Protein AF-A0A8T5LIW8-F1 (afdb_monomer)

Mean predicted aligned error: 18.14 Å

pLDDT: mean 71.57, std 16.35, range [27.86, 93.69]

Foldseek 3Di:
DDDDDPPDPVNVVVVQVPDLPCLLVVVVVVVVPDDDDDPDLVVVLVVLVVVLSVCLVVVVLVVNVVSLVVCVVVVSDDPPVSVVSVVSSVSSNVSVVLVVVVVVLVVVLVVCVVVVPLVVSVVSLVVVVVVVSDDPVRSVVSVLVSQCSDLVNLVVVLVPDDLVVNLVSLVVSCVSCVPDPCVLVSLLSNLLSLLVLLLVCLVVVHDLVSNLVSLVSNVVSCVVPLPRPPCVVVQDPVVVLNVLSVVLSVVVVVPPQAADQFFKKFFAADPCVPDDVVVRVVCCVFHPGGQIWTWHDADPVQKTKTARPPTPDWDDDDDDDDAVPVVVCVVVVRTRIDIDHPVRIDGCTPSNVSSVVSSVVSVVVSVSSVPDD

Solvent-accessible surface area (backbone atoms only — not comparable to full-atom values): 21540 Å² total; per-residue (Å²): 134,88,82,85,78,82,76,54,71,66,58,56,56,60,63,56,70,79,46,96,80,38,79,71,51,53,62,59,57,62,61,74,75,76,78,88,86,68,90,66,72,48,54,62,43,48,53,56,49,49,52,38,50,50,25,47,73,69,68,35,55,66,59,25,52,50,53,53,51,57,35,55,78,65,66,64,59,57,93,68,54,60,62,54,50,54,51,49,51,51,50,48,53,52,49,51,53,48,52,54,51,49,53,52,52,52,49,52,34,51,57,29,51,76,69,67,35,61,69,61,27,52,50,48,50,51,52,47,60,74,68,62,80,63,53,74,68,56,50,48,54,52,49,52,56,55,40,48,70,34,76,66,33,42,50,56,50,32,78,72,42,58,78,73,61,21,38,57,46,28,51,56,44,42,72,76,32,66,84,39,98,57,35,67,58,32,55,49,51,41,50,49,50,42,54,51,50,36,49,47,41,58,70,72,67,52,55,71,69,56,46,50,51,36,52,49,50,45,49,51,53,49,58,67,48,39,78,41,95,52,74,64,55,77,74,55,72,54,68,61,50,52,52,52,52,51,52,49,47,58,59,60,71,64,69,69,88,57,65,36,71,67,30,57,31,23,36,62,54,83,66,69,93,80,46,58,68,70,59,50,56,52,42,58,76,40,55,50,71,64,45,61,27,31,26,71,42,68,50,95,90,52,37,32,32,32,33,30,87,80,48,90,57,87,86,88,85,72,82,91,83,84,57,81,63,55,48,60,43,45,76,70,70,50,68,58,57,47,80,39,53,60,87,28,47,48,54,68,46,37,67,58,59,50,50,53,49,51,48,51,49,53,48,51,53,48,50,51,58,68,69,60,126

Sequence (373 aa):
MSGLSVVNKQTILKRLSNHASIGIVCLTAYFVGDCVITQQKDAEYKEKMEVINQAVTKHDFEMAKKLLGEYKEKEVLKAGDESIFELAIKRGEENYNLEKKKKTNENKLITTLEKQEIDSARAVLRDIKNIGTHTTDEIKSLEDKIYAETEEGMFNKWISAVSEDQTEICEKYLEKYENGKYAQEAIKEILIYDFKKAMLDISENESHNIILNDARTINFHLQKYSNKKTKLGKILDIDSFIKKLDEYNDRAADSVIKPNIFGKVKFKRTLENYWDPEYVNQRKRTIPTGTEGRVILVYEDGNVIVQFPSTEHHSWQVDNKYWRVAKSYWSKGQINVAEFRMEELSGEQSIYIEKNRLKEEARNIMANFKAYR

Nearest PDB structures (foldseek):
  6wgt-assembly3_C  TM=3.950E-01  e=4.510E+00  Homo sapiens
  1zu2-assembly1_A  TM=2.471E-01  e=3.501E+00  Arabidopsis thaliana

Structure (mmCIF, N/CA/C/O backbone):
data_AF-A0A8T5LIW8-F1
#
_entry.id   AF-A0A8T5LIW8-F1
#
loop_
_atom_site.group_PDB
_atom_site.id
_atom_site.type_symbol
_atom_site.label_atom_id
_atom_site.label_alt_id
_atom_site.label_comp_id
_atom_site.label_asym_id
_atom_site.label_entity_id
_atom_site.label_seq_id
_atom_site.pdbx_PDB_ins_code
_atom_site.Cartn_x
_atom_site.Cartn_y
_atom_site.Cartn_z
_atom_site.occupancy
_atom_site.B_iso_or_equiv
_atom_site.auth_seq_id
_atom_site.auth_comp_id
_atom_site.auth_asym_id
_atom_site.auth_atom_id
_atom_site.pdbx_PDB_model_num
ATOM 1 N N . MET A 1 1 ? 2.967 10.486 75.275 1.00 30.00 1 MET A N 1
ATOM 2 C CA . MET A 1 1 ? 3.336 10.714 73.862 1.00 30.00 1 MET A CA 1
ATOM 3 C C . MET A 1 1 ? 2.832 9.503 73.093 1.00 30.00 1 MET A C 1
ATOM 5 O O . MET A 1 1 ? 3.299 8.410 73.361 1.00 30.00 1 MET A O 1
ATOM 9 N N . SER A 1 2 ? 1.611 9.599 72.553 1.00 27.86 2 SER A N 1
ATOM 10 C CA . SER A 1 2 ? 1.332 9.794 71.110 1.00 27.86 2 SER A CA 1
ATOM 11 C C . SER A 1 2 ? 1.746 8.560 70.301 1.00 27.86 2 SER A C 1
ATOM 13 O O . SER A 1 2 ? 2.922 8.245 70.245 1.00 27.86 2 SER A O 1
ATOM 15 N N . GLY A 1 3 ? 0.875 7.803 69.650 1.00 31.80 3 GLY A N 1
ATOM 16 C CA . GLY A 1 3 ? -0.466 8.083 69.159 1.00 31.80 3 GLY A CA 1
ATOM 17 C C . GLY A 1 3 ? -0.591 7.279 67.868 1.00 31.80 3 GLY A C 1
ATOM 18 O O . GLY A 1 3 ? -0.163 7.743 66.820 1.00 31.80 3 GLY A O 1
ATOM 19 N N . LEU A 1 4 ? -1.096 6.048 67.952 1.00 28.52 4 LEU A N 1
ATOM 20 C CA . LEU A 1 4 ? -1.446 5.258 66.773 1.00 28.52 4 LEU A CA 1
ATOM 21 C C . LEU A 1 4 ? -2.888 5.608 66.415 1.00 28.52 4 LEU A C 1
ATOM 23 O O . LEU A 1 4 ? -3.825 5.294 67.146 1.00 28.52 4 LEU A O 1
ATOM 27 N N . SER A 1 5 ? -3.032 6.370 65.332 1.00 34.06 5 SER A N 1
ATOM 28 C CA . SER A 1 5 ? -4.309 6.873 64.847 1.00 34.06 5 SER A CA 1
ATOM 29 C C . SER A 1 5 ? -5.234 5.716 64.487 1.00 34.06 5 SER A C 1
ATOM 31 O O . SER A 1 5 ? -4.923 4.921 63.600 1.00 34.06 5 SER A O 1
ATOM 33 N N . VAL A 1 6 ? -6.400 5.680 65.128 1.00 36.69 6 VAL A N 1
ATOM 34 C CA . VAL A 1 6 ? -7.566 4.925 64.670 1.00 36.69 6 VAL A CA 1
ATOM 35 C C . VAL A 1 6 ? -7.919 5.446 63.278 1.00 36.69 6 VAL A C 1
ATOM 37 O O . VAL A 1 6 ? -8.512 6.514 63.124 1.00 36.69 6 VAL A O 1
ATOM 40 N N . VAL A 1 7 ? -7.498 4.722 62.242 1.00 39.72 7 VAL A N 1
ATOM 41 C CA . VAL A 1 7 ? -7.926 5.003 60.874 1.00 39.72 7 VAL A CA 1
ATOM 42 C C . VAL A 1 7 ? -9.403 4.634 60.802 1.00 39.72 7 VAL A C 1
ATOM 44 O O . VAL A 1 7 ? -9.784 3.470 60.863 1.00 39.72 7 VAL A O 1
ATOM 47 N N . ASN A 1 8 ? -10.242 5.664 60.741 1.00 40.25 8 ASN A N 1
ATOM 48 C CA . ASN A 1 8 ? -11.693 5.554 60.703 1.00 40.25 8 ASN A CA 1
ATOM 49 C C . ASN A 1 8 ? -12.138 4.618 59.553 1.00 40.25 8 ASN A C 1
ATOM 51 O O . ASN A 1 8 ? -11.746 4.828 58.401 1.00 40.25 8 ASN A O 1
ATOM 55 N N . LYS A 1 9 ? -12.977 3.609 59.852 1.00 41.59 9 LYS A N 1
ATOM 56 C CA . LYS A 1 9 ? -13.570 2.655 58.884 1.00 41.59 9 LYS A CA 1
ATOM 57 C C . LYS A 1 9 ? -14.201 3.361 57.673 1.00 41.59 9 LYS A C 1
ATOM 59 O O . LYS A 1 9 ? -14.151 2.842 56.559 1.00 41.59 9 LYS A O 1
ATOM 64 N N . GLN A 1 10 ? -14.722 4.576 57.858 1.00 39.81 10 GLN A N 1
ATOM 65 C CA . GLN A 1 10 ? -15.259 5.394 56.766 1.00 39.81 10 GLN A CA 1
ATOM 66 C C . GLN A 1 10 ? -14.187 5.851 55.760 1.00 39.81 10 GLN A C 1
ATOM 68 O O . GLN A 1 10 ? -14.479 5.970 54.575 1.00 39.81 10 GLN A O 1
ATOM 73 N N . THR A 1 11 ? -12.939 6.058 56.184 1.00 38.84 11 THR A N 1
ATOM 74 C CA . THR A 1 11 ? -11.833 6.509 55.321 1.00 38.84 11 THR A CA 1
ATOM 75 C C . THR A 1 11 ? -11.335 5.397 54.396 1.00 38.84 11 THR A C 1
ATOM 77 O O . THR A 1 11 ? -10.996 5.665 53.243 1.00 38.84 11 THR A O 1
ATOM 80 N N . ILE A 1 12 ? -11.343 4.145 54.866 1.00 42.88 12 ILE A N 1
ATOM 81 C CA . ILE A 1 12 ? -10.994 2.963 54.060 1.00 42.88 12 ILE A CA 1
ATOM 82 C C . ILE A 1 12 ? -12.083 2.707 53.008 1.00 42.88 12 ILE A C 1
ATOM 84 O O . ILE A 1 12 ? -11.776 2.587 51.824 1.00 42.88 12 ILE A O 1
ATOM 88 N N . LEU A 1 13 ? -13.360 2.754 53.404 1.00 40.78 13 LEU A N 1
ATOM 89 C CA . LEU A 1 13 ? -14.495 2.632 52.478 1.00 40.78 13 LEU A CA 1
ATOM 90 C C . LEU A 1 13 ? -14.528 3.755 51.425 1.00 40.78 13 LEU A C 1
ATOM 92 O O . LEU A 1 13 ? -14.839 3.497 50.263 1.00 40.78 13 LEU A O 1
ATOM 96 N N . LYS A 1 14 ? -14.145 4.985 51.795 1.00 37.66 14 LYS A N 1
ATOM 97 C CA . LYS A 1 14 ? -14.082 6.128 50.870 1.00 37.66 14 LYS A CA 1
ATOM 98 C C . LYS A 1 14 ? -12.924 6.012 49.869 1.00 37.66 14 LYS A C 1
ATOM 100 O O . LYS A 1 14 ? -13.101 6.363 48.707 1.00 37.66 14 LYS A O 1
ATOM 105 N N . ARG A 1 15 ? -11.769 5.460 50.272 1.00 35.06 15 ARG A N 1
ATOM 106 C CA . ARG A 1 15 ? -10.633 5.194 49.362 1.00 35.06 15 ARG A CA 1
ATOM 107 C C . ARG A 1 15 ? -10.888 4.026 48.401 1.00 35.06 15 ARG A C 1
ATOM 109 O O . ARG A 1 15 ? -10.432 4.085 47.266 1.00 35.06 15 ARG A O 1
ATOM 116 N N . LEU A 1 16 ? -11.652 3.014 48.814 1.00 39.97 16 LEU A N 1
ATOM 117 C CA . LEU A 1 16 ? -12.002 1.858 47.974 1.00 39.97 16 LEU A CA 1
ATOM 118 C C . LEU A 1 16 ? -13.087 2.169 46.924 1.00 39.97 16 LEU A C 1
ATOM 120 O O . LEU A 1 16 ? -13.202 1.447 45.940 1.00 39.97 16 LEU A O 1
ATOM 124 N N . SER A 1 17 ? -13.853 3.254 47.092 1.00 37.94 17 SER A N 1
ATOM 125 C CA . SER A 1 17 ? -14.916 3.651 46.150 1.00 37.94 17 SER A CA 1
ATOM 126 C C . SER A 1 17 ? -14.427 4.257 44.823 1.00 37.94 17 SER A C 1
ATOM 128 O O . SER A 1 17 ? -15.215 4.375 43.892 1.00 37.94 17 SER A O 1
ATOM 130 N N . ASN A 1 18 ? -13.137 4.596 44.705 1.00 34.38 18 ASN A N 1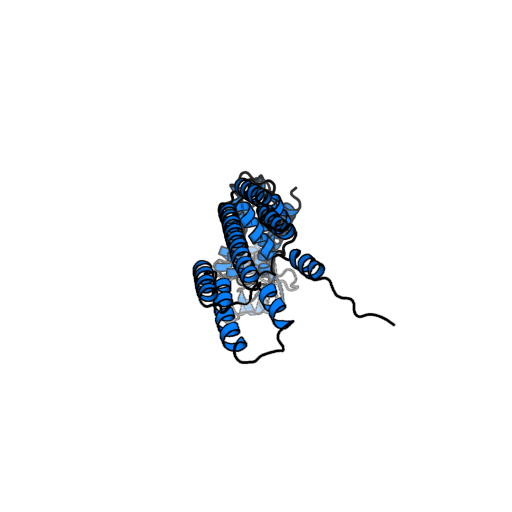
ATOM 131 C CA . ASN A 1 18 ? -12.585 5.309 43.542 1.00 34.38 18 ASN A CA 1
ATOM 132 C C . ASN A 1 18 ? -11.965 4.405 42.457 1.00 34.38 18 ASN A C 1
ATOM 134 O O . ASN A 1 18 ? -11.426 4.920 41.480 1.00 34.38 18 ASN A O 1
ATOM 138 N N . HIS A 1 19 ? -12.040 3.078 42.585 1.00 36.09 19 HIS A N 1
ATOM 139 C CA . HIS A 1 19 ? -11.477 2.148 41.601 1.00 36.09 19 HIS A CA 1
ATOM 140 C 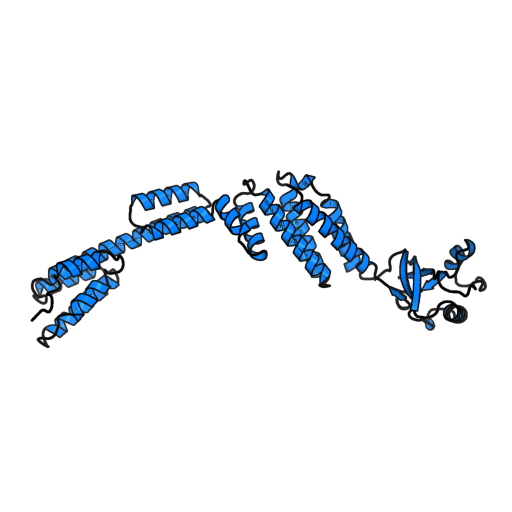C . HIS A 1 19 ? -12.496 1.067 41.221 1.00 36.09 19 HIS A C 1
ATOM 142 O O . HIS A 1 19 ? -12.859 0.214 42.031 1.00 36.09 19 HIS A O 1
ATOM 148 N N . ALA A 1 20 ? -12.938 1.099 39.961 1.00 37.44 20 ALA A N 1
ATOM 149 C CA . ALA A 1 20 ? -13.987 0.241 39.401 1.00 37.44 20 ALA A CA 1
ATOM 150 C C . ALA A 1 20 ? -13.651 -1.269 39.383 1.00 37.44 20 ALA A C 1
ATOM 152 O O . ALA A 1 20 ? -14.537 -2.089 39.179 1.00 37.44 20 ALA A O 1
ATOM 153 N N . SER A 1 21 ? -12.402 -1.656 39.651 1.00 35.34 21 SER A N 1
ATOM 154 C CA . SER A 1 21 ? -11.919 -3.046 39.637 1.00 35.34 21 SER A CA 1
ATOM 155 C C . SER A 1 21 ? -11.823 -3.712 41.024 1.00 35.34 21 SER A C 1
ATOM 157 O O . SER A 1 21 ? -11.357 -4.843 41.137 1.00 35.34 21 SER A O 1
ATOM 159 N N . ILE A 1 22 ? -12.269 -3.054 42.103 1.00 40.94 22 ILE A N 1
ATOM 160 C CA . ILE A 1 22 ? -11.988 -3.489 43.489 1.00 40.94 22 ILE A CA 1
ATOM 161 C C . ILE A 1 22 ? -13.077 -4.388 44.119 1.00 40.94 22 ILE A C 1
ATOM 163 O O . ILE A 1 22 ? -12.876 -4.927 45.206 1.00 40.94 22 ILE A O 1
ATOM 167 N N . GLY A 1 23 ? -14.199 -4.659 43.440 1.00 37.94 23 GLY A N 1
ATOM 168 C CA . GLY A 1 23 ? -15.279 -5.498 43.998 1.00 37.94 23 GLY A CA 1
ATOM 169 C C . GLY A 1 23 ? -14.823 -6.888 44.478 1.00 37.94 23 GLY A C 1
ATOM 170 O O . GLY A 1 23 ? -15.258 -7.345 45.532 1.00 37.94 23 GLY A O 1
ATOM 171 N N . ILE A 1 24 ? -13.879 -7.508 43.760 1.00 42.03 24 ILE A N 1
ATOM 172 C CA . ILE A 1 24 ? -13.311 -8.832 44.079 1.00 42.03 24 ILE A CA 1
ATOM 173 C C . ILE A 1 24 ? -12.203 -8.731 45.148 1.00 42.03 24 ILE A C 1
ATOM 175 O O . ILE A 1 24 ? -12.063 -9.608 46.001 1.00 42.03 24 ILE A O 1
ATOM 179 N N . VAL A 1 25 ? -11.452 -7.624 45.164 1.00 37.41 25 VAL A N 1
ATOM 180 C CA . VAL A 1 25 ? -10.341 -7.390 46.108 1.00 37.41 25 VAL A CA 1
ATOM 181 C C . VAL A 1 25 ? -10.850 -6.998 47.502 1.00 37.41 25 VAL A C 1
ATOM 183 O O . VAL A 1 25 ? -10.212 -7.303 48.507 1.00 37.41 25 VAL A O 1
ATOM 186 N N . CYS A 1 26 ? -12.029 -6.373 47.604 1.00 41.31 26 CYS A N 1
ATOM 187 C CA . CYS A 1 26 ? -12.629 -6.019 48.894 1.00 41.31 26 CYS A CA 1
ATOM 188 C C . CYS A 1 26 ? -12.950 -7.239 49.767 1.00 41.31 26 CYS A C 1
ATOM 190 O O . CYS A 1 26 ? -12.798 -7.154 50.984 1.00 41.31 26 CYS A O 1
ATOM 192 N N . LEU A 1 27 ? -13.351 -8.364 49.167 1.00 41.59 27 LEU A N 1
ATOM 193 C CA . LEU A 1 27 ? -13.628 -9.599 49.904 1.00 41.59 27 LEU A CA 1
ATOM 194 C C . LEU A 1 27 ? -12.340 -10.238 50.430 1.00 41.59 27 LEU A C 1
ATOM 196 O O . LEU A 1 27 ? -12.290 -10.670 51.571 1.00 41.59 27 LEU A O 1
ATOM 200 N N . THR A 1 28 ? -11.253 -10.215 49.665 1.00 40.34 28 THR A N 1
ATOM 201 C CA . THR A 1 28 ? -9.958 -10.729 50.138 1.00 40.34 28 THR A CA 1
ATOM 202 C C . THR A 1 28 ? -9.316 -9.808 51.183 1.00 40.34 28 THR A C 1
ATOM 204 O O . THR A 1 28 ? -8.788 -10.292 52.180 1.00 40.34 28 THR A O 1
ATOM 207 N N . ALA A 1 29 ? -9.409 -8.484 51.029 1.00 37.19 29 ALA A N 1
ATOM 208 C CA . ALA A 1 29 ? -8.800 -7.527 51.958 1.00 37.19 29 ALA A CA 1
ATOM 209 C C . ALA A 1 29 ? -9.524 -7.413 53.315 1.00 37.19 29 ALA A C 1
ATOM 211 O O . ALA A 1 29 ? -8.864 -7.186 54.328 1.00 37.19 29 ALA A O 1
ATOM 212 N N . TYR A 1 30 ? -10.853 -7.586 53.367 1.00 41.53 30 TYR A N 1
ATOM 213 C CA . TYR A 1 30 ? -11.597 -7.530 54.636 1.00 41.53 30 TYR A CA 1
ATOM 214 C C . TYR A 1 30 ? -11.312 -8.750 55.531 1.00 41.53 30 TYR A C 1
ATOM 216 O O . TYR A 1 30 ? -11.290 -8.622 56.751 1.00 41.53 30 TYR A O 1
ATOM 224 N N . PHE A 1 31 ? -11.021 -9.915 54.940 1.00 43.34 31 PHE A N 1
ATOM 225 C CA . PHE A 1 31 ? -10.796 -11.162 55.683 1.00 43.34 31 PHE A CA 1
ATOM 226 C C . PHE A 1 31 ? -9.348 -11.389 56.140 1.00 43.34 31 PHE A C 1
ATOM 228 O O . PHE A 1 31 ? -9.123 -12.155 57.075 1.00 43.34 31 PHE A O 1
ATOM 235 N N . VAL A 1 32 ? -8.360 -10.714 55.542 1.00 41.31 32 VAL A N 1
ATOM 236 C CA . VAL A 1 32 ? -6.950 -10.829 55.971 1.00 41.31 32 VAL A CA 1
ATOM 237 C C . VAL A 1 32 ? -6.656 -9.986 57.228 1.00 41.31 32 VAL A C 1
ATOM 239 O O . VAL A 1 32 ? -5.671 -10.241 57.914 1.00 41.31 32 VAL A O 1
ATOM 242 N N . GLY A 1 33 ? -7.511 -9.013 57.568 1.00 32.03 33 GLY A N 1
ATOM 243 C CA . GLY A 1 33 ? -7.248 -8.047 58.642 1.00 32.03 33 GLY A CA 1
ATOM 244 C C . GLY A 1 33 ? -7.642 -8.450 60.070 1.00 32.03 33 GLY A C 1
ATOM 245 O O . GLY A 1 33 ? -7.023 -7.938 60.993 1.00 32.03 33 GLY A O 1
ATOM 246 N N . ASP A 1 34 ? -8.623 -9.341 60.276 1.00 35.94 34 ASP A N 1
ATOM 247 C CA . ASP A 1 34 ? -9.308 -9.461 61.586 1.00 35.94 34 ASP A CA 1
ATOM 248 C C . ASP A 1 34 ? -9.650 -10.907 62.032 1.00 35.94 34 ASP A C 1
ATOM 250 O O . ASP A 1 34 ? -10.663 -11.141 62.688 1.00 35.94 34 ASP A O 1
ATOM 254 N N . CYS A 1 35 ? -8.828 -11.919 61.730 1.00 34.50 35 CYS A N 1
ATOM 255 C CA . CYS A 1 35 ? -9.082 -13.291 62.215 1.00 34.50 35 CYS A CA 1
ATOM 256 C C . CYS A 1 35 ? -7.858 -13.952 62.859 1.00 34.50 35 CYS A C 1
ATOM 258 O O . CYS A 1 35 ? -7.246 -14.872 62.321 1.00 34.50 35 CYS A O 1
ATOM 260 N N . VAL A 1 36 ? -7.553 -13.511 64.080 1.00 35.78 36 VAL A N 1
ATOM 261 C CA . VAL A 1 36 ? -6.964 -14.363 65.118 1.00 35.78 36 VAL A CA 1
ATOM 262 C C . VAL A 1 36 ? -7.986 -14.391 66.253 1.00 35.78 36 VAL A C 1
ATOM 264 O O . VAL A 1 36 ? -8.091 -13.386 66.941 1.00 35.78 36 VAL A O 1
ATOM 267 N N . ILE A 1 37 ? -8.779 -15.472 66.384 1.00 34.19 37 ILE A N 1
ATOM 268 C CA . ILE A 1 37 ? -9.375 -16.054 67.618 1.00 34.19 37 ILE A CA 1
ATOM 269 C C . ILE A 1 37 ? -10.504 -17.067 67.244 1.00 34.19 37 ILE A C 1
ATOM 271 O O . ILE A 1 37 ? -11.511 -16.682 66.664 1.00 34.19 37 ILE A O 1
ATOM 275 N N . THR A 1 38 ? -10.346 -18.330 67.700 1.00 35.22 38 THR A N 1
ATOM 276 C CA . THR A 1 38 ? -11.276 -19.507 67.799 1.00 35.22 38 THR A CA 1
ATOM 277 C C . THR A 1 38 ? -11.420 -20.543 66.645 1.00 35.22 38 THR A C 1
ATOM 279 O O . THR A 1 38 ? -12.300 -20.497 65.800 1.00 35.22 38 THR A O 1
ATOM 282 N N . GLN A 1 39 ? -10.637 -21.632 66.731 1.00 42.81 39 GLN A N 1
ATOM 283 C CA . GLN A 1 39 ? -10.253 -22.565 65.647 1.00 42.81 39 GLN A CA 1
ATOM 284 C C . GLN A 1 39 ? -11.200 -23.728 65.226 1.00 42.81 39 GLN A C 1
ATOM 286 O O . GLN A 1 39 ? -10.744 -24.602 64.496 1.00 42.81 39 GLN A O 1
ATOM 291 N N . GLN A 1 40 ? -12.488 -23.794 65.596 1.00 41.16 40 GLN A N 1
ATOM 292 C CA . GLN A 1 40 ? -13.364 -24.902 65.116 1.00 41.16 40 GLN A CA 1
ATOM 293 C C . GLN A 1 40 ? -14.659 -24.458 64.425 1.00 41.16 40 GLN A C 1
ATOM 295 O O . GLN A 1 40 ? -14.988 -25.004 63.376 1.00 41.16 40 GLN A O 1
ATOM 300 N N . LYS A 1 41 ? -15.343 -23.417 64.920 1.00 49.97 41 LYS A N 1
ATOM 301 C CA . LYS A 1 41 ? -16.442 -22.775 64.171 1.00 49.97 41 LYS A CA 1
ATOM 302 C C . LYS A 1 41 ? -15.939 -21.954 62.975 1.00 49.97 41 LYS A C 1
ATOM 304 O O . LYS A 1 41 ? -16.678 -21.774 62.016 1.00 49.97 41 LYS A O 1
ATOM 309 N N . ASP A 1 42 ? -14.674 -21.532 62.995 1.00 60.00 42 ASP A N 1
ATOM 310 C CA . ASP A 1 42 ? -14.063 -20.749 61.916 1.00 60.00 42 ASP A CA 1
ATOM 311 C C . ASP A 1 42 ? -13.772 -21.567 60.649 1.00 60.00 42 ASP A C 1
ATOM 313 O O . ASP A 1 42 ? -13.771 -20.995 59.565 1.00 60.00 42 ASP A O 1
ATOM 317 N N . ALA A 1 43 ? -13.544 -22.884 60.738 1.00 65.88 43 ALA A N 1
ATOM 318 C CA . ALA A 1 43 ? -13.215 -23.701 59.563 1.00 65.88 43 ALA A CA 1
ATOM 319 C C . ALA A 1 43 ? -14.443 -23.959 58.675 1.00 65.88 43 ALA A C 1
ATOM 321 O O . ALA A 1 43 ? -14.396 -23.698 57.476 1.00 65.88 43 ALA A O 1
ATOM 322 N N . GLU A 1 44 ? -15.556 -24.392 59.277 1.00 67.94 44 GLU A N 1
ATOM 323 C CA . GLU A 1 44 ? -16.831 -24.607 58.577 1.00 67.94 44 GLU A CA 1
ATOM 324 C C . GLU A 1 44 ? -17.408 -23.285 58.051 1.00 67.94 44 GLU A C 1
ATOM 326 O O . GLU A 1 44 ? -17.918 -23.220 56.932 1.00 67.94 44 GLU A O 1
ATOM 331 N N . TYR A 1 45 ? -17.283 -22.210 58.835 1.00 69.50 45 TYR A N 1
ATOM 332 C CA . TYR A 1 45 ? -17.630 -20.864 58.397 1.00 69.50 45 TYR A CA 1
ATOM 333 C C . TYR A 1 45 ? -16.777 -20.448 57.191 1.00 69.50 45 TYR A C 1
ATOM 335 O O . TYR A 1 45 ? -17.323 -20.086 56.154 1.00 69.50 45 TYR A O 1
ATOM 343 N N . LYS A 1 46 ? -15.447 -20.579 57.261 1.00 73.00 46 LYS A N 1
ATOM 344 C CA . LYS A 1 46 ? -14.536 -20.218 56.165 1.00 73.00 46 LYS A CA 1
ATOM 345 C C . LYS A 1 46 ? -14.793 -21.024 54.890 1.00 73.00 46 LYS A C 1
ATOM 347 O O . LYS A 1 46 ? -14.815 -20.438 53.815 1.00 73.00 46 LYS A O 1
ATOM 352 N N . GLU A 1 47 ? -15.033 -22.328 55.000 1.00 78.88 47 GLU A N 1
ATOM 353 C CA . GLU A 1 47 ? -15.355 -23.188 53.855 1.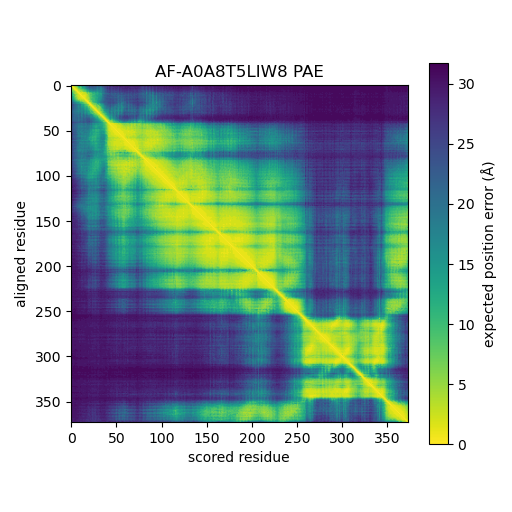00 78.88 47 GLU A CA 1
ATOM 354 C C . GLU A 1 47 ? -16.648 -22.740 53.164 1.00 78.88 47 GLU A C 1
ATOM 356 O O . GLU A 1 47 ? -16.669 -22.502 51.959 1.00 78.88 47 GLU A O 1
ATOM 361 N N . LYS A 1 48 ? -17.721 -22.528 53.928 1.00 76.75 48 LYS A N 1
ATOM 362 C CA . LYS A 1 48 ? -19.010 -22.065 53.394 1.00 76.75 48 LYS A CA 1
ATOM 363 C C . LYS A 1 48 ? -18.907 -20.696 52.716 1.00 76.75 48 LYS A C 1
ATOM 365 O O . LYS A 1 48 ? -19.555 -20.448 51.697 1.00 76.75 48 LYS A O 1
ATOM 370 N N . MET A 1 49 ? -18.050 -19.835 53.246 1.00 71.31 49 MET A N 1
ATOM 371 C CA . MET A 1 49 ? -17.788 -18.492 52.729 1.00 71.31 49 MET A CA 1
ATOM 372 C C . MET A 1 49 ? -16.968 -18.525 51.440 1.00 71.31 49 MET A C 1
ATOM 374 O O . MET A 1 49 ? -17.253 -17.777 50.503 1.00 71.31 49 MET A O 1
ATOM 378 N N . GLU A 1 50 ? -16.008 -19.444 51.350 1.00 79.81 50 GLU A N 1
ATOM 379 C CA . GLU A 1 50 ? -15.280 -19.750 50.119 1.00 79.81 50 GLU A CA 1
ATOM 380 C C . GLU A 1 50 ? -16.256 -20.154 49.001 1.00 79.81 50 GLU A C 1
ATOM 382 O O . GLU A 1 50 ? -16.139 -19.668 47.879 1.00 79.81 50 GLU A O 1
ATOM 387 N N . VAL A 1 51 ? -17.274 -20.969 49.306 1.00 82.12 51 VAL A N 1
ATOM 388 C CA . VAL A 1 51 ? -18.266 -21.425 48.315 1.00 82.12 51 VAL A CA 1
ATOM 389 C C . VAL A 1 51 ? -19.133 -20.271 47.792 1.00 82.12 51 VAL A C 1
ATOM 391 O O . VAL A 1 51 ? -19.342 -20.175 46.581 1.00 82.12 51 VAL A O 1
ATOM 394 N N . ILE A 1 52 ? -19.596 -19.355 48.654 1.00 75.75 52 ILE A N 1
ATOM 395 C CA . ILE A 1 52 ? -20.333 -18.155 48.205 1.00 75.75 52 ILE A CA 1
ATOM 396 C C . ILE A 1 52 ? -19.434 -17.268 47.337 1.00 75.75 52 ILE A C 1
ATOM 398 O O . ILE A 1 52 ? -19.852 -16.822 46.268 1.00 75.75 52 ILE A O 1
ATOM 402 N N . ASN A 1 53 ? -18.180 -17.060 47.742 1.00 73.88 53 ASN A N 1
ATOM 403 C CA . ASN A 1 53 ? -17.221 -16.272 46.966 1.00 73.88 53 ASN A CA 1
ATOM 404 C C . ASN A 1 53 ? -16.922 -16.903 45.604 1.00 73.88 53 ASN A C 1
ATOM 406 O O . ASN A 1 53 ? -16.844 -16.193 44.602 1.00 73.88 53 ASN A O 1
ATOM 410 N N . GLN A 1 54 ? -16.801 -18.228 45.536 1.00 80.19 54 GLN A N 1
ATOM 411 C CA . GLN A 1 54 ? -16.643 -18.948 44.276 1.00 80.19 54 GLN A CA 1
ATOM 412 C C . GLN A 1 54 ? -17.876 -18.802 43.380 1.00 80.19 54 GLN A C 1
ATOM 414 O O . GLN A 1 54 ? -17.712 -18.600 42.178 1.00 80.19 54 GLN A O 1
ATOM 419 N N . ALA A 1 55 ? -19.091 -18.858 43.936 1.00 78.19 55 ALA A N 1
ATOM 420 C CA . ALA A 1 55 ? -20.323 -18.639 43.177 1.00 78.19 55 ALA A CA 1
ATOM 421 C C . ALA A 1 55 ? -20.387 -17.212 42.601 1.00 78.19 55 ALA A C 1
ATOM 423 O O . ALA A 1 55 ? -20.599 -17.044 41.401 1.00 78.19 55 ALA A O 1
ATOM 424 N N . VAL A 1 56 ? -20.082 -16.188 43.408 1.00 74.69 56 VAL A N 1
ATOM 425 C CA . VAL A 1 56 ? -20.010 -14.781 42.963 1.00 74.69 56 VAL A CA 1
ATOM 426 C C . VAL A 1 56 ? -18.929 -14.580 41.896 1.00 74.69 56 VAL A C 1
ATOM 428 O O . VAL A 1 56 ? -19.170 -13.914 40.891 1.00 74.69 56 VAL A O 1
ATOM 431 N N . THR A 1 57 ? -17.756 -15.196 42.070 1.00 74.69 57 THR A N 1
ATOM 432 C CA . THR A 1 57 ? -16.635 -15.104 41.115 1.00 74.69 57 THR A CA 1
ATOM 433 C C . THR A 1 57 ? -16.961 -15.787 39.784 1.00 74.69 57 THR A C 1
ATOM 435 O O . THR A 1 57 ? -16.503 -15.347 38.736 1.00 74.69 57 THR A O 1
ATOM 438 N N . LYS A 1 58 ? -17.788 -16.838 39.806 1.00 83.56 58 LYS A N 1
ATOM 439 C CA . LYS A 1 58 ? -18.304 -17.523 38.609 1.00 83.56 58 LYS A CA 1
ATOM 440 C C . LYS A 1 58 ? -19.554 -16.857 38.020 1.00 83.56 58 LYS A C 1
ATOM 442 O O . LYS A 1 58 ? -20.109 -17.384 37.060 1.00 83.56 58 LYS A O 1
ATOM 447 N N . HIS A 1 59 ? -19.983 -15.718 38.570 1.00 84.38 59 HIS A N 1
ATOM 448 C CA . HIS A 1 59 ? -21.201 -14.996 38.188 1.00 84.38 59 HIS A CA 1
ATOM 449 C C . HIS A 1 59 ? -22.504 -15.798 38.379 1.00 84.38 59 HIS A C 1
ATOM 451 O O . HIS A 1 59 ? -23.515 -15.505 37.743 1.00 84.38 59 HIS A O 1
ATOM 457 N N . ASP A 1 60 ? -22.503 -16.790 39.273 1.00 87.88 60 ASP A N 1
ATOM 458 C CA . ASP A 1 60 ? -23.689 -17.560 39.658 1.00 87.88 60 ASP A CA 1
ATOM 459 C C . ASP A 1 60 ? -24.357 -16.915 40.884 1.00 87.88 60 ASP A C 1
ATOM 461 O O . ASP A 1 60 ? -24.281 -17.393 42.022 1.00 87.88 60 ASP A O 1
ATOM 465 N N . PHE A 1 61 ? -24.957 -15.743 40.656 1.00 87.31 61 PHE A N 1
ATOM 466 C CA . PHE A 1 61 ? -25.535 -14.922 41.723 1.00 87.31 61 PHE A CA 1
ATOM 467 C C . PHE A 1 61 ? -26.769 -15.563 42.366 1.00 87.31 61 PHE A C 1
ATOM 469 O O . PHE A 1 61 ? -27.011 -15.346 43.550 1.00 87.31 61 PHE A O 1
ATOM 476 N N . GLU A 1 62 ? -27.523 -16.380 41.626 1.00 88.12 62 GLU A N 1
ATOM 477 C CA . GLU A 1 62 ? -28.676 -17.110 42.165 1.00 88.12 62 GLU A CA 1
ATOM 478 C C . GLU A 1 62 ? -28.230 -18.220 43.121 1.00 88.12 62 GLU A C 1
ATOM 480 O O . GLU A 1 62 ? -28.774 -18.340 44.222 1.00 88.12 62 GLU A O 1
ATOM 485 N N . MET A 1 63 ? -27.173 -18.964 42.774 1.00 88.38 63 MET A N 1
ATOM 486 C CA . MET A 1 63 ? -26.563 -19.919 43.699 1.00 88.38 63 MET A CA 1
ATOM 487 C C . MET A 1 63 ? -25.980 -19.216 44.930 1.00 88.38 63 MET A C 1
ATOM 489 O O . MET A 1 63 ? -26.178 -19.682 46.050 1.00 88.38 63 MET A O 1
ATOM 493 N N . ALA A 1 64 ? -25.321 -18.065 44.758 1.00 82.75 64 ALA A N 1
ATOM 494 C CA . ALA A 1 64 ? -24.797 -17.282 45.877 1.00 82.75 64 ALA A CA 1
ATOM 495 C C . ALA A 1 64 ? -25.909 -16.799 46.832 1.00 82.75 64 ALA A C 1
ATOM 497 O O . ALA A 1 64 ? -25.762 -16.923 48.048 1.00 82.75 64 ALA A O 1
ATOM 498 N N . LYS A 1 65 ? -27.038 -16.302 46.300 1.00 88.88 65 LYS A N 1
ATOM 499 C CA . LYS A 1 65 ? -28.221 -15.896 47.087 1.00 88.88 65 LYS A CA 1
ATOM 500 C C . LYS A 1 65 ? -28.837 -17.084 47.826 1.00 88.88 65 LYS A C 1
ATOM 502 O O . LYS A 1 65 ? -29.161 -16.963 49.007 1.00 88.88 65 LYS A O 1
ATOM 507 N N . LYS A 1 66 ? -28.960 -18.235 47.155 1.00 89.50 66 LYS A N 1
ATOM 508 C CA . LYS A 1 66 ? -29.493 -19.471 47.743 1.00 89.50 66 LYS A CA 1
ATOM 509 C C . LYS A 1 66 ? -28.625 -19.965 48.901 1.00 89.50 66 LYS A C 1
ATOM 511 O O . LYS A 1 66 ? -29.141 -20.190 49.991 1.00 89.50 66 LYS A O 1
ATOM 516 N N . LEU A 1 67 ? -27.312 -20.070 48.688 1.00 86.00 67 LEU A N 1
ATOM 517 C CA . LEU A 1 67 ? -26.352 -20.473 49.719 1.00 86.00 67 LEU A CA 1
ATOM 518 C C . LEU A 1 67 ? -26.359 -19.512 50.910 1.00 86.00 67 LEU A C 1
ATOM 520 O O . LEU A 1 67 ? -26.331 -19.952 52.056 1.00 86.00 67 LEU A O 1
ATOM 524 N N . LEU A 1 68 ? -26.448 -18.203 50.652 1.00 84.19 68 LEU A N 1
ATOM 525 C CA . LEU A 1 68 ? -26.558 -17.206 51.712 1.00 84.19 68 LEU A CA 1
ATOM 526 C C . LEU A 1 68 ? -27.837 -17.407 52.542 1.00 84.19 68 LEU A C 1
ATOM 528 O O . LEU A 1 68 ? -27.764 -17.377 53.767 1.00 84.19 68 LEU A O 1
ATOM 532 N N . GLY A 1 69 ? -28.982 -17.664 51.901 1.00 84.31 69 GLY A N 1
ATOM 533 C CA . GLY A 1 69 ? -30.238 -17.996 52.585 1.00 84.31 69 GLY A CA 1
ATOM 534 C C . GLY A 1 69 ? -30.131 -19.256 53.450 1.00 84.31 69 GLY A C 1
ATOM 535 O O . GLY A 1 69 ? -30.485 -19.229 54.626 1.00 84.31 69 GLY A O 1
ATOM 536 N N . GLU A 1 70 ? -29.545 -20.328 52.912 1.00 85.44 70 GLU A N 1
ATOM 537 C CA . GLU A 1 70 ? -29.332 -21.583 53.648 1.00 85.44 70 GLU A CA 1
ATOM 538 C C . GLU A 1 70 ? -28.398 -21.415 54.861 1.00 85.44 70 GLU A C 1
ATOM 540 O O . GLU A 1 70 ? -28.562 -22.091 55.879 1.00 85.44 70 GLU A O 1
ATOM 545 N N . TYR A 1 71 ? -27.398 -20.532 54.779 1.00 83.25 71 TYR A N 1
ATOM 546 C CA . TYR A 1 71 ? -26.472 -20.275 55.889 1.00 83.25 71 TYR A CA 1
ATOM 547 C C . TYR A 1 71 ? -27.050 -19.348 56.957 1.00 83.25 71 TYR A C 1
ATOM 549 O O . TYR A 1 71 ? -26.671 -19.479 58.124 1.00 83.25 71 TYR A O 1
ATOM 557 N N . LYS A 1 72 ? -27.992 -18.475 56.583 1.00 79.94 72 LYS A N 1
ATOM 558 C CA . LYS A 1 72 ? -28.798 -17.697 57.530 1.00 79.94 72 LYS A CA 1
ATOM 559 C C . LYS A 1 72 ? -29.710 -18.594 58.358 1.00 79.94 72 LYS A C 1
ATOM 561 O O . LYS A 1 72 ? -29.692 -18.518 59.579 1.00 79.94 72 LYS A O 1
ATOM 566 N N . GLU A 1 73 ? -30.450 -19.494 57.707 1.00 80.31 73 GLU A N 1
ATOM 567 C CA . GLU A 1 73 ? -31.376 -20.414 58.389 1.00 80.31 73 GLU A CA 1
ATOM 568 C C . GLU A 1 73 ? -30.671 -21.359 59.372 1.00 80.31 73 GLU A C 1
ATOM 570 O O . GLU A 1 73 ? -31.253 -21.765 60.374 1.00 80.31 73 GLU A O 1
ATOM 575 N N . LYS A 1 74 ? -29.406 -21.698 59.103 1.00 81.19 74 LYS A N 1
ATOM 576 C CA . LYS A 1 74 ? -28.594 -22.586 59.947 1.00 81.19 74 LYS A CA 1
ATOM 577 C C . LYS A 1 74 ? -27.809 -21.855 61.050 1.00 81.19 74 LYS A C 1
ATOM 579 O O . LYS A 1 74 ? -26.972 -22.493 61.683 1.00 81.19 74 LYS A O 1
ATOM 584 N N . GLU A 1 75 ? -28.022 -20.547 61.244 1.00 74.25 75 GLU A N 1
ATOM 585 C CA . GLU A 1 75 ? -27.278 -19.690 62.195 1.00 74.25 75 GLU A CA 1
ATOM 586 C C . GLU A 1 75 ? -25.745 -19.802 62.057 1.00 74.25 75 GLU A C 1
ATOM 588 O O . GLU A 1 75 ? -24.983 -19.687 63.019 1.00 74.25 75 GLU A O 1
ATOM 593 N N . VAL A 1 76 ? -25.269 -20.060 60.836 1.00 69.56 76 VAL A N 1
ATOM 594 C CA . VAL A 1 76 ? -23.837 -20.238 60.561 1.00 69.56 76 VAL A CA 1
ATOM 595 C C . VAL A 1 76 ? -23.132 -18.883 60.510 1.00 69.56 76 VAL A C 1
ATOM 597 O O . VAL A 1 76 ? -21.949 -18.791 60.834 1.00 69.56 76 VAL A O 1
ATOM 600 N N . LEU A 1 77 ? -23.845 -17.830 60.102 1.00 65.94 77 LEU A N 1
ATOM 601 C CA . LEU A 1 77 ? -23.305 -16.483 59.934 1.00 65.94 77 LEU A CA 1
ATOM 602 C C . LEU A 1 77 ? -23.402 -15.678 61.232 1.00 65.94 77 LEU A C 1
ATOM 604 O O . LEU A 1 77 ? -24.396 -15.744 61.953 1.00 65.94 77 LEU A O 1
ATOM 608 N N . LYS A 1 78 ? -22.370 -14.881 61.530 1.00 71.56 78 LYS A N 1
ATOM 609 C CA . LYS A 1 78 ? -22.432 -13.926 62.641 1.00 71.56 78 LYS A CA 1
ATOM 610 C C . LYS A 1 78 ? -23.294 -12.731 62.227 1.00 71.56 78 LYS A C 1
ATOM 612 O O . LYS A 1 78 ? -23.240 -12.269 61.084 1.00 71.56 78 LYS A O 1
ATOM 617 N N . ALA A 1 79 ? -24.050 -12.191 63.181 1.00 62.94 79 ALA A N 1
ATOM 618 C CA . ALA A 1 79 ? -24.833 -10.978 62.978 1.00 62.94 79 ALA A CA 1
ATOM 619 C C . ALA A 1 79 ? -23.931 -9.832 62.476 1.00 62.94 79 ALA A C 1
ATOM 621 O O . ALA A 1 79 ? -22.952 -9.472 63.129 1.00 62.94 79 ALA A O 1
ATOM 622 N N . GLY A 1 80 ? -24.261 -9.272 61.310 1.00 64.00 80 GLY A N 1
ATOM 623 C CA . GLY A 1 80 ? -23.481 -8.229 60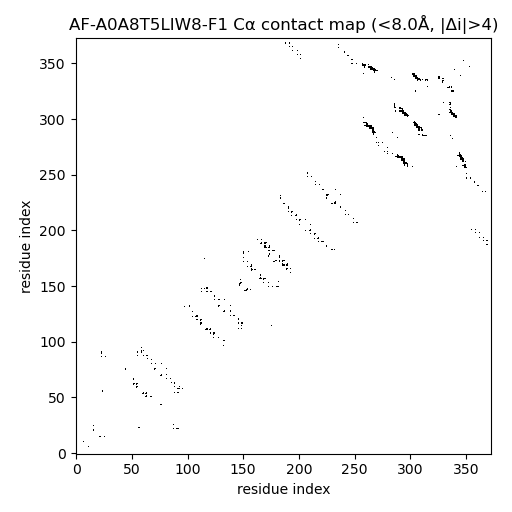.632 1.00 64.00 80 GLY A CA 1
ATOM 624 C C . GLY A 1 80 ? -22.774 -8.705 59.360 1.00 64.00 80 GLY A C 1
ATOM 625 O O . GLY A 1 80 ? -22.754 -7.957 58.380 1.00 64.00 80 GLY A O 1
ATOM 626 N N . ASP A 1 81 ? -22.303 -9.954 59.314 1.00 68.25 81 ASP A N 1
ATOM 627 C CA . ASP A 1 81 ? -21.628 -10.510 58.131 1.00 68.25 81 ASP A CA 1
ATOM 628 C C . ASP A 1 81 ? -22.610 -10.712 56.976 1.00 68.25 81 ASP A C 1
ATOM 630 O O . ASP A 1 81 ? -22.289 -10.429 55.825 1.00 68.25 81 ASP A O 1
ATOM 634 N N . GLU A 1 82 ? -23.850 -11.097 57.286 1.00 69.88 82 GLU A N 1
ATOM 635 C CA . GLU A 1 82 ? -24.940 -11.229 56.314 1.00 69.88 82 GLU A CA 1
ATOM 636 C C . GLU A 1 82 ? -25.091 -9.988 55.428 1.00 69.88 82 GLU A C 1
ATOM 638 O O . GLU A 1 82 ? -25.169 -10.097 54.205 1.00 69.88 82 GLU A O 1
ATOM 643 N N . SER A 1 83 ? -25.056 -8.802 56.041 1.00 72.25 83 SER A N 1
ATOM 644 C CA . SER A 1 83 ? -25.190 -7.531 55.325 1.00 72.25 83 SER A CA 1
ATOM 645 C C . SER A 1 83 ? -24.024 -7.273 54.363 1.00 72.25 83 SER A C 1
ATOM 647 O O . SER A 1 83 ? -24.205 -6.673 53.302 1.00 72.25 83 SER A O 1
ATOM 649 N N . ILE A 1 84 ? -22.827 -7.765 54.698 1.00 72.81 84 ILE A N 1
ATOM 650 C CA . ILE A 1 84 ? -21.623 -7.640 53.873 1.00 72.81 84 ILE A CA 1
ATOM 651 C C . ILE A 1 84 ? -21.733 -8.556 52.647 1.00 72.81 84 ILE A C 1
ATOM 653 O O . ILE A 1 84 ? -21.422 -8.113 51.540 1.00 72.81 84 ILE A O 1
ATOM 657 N N . PHE A 1 85 ? -22.230 -9.788 52.810 1.00 72.69 85 PHE A N 1
ATOM 658 C CA . PHE A 1 85 ? -22.440 -10.721 51.693 1.00 72.69 85 PHE A CA 1
ATOM 659 C C . PHE A 1 85 ? -23.560 -10.288 50.762 1.00 72.69 85 PHE A C 1
ATOM 661 O O . PHE A 1 85 ? -23.379 -10.331 49.548 1.00 72.69 85 PHE A O 1
ATOM 668 N N . GLU A 1 86 ? -24.679 -9.804 51.296 1.00 79.06 86 GLU A N 1
ATOM 669 C CA . GLU A 1 86 ? -25.746 -9.230 50.470 1.00 79.06 86 GLU A CA 1
ATOM 670 C C . GLU A 1 86 ? -25.232 -8.059 49.630 1.00 79.06 86 GLU A C 1
ATOM 672 O O . GLU A 1 86 ? -25.490 -7.990 48.426 1.00 79.06 86 GLU A O 1
ATOM 677 N N . LEU A 1 87 ? -24.448 -7.163 50.239 1.00 75.50 87 LEU A N 1
ATOM 678 C CA . LEU A 1 87 ? -23.833 -6.042 49.536 1.00 75.50 87 LEU A CA 1
ATOM 679 C C . LEU A 1 87 ? -22.830 -6.517 48.472 1.00 75.50 87 LEU A C 1
ATOM 681 O O . LEU A 1 87 ? -22.772 -5.936 47.389 1.00 75.50 87 LEU A O 1
ATOM 685 N N . ALA A 1 88 ? -22.042 -7.554 48.764 1.00 73.50 88 ALA A N 1
ATOM 686 C CA . ALA A 1 88 ? -21.055 -8.106 47.841 1.00 73.50 88 ALA A CA 1
ATOM 687 C C . ALA A 1 88 ? -21.708 -8.798 46.637 1.00 73.50 88 ALA A C 1
ATOM 689 O O . ALA A 1 88 ? -21.310 -8.531 45.504 1.00 73.50 88 ALA A O 1
ATOM 690 N N . ILE A 1 89 ? -22.741 -9.618 46.862 1.00 78.12 89 ILE A N 1
ATOM 691 C CA . ILE A 1 89 ? -23.530 -10.252 45.798 1.00 78.12 89 ILE A CA 1
ATOM 692 C C . ILE A 1 89 ? -24.178 -9.174 44.929 1.00 78.12 89 ILE A C 1
ATOM 694 O O . ILE A 1 89 ? -24.022 -9.202 43.711 1.00 78.12 89 ILE A O 1
ATOM 698 N N . LYS A 1 90 ? -24.834 -8.182 45.547 1.00 80.69 90 LYS A N 1
ATOM 699 C CA . LYS A 1 90 ? -25.489 -7.085 44.826 1.00 80.69 90 LYS A CA 1
ATOM 700 C C . LYS A 1 90 ? -24.501 -6.283 43.976 1.00 80.69 90 LYS A C 1
ATOM 702 O O . LYS A 1 90 ? -24.760 -6.048 42.802 1.00 80.69 90 LYS A O 1
ATOM 707 N N . ARG A 1 91 ? -23.346 -5.902 44.534 1.00 75.75 91 ARG A N 1
ATOM 708 C CA . ARG A 1 91 ? -22.291 -5.196 43.784 1.00 75.75 91 ARG A CA 1
ATOM 709 C C . ARG A 1 91 ? -21.686 -6.058 42.681 1.00 75.75 91 ARG A C 1
ATOM 711 O O . ARG A 1 91 ? -21.374 -5.538 41.616 1.00 75.75 91 ARG A O 1
ATOM 718 N N . GLY A 1 92 ? -21.505 -7.355 42.926 1.00 74.25 92 GLY A N 1
ATOM 719 C CA . GLY A 1 92 ? -21.038 -8.305 41.919 1.00 74.25 92 GLY A CA 1
ATOM 720 C C . GLY A 1 92 ? -22.003 -8.396 40.738 1.00 74.25 92 GLY A C 1
ATOM 721 O O . GLY A 1 92 ? -21.571 -8.317 39.591 1.00 74.25 92 GLY A O 1
ATOM 722 N N . GLU A 1 93 ? -23.304 -8.482 41.017 1.00 82.00 93 GLU A N 1
ATOM 723 C CA . GLU A 1 93 ? -24.371 -8.511 40.014 1.00 82.00 93 GLU A CA 1
ATOM 724 C C . GLU A 1 93 ? -24.451 -7.187 39.231 1.00 82.00 93 GLU A C 1
ATOM 726 O O . GLU A 1 93 ? -24.503 -7.195 38.000 1.00 82.00 93 GLU A O 1
ATOM 731 N N . GLU A 1 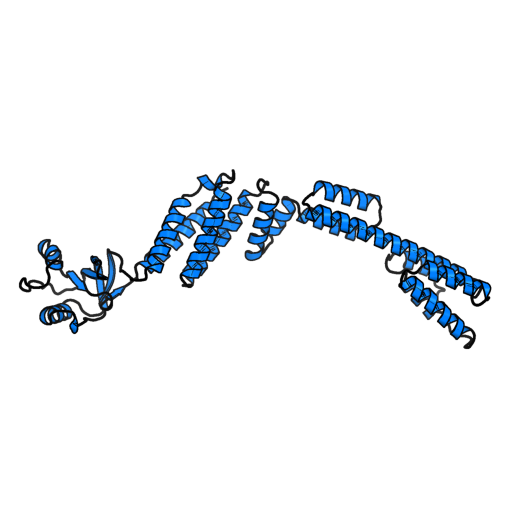94 ? -24.385 -6.040 39.915 1.00 80.81 94 GLU A N 1
ATOM 732 C CA . GLU A 1 94 ? -24.334 -4.708 39.293 1.00 80.81 94 GLU A CA 1
ATOM 733 C C . GLU A 1 94 ? -23.108 -4.547 38.376 1.00 80.81 94 GLU A C 1
ATOM 735 O O . GLU A 1 94 ? -23.252 -4.116 37.229 1.00 80.81 94 GLU A O 1
ATOM 740 N N . ASN A 1 95 ? -21.920 -4.954 38.836 1.00 80.12 95 ASN A N 1
ATOM 741 C CA . ASN A 1 95 ? -20.684 -4.892 38.053 1.00 80.12 95 ASN A CA 1
ATOM 742 C C . ASN A 1 95 ? -20.720 -5.832 36.843 1.00 80.12 95 ASN A C 1
ATOM 744 O O . ASN A 1 95 ? -20.378 -5.412 35.740 1.00 80.12 95 ASN A O 1
ATOM 748 N N . TYR A 1 96 ? -21.180 -7.075 37.017 1.00 81.06 96 TYR A N 1
ATOM 749 C CA . TYR A 1 96 ? -21.315 -8.033 35.917 1.00 81.06 96 TYR A CA 1
ATOM 750 C C . TYR A 1 96 ? -22.281 -7.525 34.840 1.00 81.06 96 TYR A C 1
ATOM 752 O O . TYR A 1 96 ? -21.987 -7.574 33.644 1.00 81.06 96 TYR A O 1
ATOM 760 N N . ASN A 1 97 ? -23.423 -6.972 35.255 1.00 84.25 97 ASN A N 1
ATOM 761 C CA . ASN A 1 97 ? -24.384 -6.374 34.333 1.00 84.25 97 ASN A CA 1
ATOM 762 C C . ASN A 1 97 ? -23.797 -5.153 33.606 1.00 84.25 97 ASN A C 1
ATOM 764 O O . ASN A 1 97 ? -24.042 -4.974 32.409 1.00 84.25 97 ASN A O 1
ATOM 768 N N . LEU A 1 98 ? -22.995 -4.338 34.297 1.00 82.19 98 LEU A N 1
ATOM 769 C CA . LEU A 1 98 ? -22.297 -3.198 33.706 1.00 82.19 98 LEU A CA 1
ATOM 770 C C . LEU A 1 98 ? -21.247 -3.640 32.676 1.00 82.19 98 LEU A C 1
ATOM 772 O O . LEU A 1 98 ? -21.251 -3.117 31.563 1.00 82.19 98 LEU A O 1
ATOM 776 N N . GLU A 1 99 ? -20.412 -4.634 32.984 1.00 83.00 99 GLU A N 1
ATOM 777 C CA . GLU A 1 99 ? -19.435 -5.203 32.044 1.00 83.00 99 GLU A CA 1
ATOM 778 C C . GLU A 1 99 ? -20.107 -5.830 30.819 1.00 83.00 99 GLU A C 1
ATOM 780 O O . GLU A 1 99 ? -19.711 -5.571 29.680 1.00 83.00 99 GLU A O 1
ATOM 785 N N . LYS A 1 100 ? -21.184 -6.597 31.023 1.00 86.12 100 LYS A N 1
ATOM 786 C CA . LYS A 1 100 ? -21.975 -7.165 29.923 1.00 86.12 100 LYS A CA 1
ATOM 787 C C . LYS A 1 100 ? -22.533 -6.069 29.015 1.00 86.12 100 LYS A C 1
ATOM 789 O O . LYS A 1 100 ? -22.505 -6.204 27.788 1.00 86.12 100 LYS A O 1
ATOM 794 N N . LYS A 1 101 ? -23.014 -4.966 29.599 1.00 84.94 101 LYS A N 1
ATOM 795 C CA . LYS A 1 101 ? -23.526 -3.808 28.855 1.00 84.94 101 LYS A CA 1
ATOM 796 C C . LYS A 1 101 ? -22.413 -3.073 28.103 1.00 84.94 101 LYS A C 1
ATOM 798 O O . LYS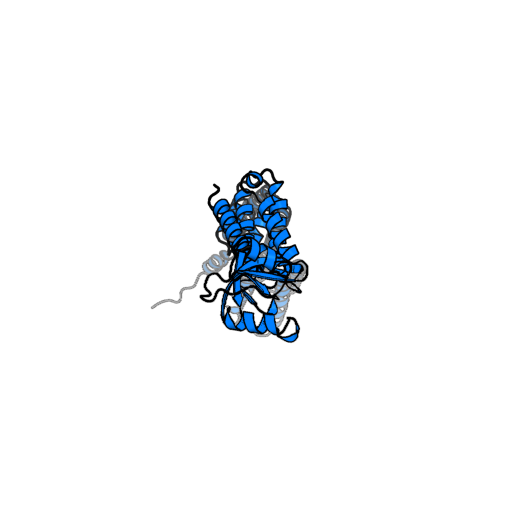 A 1 101 ? -22.619 -2.751 26.934 1.00 84.94 101 LYS A O 1
ATOM 803 N N . LYS A 1 102 ? -21.241 -2.869 28.721 1.00 86.00 102 LYS A N 1
ATOM 804 C CA . LYS A 1 102 ? -20.045 -2.323 28.052 1.00 86.00 102 LYS A CA 1
ATOM 805 C C . LYS A 1 102 ? -19.694 -3.145 26.818 1.00 86.00 102 LYS A C 1
ATOM 807 O O . LYS A 1 102 ? -19.749 -2.629 25.708 1.00 86.00 102 LYS A O 1
ATOM 812 N N . LYS A 1 103 ? -19.485 -4.452 27.000 1.00 86.94 103 LYS A N 1
ATOM 813 C CA . LYS A 1 103 ? -19.113 -5.376 25.923 1.00 86.94 103 LYS A CA 1
ATOM 814 C C . LYS A 1 103 ? -20.139 -5.401 24.789 1.00 86.94 103 LYS A C 1
ATOM 816 O O . LYS A 1 103 ? -19.777 -5.435 23.619 1.00 86.94 103 LYS A O 1
ATOM 821 N N . THR A 1 104 ? -21.430 -5.351 25.120 1.00 87.94 104 THR A N 1
ATOM 822 C CA . THR A 1 104 ? -22.504 -5.289 24.114 1.00 87.94 104 THR A CA 1
ATOM 823 C C . THR A 1 104 ? -22.416 -4.012 23.274 1.00 87.94 104 THR A C 1
ATOM 825 O O . THR A 1 104 ? -22.533 -4.068 22.050 1.00 87.94 104 THR A O 1
ATOM 828 N N . ASN A 1 105 ? -22.184 -2.865 23.914 1.00 85.12 105 ASN A N 1
ATOM 829 C CA . ASN A 1 105 ? -22.071 -1.581 23.226 1.00 85.12 105 ASN A CA 1
ATOM 830 C C . ASN A 1 105 ? -20.792 -1.478 22.385 1.00 85.12 105 ASN A C 1
ATOM 832 O O . ASN A 1 105 ? -20.849 -1.007 21.251 1.00 85.12 105 ASN A O 1
ATOM 836 N N . GLU A 1 106 ? -19.661 -1.950 22.908 1.00 85.56 106 GLU A N 1
ATOM 837 C CA . GLU A 1 106 ? -18.395 -2.008 22.174 1.00 85.56 106 GLU A CA 1
ATOM 838 C C . GLU A 1 106 ? -18.506 -2.909 20.943 1.00 85.56 106 GLU A C 1
ATOM 840 O O . GLU A 1 106 ? -18.118 -2.498 19.853 1.00 85.56 106 GLU A O 1
ATOM 845 N N . ASN A 1 107 ? -19.119 -4.089 21.076 1.00 87.75 107 ASN A N 1
ATOM 846 C CA . ASN A 1 107 ? -19.369 -4.974 19.938 1.00 87.75 107 ASN A CA 1
ATOM 847 C C . ASN A 1 107 ? -20.252 -4.298 18.885 1.00 87.75 107 ASN A C 1
ATOM 849 O O . ASN A 1 107 ? -19.950 -4.368 17.698 1.00 87.75 107 ASN A O 1
ATOM 853 N N . LYS A 1 108 ? -21.314 -3.594 19.304 1.00 86.88 108 LYS A N 1
ATOM 854 C CA . LYS A 1 108 ? -22.166 -2.832 18.380 1.00 86.88 108 LYS A CA 1
ATOM 855 C C . LYS A 1 108 ? -21.357 -1.774 17.629 1.00 86.88 108 LYS A C 1
ATOM 857 O O . LYS A 1 108 ? -21.536 -1.627 16.422 1.00 86.88 108 LYS A O 1
ATOM 862 N N . LEU A 1 109 ? -20.465 -1.061 18.318 1.00 87.25 109 LEU A N 1
ATOM 863 C CA . LEU A 1 109 ? -19.583 -0.076 17.697 1.00 87.25 109 LEU A CA 1
ATOM 864 C C . LEU A 1 109 ? -18.631 -0.732 16.686 1.00 87.25 109 LEU A C 1
ATOM 866 O O . LEU A 1 109 ? -18.547 -0.256 15.558 1.00 87.25 109 LEU A O 1
ATOM 870 N N . ILE A 1 110 ? -17.974 -1.834 17.061 1.00 85.00 110 ILE A N 1
ATOM 871 C CA . ILE A 1 110 ? -17.055 -2.583 16.190 1.00 85.00 110 ILE A CA 1
ATOM 872 C C . ILE A 1 110 ? -17.779 -3.045 14.926 1.00 85.00 110 ILE A C 1
ATOM 874 O O . ILE A 1 110 ? -17.348 -2.709 13.831 1.00 85.00 110 ILE A O 1
ATOM 878 N N . THR A 1 111 ? -18.934 -3.702 15.059 1.00 86.44 111 THR A N 1
ATOM 879 C CA . THR A 1 111 ? -19.731 -4.150 13.905 1.00 86.44 111 THR A CA 1
ATOM 880 C C . THR A 1 111 ? -20.166 -2.988 13.010 1.00 86.44 111 THR A C 1
ATOM 882 O O . THR A 1 111 ? -20.293 -3.143 11.799 1.00 86.44 111 THR A O 1
ATOM 885 N N . THR A 1 112 ? -20.409 -1.808 13.583 1.00 85.50 112 THR A N 1
ATOM 886 C CA . THR A 1 112 ? -20.778 -0.615 12.809 1.00 85.50 112 THR A CA 1
ATOM 887 C C . THR A 1 112 ? -19.577 -0.048 12.042 1.00 85.50 112 THR A C 1
ATOM 889 O O . THR A 1 112 ? -19.716 0.353 10.887 1.00 85.50 112 THR A O 1
ATOM 892 N N . LEU A 1 113 ? -18.385 -0.068 12.649 1.00 84.38 113 LEU A N 1
ATOM 893 C CA . LEU A 1 113 ? -17.133 0.318 11.992 1.00 84.38 113 LEU A CA 1
ATOM 894 C C . LEU A 1 113 ? -16.722 -0.675 10.896 1.00 84.38 113 LEU A C 1
ATOM 896 O O . LEU A 1 113 ? -16.307 -0.238 9.827 1.00 84.38 113 LEU A O 1
ATOM 900 N N . GLU A 1 114 ? -16.907 -1.981 11.110 1.00 83.31 114 GLU A N 1
ATOM 901 C CA . GLU A 1 114 ? -16.687 -3.029 10.096 1.00 83.31 114 GLU A CA 1
ATOM 902 C C . GLU A 1 114 ? -17.594 -2.843 8.872 1.00 83.31 114 GLU A C 1
ATOM 904 O O . GLU A 1 114 ? -17.173 -3.069 7.741 1.00 83.31 114 GLU A O 1
ATOM 909 N N . LYS A 1 115 ? -18.827 -2.366 9.087 1.00 84.12 115 LYS A N 1
ATOM 910 C CA . LYS A 1 115 ? -19.760 -1.973 8.017 1.00 84.12 115 LYS A CA 1
ATOM 911 C C . LYS A 1 115 ? -19.447 -0.613 7.391 1.00 84.12 115 LYS A C 1
ATOM 913 O O . LYS A 1 115 ? -20.186 -0.168 6.522 1.00 84.12 115 LYS A O 1
ATOM 918 N N . GLN A 1 116 ? -18.371 0.043 7.823 1.00 77.06 116 GLN A N 1
ATOM 919 C CA . GLN A 1 116 ? -17.915 1.342 7.327 1.00 77.06 116 GLN A CA 1
ATOM 920 C C . GLN A 1 116 ? -18.912 2.498 7.558 1.00 77.06 116 GLN A C 1
ATOM 922 O O . GLN A 1 116 ? -18.812 3.548 6.927 1.00 77.06 116 GLN A O 1
ATOM 927 N N . GLU A 1 117 ? -19.838 2.365 8.512 1.00 86.75 117 GLU A N 1
ATOM 928 C CA . GLU A 1 117 ? -20.861 3.376 8.798 1.00 86.75 117 GLU A CA 1
ATOM 929 C C . GLU A 1 117 ? -20.410 4.345 9.906 1.00 86.75 117 GLU A C 1
ATOM 931 O O . GLU A 1 117 ? -20.786 4.224 11.074 1.00 86.75 117 GLU A O 1
ATOM 936 N N . ILE A 1 118 ? -19.591 5.339 9.565 1.00 87.75 118 ILE A N 1
ATOM 937 C CA . ILE A 1 118 ? -18.978 6.236 10.567 1.00 87.75 118 ILE A CA 1
ATOM 938 C C . ILE A 1 118 ? -20.003 7.071 11.331 1.00 87.75 118 ILE A C 1
ATOM 940 O O . ILE A 1 118 ? -19.865 7.253 12.542 1.00 87.75 118 ILE A O 1
ATOM 944 N N . ASP A 1 119 ? -21.045 7.562 10.663 1.00 87.00 119 ASP A N 1
ATOM 945 C CA . ASP A 1 119 ? -22.075 8.361 11.332 1.00 87.00 119 ASP A CA 1
ATOM 946 C C . ASP A 1 119 ? -22.918 7.509 12.288 1.00 87.00 119 ASP A C 1
ATOM 948 O O . ASP A 1 119 ? -23.203 7.937 13.411 1.00 87.00 119 ASP A O 1
ATOM 952 N N . SER A 1 120 ? -23.213 6.261 11.910 1.00 87.12 120 SER A N 1
ATOM 953 C CA . SER A 1 120 ? -23.819 5.271 12.802 1.00 87.12 120 SER A CA 1
ATOM 954 C C . SER A 1 120 ? -22.900 4.974 13.995 1.00 87.12 120 SER A C 1
ATOM 956 O O . SER A 1 120 ? -23.359 4.943 15.137 1.00 87.12 120 SER A O 1
ATOM 958 N N . ALA A 1 121 ? -21.588 4.827 13.777 1.00 88.88 121 ALA A N 1
ATOM 959 C CA . ALA A 1 121 ? -20.619 4.587 14.847 1.00 88.88 121 ALA A CA 1
ATOM 960 C C . ALA A 1 121 ? -20.537 5.777 15.824 1.00 88.88 121 ALA A C 1
ATOM 962 O O . ALA A 1 121 ? -20.509 5.593 17.043 1.00 88.88 121 ALA A O 1
ATOM 963 N N . ARG A 1 122 ? -20.591 7.015 15.313 1.00 89.50 122 ARG A N 1
ATOM 964 C CA . ARG A 1 122 ? -20.679 8.236 16.133 1.00 89.50 122 ARG A CA 1
ATOM 965 C C . ARG A 1 122 ? -21.971 8.294 16.948 1.00 89.50 122 ARG A C 1
ATOM 967 O O . ARG A 1 122 ? -21.935 8.736 18.097 1.00 89.50 122 ARG A O 1
ATOM 974 N N . ALA A 1 123 ? -23.094 7.843 16.387 1.00 88.56 123 ALA A N 1
ATOM 975 C CA . ALA A 1 123 ? -24.356 7.739 17.118 1.00 88.56 123 ALA A CA 1
ATOM 976 C C . ALA A 1 123 ? -24.254 6.722 18.268 1.00 88.56 123 ALA A C 1
ATOM 978 O O . ALA A 1 123 ? -24.591 7.051 19.403 1.00 88.56 123 ALA A O 1
ATOM 979 N N . VAL A 1 124 ? -23.679 5.541 18.011 1.00 88.12 124 VAL A N 1
ATOM 980 C CA . VAL A 1 124 ? -23.416 4.522 19.045 1.00 88.12 124 VAL A CA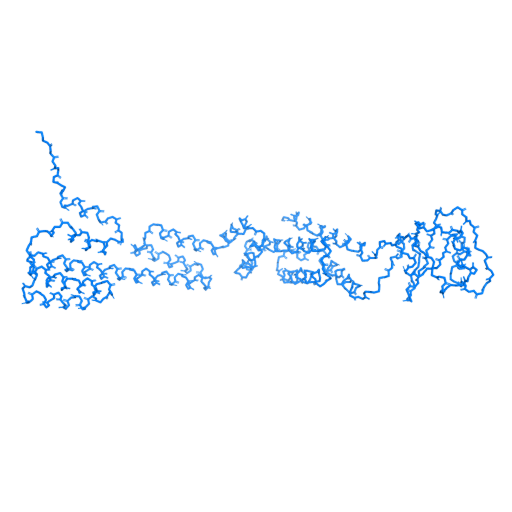 1
ATOM 981 C C . VAL A 1 124 ? -22.510 5.071 20.152 1.00 88.12 124 VAL A C 1
ATOM 983 O O . VAL A 1 124 ? -22.788 4.868 21.333 1.00 88.12 124 VAL A O 1
ATOM 986 N N . LEU A 1 125 ? -21.460 5.822 19.807 1.00 90.94 125 LEU A N 1
ATOM 987 C CA . LEU A 1 125 ? -20.597 6.458 20.804 1.00 90.94 125 LEU A CA 1
ATOM 988 C C . LEU A 1 125 ? -21.344 7.507 21.641 1.00 90.94 125 LEU A C 1
ATOM 990 O O . LEU A 1 125 ? -21.112 7.615 22.846 1.00 90.94 125 LEU A O 1
ATOM 994 N N . ARG A 1 126 ? -22.254 8.278 21.036 1.00 88.50 126 ARG A N 1
ATOM 995 C CA . ARG A 1 126 ? -23.102 9.224 21.776 1.00 88.50 126 ARG A CA 1
ATOM 996 C C . ARG A 1 126 ? -23.982 8.492 22.791 1.00 88.50 126 ARG A C 1
ATOM 998 O O . ARG A 1 126 ? -24.070 8.939 23.933 1.00 88.50 126 ARG A O 1
ATOM 1005 N N . ASP A 1 127 ? -24.560 7.355 22.413 1.00 86.75 127 ASP A N 1
ATOM 1006 C CA . ASP A 1 127 ? -25.334 6.513 23.331 1.00 86.75 127 ASP A CA 1
ATOM 1007 C C . ASP A 1 127 ? -24.459 5.988 24.478 1.00 86.75 127 ASP A C 1
ATOM 1009 O O . ASP A 1 127 ? -24.852 6.063 25.642 1.00 86.75 127 ASP A O 1
ATOM 1013 N N . ILE A 1 128 ? -23.238 5.529 24.177 1.00 87.25 128 ILE A N 1
ATOM 1014 C CA . ILE A 1 128 ? -22.257 5.085 25.180 1.00 87.25 128 ILE A CA 1
ATOM 1015 C C . ILE A 1 128 ? -21.956 6.194 26.198 1.00 87.25 128 ILE A C 1
ATOM 1017 O O . ILE A 1 128 ? -21.991 5.939 27.407 1.00 87.25 128 ILE A O 1
ATOM 1021 N N . LYS A 1 129 ? -21.716 7.423 25.722 1.00 87.31 129 LYS A N 1
ATOM 1022 C CA . LYS A 1 129 ? -21.471 8.600 26.570 1.00 87.31 129 LYS A CA 1
ATOM 1023 C C . LYS A 1 129 ? -22.673 8.925 27.455 1.00 87.31 129 LYS A C 1
ATOM 1025 O O . LYS A 1 129 ? -22.502 9.131 28.652 1.00 87.31 129 LYS A O 1
ATOM 1030 N N . ASN A 1 130 ? -23.880 8.917 26.891 1.00 84.56 130 ASN A N 1
ATOM 1031 C CA . ASN A 1 130 ? -25.115 9.226 27.619 1.00 84.56 130 ASN A CA 1
ATOM 1032 C C . ASN A 1 130 ? -25.437 8.191 28.703 1.00 84.56 130 ASN A C 1
ATOM 1034 O O . ASN A 1 130 ? -25.970 8.533 29.754 1.00 84.56 130 ASN A O 1
ATOM 1038 N N . ILE A 1 131 ? -25.111 6.922 28.453 1.00 80.38 131 ILE A N 1
ATOM 1039 C CA . ILE A 1 131 ? -25.321 5.836 29.412 1.00 80.38 131 ILE A CA 1
ATOM 1040 C C . ILE A 1 131 ? -24.341 5.938 30.599 1.00 80.38 131 ILE A C 1
ATOM 1042 O O . ILE A 1 131 ? -24.626 5.381 31.658 1.00 80.38 131 ILE A O 1
ATOM 1046 N N . GLY A 1 132 ? -23.197 6.616 30.443 1.00 77.50 132 GLY A N 1
ATOM 1047 C CA . GLY A 1 132 ? -22.241 6.857 31.532 1.00 77.50 132 GLY A CA 1
ATOM 1048 C C . GLY A 1 132 ? -21.576 5.590 32.081 1.00 77.50 132 GLY A C 1
ATOM 1049 O O . GLY A 1 132 ? -21.158 5.558 33.232 1.00 77.50 132 GLY A O 1
ATOM 1050 N N . THR A 1 133 ? -21.511 4.522 31.280 1.00 77.81 133 THR A N 1
ATOM 1051 C CA . THR A 1 133 ? -20.939 3.231 31.711 1.00 77.81 133 THR A CA 1
ATOM 1052 C C . THR A 1 133 ? -19.427 3.158 31.564 1.00 77.81 133 THR A C 1
ATOM 1054 O O . THR A 1 133 ? -18.817 2.333 32.233 1.00 77.81 133 THR A O 1
ATOM 1057 N N . HIS A 1 134 ? -18.831 3.980 30.699 1.00 84.12 134 HIS A N 1
ATOM 1058 C CA . HIS A 1 134 ? -17.408 3.938 30.365 1.00 84.12 134 HIS A CA 1
ATOM 1059 C C . HIS A 1 134 ? -16.643 5.075 31.050 1.00 84.12 134 HIS A C 1
ATOM 1061 O O . HIS A 1 134 ? -17.203 6.145 31.297 1.00 84.12 134 HIS A O 1
ATOM 1067 N N . THR A 1 135 ? -15.367 4.850 31.353 1.00 85.94 135 THR A N 1
ATOM 1068 C CA . THR A 1 135 ? -14.464 5.890 31.860 1.00 85.94 135 THR A CA 1
ATOM 1069 C C . THR A 1 135 ? -14.121 6.893 30.758 1.00 85.94 135 THR A C 1
ATOM 1071 O O . THR A 1 135 ? -14.303 6.628 29.569 1.00 85.94 135 THR A O 1
ATOM 1074 N N . THR A 1 136 ? -13.585 8.054 31.139 1.00 86.94 136 THR A N 1
ATOM 1075 C CA . THR A 1 136 ? -13.114 9.061 30.176 1.00 86.94 136 THR A CA 1
ATOM 1076 C C . THR A 1 136 ? -12.070 8.489 29.212 1.00 86.94 136 THR A C 1
ATOM 1078 O O . THR A 1 136 ? -12.138 8.760 28.016 1.00 86.94 136 THR A O 1
ATOM 1081 N N . ASP A 1 137 ? -11.147 7.661 29.708 1.00 87.06 137 ASP A N 1
ATOM 1082 C CA . ASP A 1 137 ? -10.091 7.052 28.890 1.00 87.06 137 ASP A CA 1
ATOM 1083 C C . ASP A 1 137 ? -10.647 5.988 27.932 1.00 87.06 137 ASP A C 1
ATOM 1085 O O . ASP A 1 137 ? -10.239 5.924 26.773 1.00 87.06 137 ASP A O 1
ATOM 1089 N N . GLU A 1 138 ? -11.622 5.191 28.383 1.00 86.69 138 GLU A N 1
ATOM 1090 C CA . GLU A 1 138 ? -12.330 4.230 27.528 1.00 86.69 138 GLU A CA 1
ATOM 1091 C C . GLU A 1 138 ? -13.078 4.958 26.402 1.00 86.69 138 GLU A C 1
ATOM 1093 O O . GLU A 1 138 ? -12.937 4.600 25.235 1.00 86.69 138 GLU A O 1
ATOM 1098 N N . ILE A 1 139 ? -13.816 6.026 26.728 1.00 89.94 139 ILE A N 1
ATOM 1099 C CA . ILE A 1 139 ? -14.526 6.849 25.738 1.00 89.94 139 ILE A CA 1
ATOM 1100 C C . ILE A 1 139 ? -13.547 7.428 24.716 1.00 89.94 139 ILE A C 1
ATOM 1102 O O . ILE A 1 139 ? -13.811 7.347 23.517 1.00 89.94 139 ILE A O 1
ATOM 1106 N N . LYS A 1 140 ? -12.412 7.963 25.176 1.00 90.50 140 LYS A N 1
ATOM 1107 C CA . LYS A 1 140 ? -11.374 8.509 24.299 1.00 90.50 140 LYS A CA 1
ATOM 1108 C C . LYS A 1 140 ? -10.791 7.441 23.372 1.00 90.50 140 LYS A C 1
ATOM 1110 O O . LYS A 1 140 ? -10.657 7.676 22.179 1.00 90.50 140 LYS A O 1
ATOM 1115 N N . SER A 1 141 ? -10.529 6.235 23.879 1.00 89.50 141 SER A N 1
ATOM 1116 C CA . SER A 1 141 ? -10.066 5.122 23.040 1.00 89.50 141 SER A CA 1
ATOM 1117 C C . SER A 1 141 ? -11.072 4.763 21.938 1.00 89.50 141 SER A C 1
ATOM 1119 O O . SER A 1 141 ? -10.678 4.457 20.812 1.00 89.50 141 SER A O 1
ATOM 1121 N N . LEU A 1 142 ? -12.376 4.820 22.229 1.00 90.44 142 LEU A N 1
ATOM 1122 C CA . LEU A 1 142 ? -13.414 4.609 21.218 1.00 90.44 142 LEU A CA 1
ATOM 1123 C C . LEU A 1 142 ? -13.485 5.765 20.208 1.00 90.44 142 LEU A C 1
ATOM 1125 O O . LEU A 1 142 ? -13.686 5.513 19.022 1.00 90.44 142 LEU A O 1
ATOM 1129 N N . GLU A 1 143 ? -13.292 7.011 20.647 1.00 92.12 143 GLU A N 1
ATOM 1130 C CA . GLU A 1 143 ? -13.175 8.174 19.756 1.00 92.12 143 GLU A CA 1
ATOM 1131 C C . GLU A 1 143 ? -12.006 8.027 18.787 1.00 92.12 143 GLU A C 1
ATOM 1133 O O . GLU A 1 143 ? -12.199 8.202 17.585 1.00 92.12 143 GLU A O 1
ATOM 1138 N N . ASP A 1 144 ? -10.835 7.640 19.291 1.00 91.62 144 ASP A N 1
ATOM 1139 C CA . ASP A 1 144 ? -9.631 7.436 18.486 1.00 91.62 144 ASP A CA 1
ATOM 1140 C C . ASP A 1 144 ? -9.842 6.324 17.444 1.00 91.62 144 ASP A C 1
ATOM 1142 O O . ASP A 1 144 ? -9.434 6.471 16.292 1.00 91.62 144 ASP A O 1
ATOM 1146 N N . LYS A 1 145 ? -10.553 5.241 17.802 1.00 90.62 145 LYS A N 1
ATOM 1147 C CA . LYS A 1 145 ? -10.934 4.173 16.858 1.00 90.62 145 LYS A CA 1
ATOM 1148 C C . LYS A 1 145 ? -11.850 4.678 15.745 1.00 90.62 145 LYS A C 1
ATOM 1150 O O . LYS A 1 145 ? -11.623 4.357 14.585 1.00 90.62 145 LYS A O 1
ATOM 1155 N N . ILE A 1 146 ? -12.873 5.471 16.075 1.00 91.69 146 ILE A N 1
ATOM 1156 C CA . ILE A 1 146 ? -13.757 6.063 15.057 1.00 91.69 146 ILE A CA 1
ATOM 1157 C C . ILE A 1 146 ? -12.968 7.038 14.184 1.00 91.69 146 ILE A C 1
ATOM 1159 O O . ILE A 1 146 ? -13.126 7.041 12.966 1.00 91.69 146 ILE A O 1
ATOM 1163 N N . TYR A 1 147 ? -12.120 7.865 14.795 1.00 92.25 147 TYR A N 1
ATOM 1164 C CA . TYR A 1 147 ? -11.309 8.839 14.083 1.00 92.25 147 TYR A CA 1
ATOM 1165 C C . TYR A 1 147 ? -10.364 8.166 13.089 1.00 92.25 147 TYR A C 1
ATOM 1167 O O . TYR A 1 147 ? -10.346 8.571 11.930 1.00 92.25 147 TYR A O 1
ATOM 1175 N N . ALA A 1 148 ? -9.658 7.107 13.496 1.00 90.06 148 ALA A N 1
ATOM 1176 C CA . ALA A 1 148 ? -8.743 6.346 12.642 1.00 90.06 148 ALA A CA 1
ATOM 1177 C C . ALA A 1 148 ? -9.405 5.807 11.362 1.00 90.06 148 ALA A C 1
ATOM 1179 O O . ALA A 1 148 ? -8.728 5.609 10.357 1.00 90.06 148 ALA A O 1
ATOM 1180 N N . GLU A 1 149 ? -10.723 5.614 11.392 1.00 90.25 149 GLU A N 1
ATOM 1181 C CA . GLU A 1 149 ? -11.524 5.125 10.274 1.00 90.25 149 GLU A CA 1
ATOM 1182 C C . GLU A 1 149 ? -12.069 6.241 9.362 1.00 90.25 149 GLU A C 1
ATOM 1184 O O . GLU A 1 149 ? -12.575 5.946 8.276 1.00 90.25 149 GLU A O 1
ATOM 1189 N N . THR A 1 150 ? -11.988 7.511 9.771 1.00 91.44 150 THR A N 1
ATOM 1190 C CA . THR A 1 150 ? -12.413 8.678 8.970 1.00 91.44 150 THR A CA 1
ATOM 1191 C C . THR A 1 150 ? -11.422 9.005 7.855 1.00 91.44 150 THR A C 1
ATOM 1193 O O . THR A 1 150 ? -10.259 8.613 7.928 1.00 91.44 150 THR A O 1
ATOM 1196 N N . GLU A 1 151 ? -11.852 9.779 6.848 1.00 92.62 151 GLU A N 1
ATOM 1197 C CA . GLU A 1 151 ? -10.951 10.238 5.779 1.00 92.62 151 GLU A CA 1
ATOM 1198 C C . GLU A 1 151 ? -9.686 10.919 6.326 1.00 92.62 151 GLU A C 1
ATOM 1200 O O . GLU A 1 151 ? -8.579 10.626 5.882 1.00 92.62 151 GLU A O 1
ATOM 1205 N N . GLU A 1 152 ? -9.844 11.811 7.307 1.00 93.69 152 GLU A N 1
ATOM 1206 C CA . GLU A 1 152 ? -8.737 12.560 7.906 1.00 93.69 152 GLU A CA 1
ATOM 1207 C C . GLU A 1 152 ? -7.849 11.682 8.796 1.00 93.69 152 GLU A C 1
ATOM 1209 O O . GLU A 1 152 ? -6.627 11.815 8.771 1.00 93.69 152 GLU A O 1
ATOM 1214 N N . GLY A 1 153 ? -8.435 10.753 9.556 1.00 92.81 153 GLY A N 1
ATOM 1215 C CA . GLY A 1 153 ? -7.659 9.838 10.391 1.00 92.81 153 GLY A CA 1
ATOM 1216 C C . GLY A 1 153 ? -6.825 8.854 9.573 1.00 92.81 153 GLY A C 1
ATOM 1217 O O . GLY A 1 153 ? -5.654 8.650 9.889 1.00 92.81 153 GLY A O 1
ATOM 1218 N N . MET A 1 154 ? -7.379 8.303 8.487 1.00 93.69 154 MET A N 1
ATOM 1219 C CA . MET A 1 154 ? -6.627 7.445 7.565 1.00 93.69 154 MET A CA 1
ATOM 1220 C C . MET A 1 154 ? -5.506 8.216 6.860 1.00 93.69 154 MET A C 1
ATOM 1222 O O . MET A 1 154 ? -4.392 7.703 6.764 1.00 93.69 154 MET A O 1
ATOM 1226 N N . PHE A 1 155 ? -5.767 9.463 6.447 1.00 93.44 155 PHE A N 1
ATOM 1227 C CA . PHE A 1 155 ? -4.743 10.362 5.911 1.00 93.44 155 PHE A CA 1
ATOM 1228 C C . PHE A 1 155 ? -3.597 10.573 6.913 1.00 93.44 155 PHE A C 1
ATOM 1230 O O . PHE A 1 155 ? -2.433 10.333 6.601 1.00 93.44 155 PHE A O 1
ATOM 1237 N N . ASN A 1 156 ? -3.923 10.948 8.154 1.00 92.62 156 ASN A N 1
ATOM 1238 C CA . ASN A 1 156 ? -2.929 11.185 9.203 1.00 92.62 156 ASN A CA 1
ATOM 1239 C C . ASN A 1 156 ? -2.135 9.922 9.570 1.00 92.62 156 ASN A C 1
ATOM 1241 O O . ASN A 1 156 ? -0.947 9.996 9.904 1.00 92.62 156 ASN A O 1
ATOM 1245 N N . LYS A 1 157 ? -2.775 8.754 9.471 1.00 91.31 157 LYS A N 1
ATOM 1246 C CA . LYS A 1 157 ? -2.121 7.465 9.666 1.00 91.31 157 LYS A CA 1
ATOM 1247 C C . LYS A 1 157 ? -1.126 7.169 8.546 1.00 91.31 157 LYS A C 1
ATOM 1249 O O . LYS A 1 157 ? -0.004 6.784 8.859 1.00 91.31 157 LYS A O 1
ATOM 1254 N N . TRP A 1 158 ? -1.485 7.382 7.276 1.00 92.31 158 TRP A N 1
ATOM 1255 C CA . TRP A 1 158 ? -0.556 7.100 6.177 1.00 92.31 158 TRP A CA 1
ATOM 1256 C C . TRP A 1 158 ? 0.639 8.053 6.170 1.00 92.31 158 TRP A C 1
ATOM 1258 O O . TRP A 1 158 ? 1.745 7.614 5.889 1.00 92.31 158 TRP A O 1
ATOM 1268 N N . ILE A 1 159 ? 0.467 9.341 6.513 1.00 90.38 159 ILE A N 1
ATOM 1269 C CA . ILE A 1 159 ? 1.587 10.308 6.440 1.00 90.38 159 ILE A CA 1
ATOM 1270 C C . ILE A 1 159 ? 2.638 10.035 7.517 1.00 90.38 159 ILE A C 1
ATOM 1272 O O . ILE A 1 159 ? 3.770 10.500 7.413 1.00 90.38 159 ILE A O 1
ATOM 1276 N N . SER A 1 160 ? 2.240 9.304 8.558 1.00 88.25 160 SER A N 1
ATOM 1277 C CA . SER A 1 160 ? 3.082 8.923 9.688 1.00 88.25 160 SER A CA 1
ATOM 1278 C C . SER A 1 160 ? 3.613 7.490 9.564 1.00 88.25 160 SER A C 1
ATOM 1280 O O . SER A 1 160 ? 4.382 7.057 10.421 1.00 88.25 160 SER A O 1
ATOM 1282 N N . ALA A 1 161 ? 3.180 6.739 8.547 1.00 88.12 161 ALA A N 1
ATOM 1283 C CA . ALA A 1 161 ? 3.555 5.347 8.342 1.00 88.12 161 ALA A CA 1
ATOM 1284 C C . ALA A 1 161 ? 4.920 5.218 7.650 1.00 88.12 161 ALA A C 1
ATOM 1286 O O . ALA A 1 161 ? 5.385 6.122 6.954 1.00 88.12 161 ALA A O 1
ATOM 1287 N N . VAL A 1 162 ? 5.562 4.064 7.832 1.00 82.06 162 VAL A N 1
ATOM 1288 C CA . VAL A 1 162 ? 6.733 3.667 7.038 1.00 82.06 162 VAL A CA 1
ATOM 1289 C C . VAL A 1 162 ? 6.278 3.288 5.624 1.00 82.06 162 VAL A C 1
ATOM 1291 O O . VAL A 1 162 ? 5.127 2.913 5.425 1.00 82.06 162 VAL A O 1
ATOM 1294 N N . SER A 1 163 ? 7.167 3.371 4.631 1.00 72.56 163 SER A N 1
ATOM 1295 C CA . SER A 1 163 ? 6.782 3.317 3.210 1.00 72.56 163 SER A CA 1
ATOM 1296 C C . SER A 1 163 ? 6.046 2.051 2.761 1.00 72.56 163 SER A C 1
ATOM 1298 O O . SER A 1 163 ? 5.255 2.137 1.831 1.00 72.56 163 SER A O 1
ATOM 1300 N N . GLU A 1 164 ? 6.301 0.893 3.375 1.00 72.44 164 GLU A N 1
ATOM 1301 C CA . GLU A 1 164 ? 5.588 -0.353 3.038 1.00 72.44 164 GLU A CA 1
ATOM 1302 C C . GLU A 1 164 ? 4.148 -0.332 3.571 1.00 72.44 164 GLU A C 1
ATOM 1304 O O . GLU A 1 164 ? 3.204 -0.536 2.810 1.00 72.44 164 GLU A O 1
ATOM 1309 N N . ASP A 1 165 ? 3.970 0.032 4.844 1.00 85.06 165 ASP A N 1
ATOM 1310 C CA . ASP A 1 165 ? 2.652 0.171 5.479 1.00 85.06 165 ASP A CA 1
ATOM 1311 C C . ASP A 1 165 ? 1.822 1.297 4.841 1.00 85.06 165 ASP A C 1
ATOM 1313 O O . ASP A 1 165 ? 0.592 1.242 4.792 1.00 85.06 165 ASP A O 1
ATOM 1317 N N . GLN A 1 166 ? 2.493 2.343 4.352 1.00 88.00 166 GLN A N 1
ATOM 1318 C CA . GLN A 1 166 ? 1.860 3.500 3.730 1.00 88.00 166 GLN A CA 1
ATOM 1319 C C . GLN A 1 166 ? 1.025 3.096 2.506 1.00 88.00 166 GLN A C 1
ATOM 1321 O O . GLN A 1 166 ? -0.117 3.543 2.382 1.00 88.00 166 GLN A O 1
ATOM 1326 N N . THR A 1 167 ? 1.555 2.222 1.644 1.00 88.81 167 THR A N 1
ATOM 1327 C CA . THR A 1 167 ? 0.857 1.737 0.442 1.00 88.81 167 THR A CA 1
ATOM 1328 C C . THR A 1 167 ? -0.416 0.977 0.814 1.00 88.81 167 THR A C 1
ATOM 1330 O O . THR A 1 167 ? -1.485 1.296 0.293 1.00 88.81 167 THR A O 1
ATOM 1333 N N . GLU A 1 168 ? -0.343 0.058 1.785 1.00 90.94 168 GLU A N 1
ATOM 1334 C CA . GLU A 1 168 ? -1.507 -0.711 2.257 1.00 90.94 168 GLU A CA 1
ATOM 1335 C C . GLU A 1 168 ? -2.598 0.207 2.842 1.00 90.94 168 GLU A C 1
ATOM 1337 O O . GLU A 1 168 ? -3.795 0.025 2.597 1.00 90.94 168 GLU A O 1
ATOM 1342 N N . ILE A 1 169 ? -2.204 1.236 3.602 1.00 91.88 169 ILE A N 1
ATOM 1343 C CA . ILE A 1 169 ? -3.152 2.209 4.163 1.00 91.88 169 ILE A CA 1
ATOM 1344 C C . ILE A 1 169 ? -3.807 3.038 3.048 1.00 91.88 169 ILE A C 1
ATOM 1346 O O . ILE A 1 169 ? -5.016 3.282 3.104 1.00 91.88 169 ILE A O 1
ATOM 1350 N N . CYS A 1 170 ? -3.047 3.460 2.032 1.00 92.56 170 CYS A N 1
ATOM 1351 C CA . CYS A 1 170 ? -3.579 4.186 0.877 1.00 92.56 170 CYS A CA 1
ATOM 1352 C C . CYS A 1 170 ? -4.557 3.331 0.056 1.00 92.56 170 CYS A C 1
ATOM 1354 O O . CYS A 1 170 ? -5.596 3.840 -0.368 1.00 92.56 170 CYS A O 1
ATOM 1356 N N . GLU A 1 171 ? -4.281 2.040 -0.136 1.00 91.25 171 GLU A N 1
ATOM 1357 C CA . GLU A 1 171 ? -5.199 1.115 -0.812 1.00 91.25 171 GLU A CA 1
ATOM 1358 C C . GLU A 1 171 ? -6.515 0.970 -0.045 1.00 91.25 171 GLU A C 1
ATOM 1360 O O . GLU A 1 171 ? -7.583 1.197 -0.618 1.00 91.25 171 GLU A O 1
ATOM 1365 N N . LYS A 1 172 ? -6.443 0.719 1.269 1.00 91.50 172 LYS A N 1
ATOM 1366 C CA . LYS A 1 172 ? -7.623 0.672 2.150 1.00 91.50 172 LYS A CA 1
ATOM 1367 C C . LYS A 1 172 ? -8.414 1.978 2.125 1.00 91.50 172 LYS A C 1
ATOM 1369 O O . LYS A 1 172 ? -9.645 1.960 2.133 1.00 91.50 172 LYS A O 1
ATOM 1374 N N . TYR A 1 173 ? -7.729 3.122 2.080 1.00 92.81 173 TYR A N 1
ATOM 1375 C CA . TYR A 1 173 ? -8.392 4.416 1.935 1.00 92.81 173 TYR A CA 1
ATOM 1376 C C . TYR A 1 173 ? -9.165 4.497 0.618 1.00 92.81 173 TYR A C 1
ATOM 1378 O O . TYR A 1 173 ? -10.313 4.922 0.627 1.00 92.81 173 TYR A O 1
ATOM 1386 N N . LEU A 1 174 ? -8.576 4.079 -0.505 1.00 90.31 174 LEU A N 1
ATOM 1387 C CA . LEU A 1 174 ? -9.219 4.147 -1.823 1.00 90.31 174 LEU A CA 1
ATOM 1388 C C . LEU A 1 174 ? -10.363 3.144 -2.000 1.00 90.31 174 LEU A C 1
ATOM 1390 O O . LEU A 1 174 ? -11.255 3.391 -2.811 1.00 90.31 174 LEU A O 1
ATOM 1394 N N . GLU A 1 175 ? -10.350 2.034 -1.265 1.00 89.88 175 GLU A N 1
ATOM 1395 C CA . GLU A 1 175 ? -11.485 1.109 -1.183 1.00 89.88 175 GLU A CA 1
ATOM 1396 C C . GLU A 1 175 ? -12.672 1.738 -0.450 1.00 89.88 175 GLU A C 1
ATOM 1398 O O . GLU A 1 175 ? -13.815 1.586 -0.877 1.00 89.88 175 GLU A O 1
ATOM 1403 N N . LYS A 1 176 ? -12.398 2.477 0.630 1.00 88.06 176 LYS A N 1
ATOM 1404 C CA . LYS A 1 176 ? -13.424 3.080 1.488 1.00 88.06 176 LYS A CA 1
ATOM 1405 C C . LYS A 1 176 ? -13.923 4.436 0.983 1.00 88.06 176 LYS A C 1
ATOM 1407 O O . LYS A 1 176 ? -15.106 4.750 1.073 1.00 88.06 176 LYS A O 1
ATOM 1412 N N . TYR A 1 177 ? -13.018 5.239 0.439 1.00 87.94 177 TYR A N 1
ATOM 1413 C CA . TYR A 1 177 ? -13.225 6.621 0.016 1.00 87.94 177 TYR A CA 1
ATOM 1414 C C . TYR A 1 177 ? -12.707 6.822 -1.402 1.00 87.94 177 TYR A C 1
ATOM 1416 O O . TYR A 1 177 ? -11.830 7.645 -1.664 1.00 87.94 177 TYR A O 1
ATOM 1424 N N . GLU A 1 178 ? -13.276 6.077 -2.346 1.00 83.50 178 GLU A N 1
ATOM 1425 C CA . GLU A 1 178 ? -12.855 6.098 -3.750 1.00 83.50 178 GLU A CA 1
ATOM 1426 C C . GLU A 1 178 ? -12.786 7.516 -4.351 1.00 83.50 178 GLU A C 1
ATOM 1428 O O . GLU A 1 178 ? -11.910 7.806 -5.165 1.00 83.50 178 GLU A O 1
ATOM 1433 N N . ASN A 1 179 ? -13.693 8.403 -3.931 1.00 83.81 179 ASN A N 1
ATOM 1434 C CA . ASN A 1 179 ? -13.747 9.808 -4.346 1.00 83.81 179 ASN A CA 1
ATOM 1435 C C . ASN A 1 179 ? -13.505 10.773 -3.171 1.00 83.81 179 ASN A C 1
ATOM 1437 O O . ASN A 1 179 ? -13.979 11.909 -3.200 1.00 83.81 179 ASN A O 1
ATOM 1441 N N . GLY A 1 180 ? -12.820 10.302 -2.127 1.00 85.38 180 GLY A N 1
ATOM 1442 C CA . GLY A 1 180 ? -12.510 11.082 -0.936 1.00 85.38 180 GLY A CA 1
ATOM 1443 C C . GLY A 1 180 ? -11.574 12.252 -1.225 1.00 85.38 180 GLY A C 1
ATOM 1444 O O . GLY A 1 180 ? -10.920 12.325 -2.272 1.00 85.38 180 GLY A O 1
ATOM 1445 N N . LYS A 1 181 ? -11.484 13.171 -0.263 1.00 89.56 181 LYS A N 1
ATOM 1446 C CA . LYS A 1 181 ? -10.696 14.406 -0.372 1.00 89.56 181 LYS A CA 1
ATOM 1447 C C . LYS A 1 181 ? -9.228 14.156 -0.729 1.00 89.56 181 LYS A C 1
ATOM 1449 O O . LYS A 1 181 ? -8.643 14.974 -1.429 1.00 89.56 181 LYS A O 1
ATOM 1454 N N . TYR A 1 182 ? -8.662 13.048 -0.255 1.00 90.25 182 TYR A N 1
ATOM 1455 C CA . TYR A 1 182 ? -7.246 12.699 -0.386 1.00 90.25 182 TYR A CA 1
ATOM 1456 C C . TYR A 1 182 ? -6.991 11.581 -1.409 1.00 90.25 182 TYR A C 1
ATOM 1458 O O . TYR A 1 182 ? -5.909 10.998 -1.448 1.00 90.25 182 TYR A O 1
ATOM 1466 N N . ALA A 1 183 ? -7.984 11.228 -2.234 1.00 86.38 183 ALA A N 1
ATOM 1467 C CA . ALA A 1 183 ? -7.863 10.108 -3.168 1.00 86.38 183 ALA A CA 1
ATOM 1468 C C . ALA A 1 183 ? -6.722 10.299 -4.182 1.00 86.38 183 ALA A C 1
ATOM 1470 O O . ALA A 1 183 ? -6.062 9.334 -4.562 1.00 86.38 183 ALA A O 1
ATOM 1471 N N . GLN A 1 184 ? -6.449 11.536 -4.608 1.00 82.31 184 GLN A N 1
ATOM 1472 C CA . GLN A 1 184 ? -5.356 11.815 -5.546 1.00 82.31 184 GLN A CA 1
ATOM 1473 C C . GLN A 1 184 ? -3.986 11.603 -4.897 1.00 82.31 184 GLN A C 1
ATOM 1475 O O . GLN A 1 184 ? -3.105 11.003 -5.511 1.00 82.31 184 GLN A O 1
ATOM 1480 N N . GLU A 1 185 ? -3.823 12.046 -3.654 1.00 86.38 185 GLU A N 1
ATOM 1481 C CA . GLU A 1 185 ? -2.625 11.846 -2.850 1.00 86.38 185 GLU A CA 1
ATOM 1482 C C . GLU A 1 185 ? -2.389 10.360 -2.570 1.00 86.38 185 GLU A C 1
ATOM 1484 O O . GLU A 1 185 ? -1.277 9.887 -2.777 1.00 86.38 185 GLU A O 1
ATOM 1489 N N . ALA A 1 186 ? -3.430 9.601 -2.209 1.00 89.12 186 ALA A N 1
ATOM 1490 C CA . ALA A 1 186 ? -3.326 8.153 -2.008 1.00 89.12 186 ALA A CA 1
ATOM 1491 C C . ALA A 1 186 ? -2.813 7.432 -3.265 1.00 89.12 186 ALA A C 1
ATOM 1493 O O . ALA A 1 186 ? -1.872 6.645 -3.198 1.00 89.12 186 ALA A O 1
ATOM 1494 N N . ILE A 1 187 ? -3.402 7.734 -4.430 1.00 84.62 187 ILE A N 1
ATOM 1495 C CA . ILE A 1 187 ? -2.981 7.153 -5.716 1.00 84.62 187 ILE A CA 1
ATOM 1496 C C . ILE A 1 187 ? -1.527 7.523 -6.023 1.00 84.62 187 ILE A C 1
ATOM 1498 O O . ILE A 1 187 ? -0.752 6.681 -6.475 1.00 84.62 187 ILE A O 1
ATOM 1502 N N . LYS A 1 188 ? -1.151 8.782 -5.780 1.00 81.88 188 LYS A N 1
ATOM 1503 C CA . LYS A 1 188 ? 0.211 9.271 -6.004 1.00 81.88 188 LYS A CA 1
ATOM 1504 C C . LYS A 1 188 ? 1.225 8.523 -5.138 1.00 81.88 188 LYS A C 1
ATOM 1506 O O . LYS A 1 188 ? 2.270 8.148 -5.660 1.00 81.88 188 LYS A O 1
ATOM 1511 N N . GLU A 1 189 ? 0.929 8.289 -3.863 1.00 87.12 189 GLU A N 1
ATOM 1512 C CA . GLU A 1 189 ? 1.826 7.558 -2.961 1.00 87.12 189 GLU A CA 1
ATOM 1513 C C . GLU A 1 189 ? 2.000 6.092 -3.381 1.00 87.12 189 GLU A C 1
ATOM 1515 O O . GLU A 1 189 ? 3.141 5.641 -3.484 1.00 87.12 189 GLU A O 1
ATOM 1520 N N . ILE A 1 190 ? 0.910 5.396 -3.736 1.00 87.62 190 ILE A N 1
ATOM 1521 C CA . ILE A 1 190 ? 0.962 4.013 -4.253 1.00 87.62 190 ILE A CA 1
ATOM 1522 C C . ILE A 1 190 ? 1.874 3.938 -5.484 1.00 87.62 190 ILE A C 1
ATOM 1524 O O . ILE A 1 190 ? 2.827 3.163 -5.520 1.00 87.62 190 ILE A O 1
ATOM 1528 N N . LEU A 1 191 ? 1.645 4.809 -6.473 1.00 82.25 191 LEU A N 1
ATOM 1529 C CA . LEU A 1 191 ? 2.446 4.811 -7.696 1.00 82.25 191 LEU A CA 1
ATOM 1530 C C . LEU A 1 191 ? 3.913 5.155 -7.413 1.00 82.25 191 LEU A C 1
ATOM 1532 O O . LEU A 1 191 ? 4.809 4.503 -7.941 1.00 82.25 191 LEU A O 1
ATOM 1536 N N . ILE A 1 192 ? 4.191 6.162 -6.577 1.00 82.62 192 ILE A N 1
ATOM 1537 C CA . ILE A 1 192 ? 5.569 6.522 -6.209 1.00 82.62 192 ILE A CA 1
ATOM 1538 C C . ILE A 1 192 ? 6.285 5.340 -5.549 1.00 82.62 192 ILE A C 1
ATOM 1540 O O . ILE A 1 192 ? 7.471 5.139 -5.823 1.00 82.62 192 ILE A O 1
ATOM 1544 N N . TYR A 1 193 ? 5.606 4.592 -4.679 1.00 87.25 193 TYR A N 1
ATOM 1545 C CA . TYR A 1 193 ? 6.162 3.396 -4.058 1.00 87.25 193 TYR A CA 1
ATOM 1546 C C . TYR A 1 193 ? 6.502 2.333 -5.109 1.00 87.25 193 TYR A C 1
ATOM 1548 O O . TYR A 1 193 ? 7.662 1.922 -5.187 1.00 87.25 193 TYR A O 1
ATOM 1556 N N . ASP A 1 194 ? 5.556 1.980 -5.982 1.00 84.06 194 ASP A N 1
ATOM 1557 C CA . ASP A 1 194 ? 5.771 0.964 -7.019 1.00 84.06 194 ASP A CA 1
ATOM 1558 C C . ASP A 1 194 ? 6.920 1.343 -7.964 1.00 84.06 194 ASP A C 1
ATOM 1560 O O . ASP A 1 194 ? 7.794 0.529 -8.263 1.00 84.06 194 ASP A O 1
ATOM 1564 N N . PHE A 1 195 ? 6.986 2.613 -8.384 1.00 79.62 195 PHE A N 1
ATOM 1565 C CA . PHE A 1 195 ? 8.085 3.119 -9.209 1.00 79.62 195 PHE A CA 1
ATOM 1566 C C . PHE A 1 195 ? 9.436 3.044 -8.490 1.00 79.62 195 PHE A C 1
ATOM 1568 O O . PHE A 1 195 ? 10.444 2.708 -9.115 1.00 79.62 195 PHE A O 1
ATOM 1575 N N . LYS A 1 196 ? 9.496 3.371 -7.191 1.00 83.25 196 LYS A N 1
ATOM 1576 C CA . LYS A 1 196 ? 10.736 3.258 -6.406 1.00 83.25 196 LYS A CA 1
ATOM 1577 C C . LYS A 1 196 ? 11.199 1.812 -6.307 1.00 83.25 196 LYS A C 1
ATOM 1579 O O . LYS A 1 196 ? 12.391 1.577 -6.493 1.00 83.25 196 LYS A O 1
ATOM 1584 N N . LYS A 1 197 ? 10.274 0.889 -6.043 1.00 84.38 197 LYS A N 1
ATOM 1585 C CA . LYS A 1 197 ? 10.555 -0.542 -5.949 1.00 84.38 197 LYS A CA 1
ATOM 1586 C C . LYS A 1 197 ? 11.091 -1.082 -7.276 1.00 84.38 197 LYS A C 1
ATOM 1588 O O . LYS A 1 197 ? 12.231 -1.526 -7.323 1.00 84.38 197 LYS A O 1
ATOM 1593 N N . ALA A 1 198 ? 10.381 -0.836 -8.378 1.00 76.56 198 ALA A N 1
ATOM 1594 C CA . ALA A 1 198 ? 10.833 -1.238 -9.709 1.00 76.56 198 ALA A CA 1
ATOM 1595 C C . ALA A 1 198 ? 12.221 -0.672 -10.055 1.00 76.56 198 ALA A C 1
ATOM 1597 O O . ALA A 1 198 ? 13.063 -1.357 -10.630 1.00 76.56 198 ALA A O 1
ATOM 1598 N N . MET A 1 199 ? 12.501 0.590 -9.705 1.00 74.75 199 MET A N 1
ATOM 1599 C CA . MET A 1 199 ? 13.821 1.187 -9.930 1.00 74.75 199 MET A CA 1
ATOM 1600 C C . MET A 1 199 ? 14.930 0.558 -9.082 1.00 74.75 199 MET A C 1
ATOM 1602 O O . MET A 1 199 ? 16.076 0.530 -9.546 1.00 74.75 199 MET A O 1
ATOM 1606 N N . LEU A 1 200 ? 14.618 0.123 -7.859 1.00 79.44 200 LEU A N 1
ATOM 1607 C CA . LEU A 1 200 ? 15.553 -0.568 -6.978 1.00 79.44 200 LEU A CA 1
ATOM 1608 C C . LEU A 1 200 ? 15.907 -1.932 -7.572 1.00 79.44 200 LEU A C 1
ATOM 1610 O O . LEU A 1 200 ? 17.083 -2.167 -7.845 1.00 79.44 200 LEU A O 1
ATOM 1614 N N . ASP A 1 201 ? 14.902 -2.728 -7.926 1.00 75.00 201 ASP A N 1
ATOM 1615 C CA . ASP A 1 201 ? 15.057 -4.070 -8.498 1.00 75.00 201 ASP A CA 1
ATOM 1616 C C . ASP A 1 201 ? 15.798 -4.011 -9.845 1.00 75.00 201 ASP A C 1
ATOM 1618 O O . ASP A 1 201 ? 16.747 -4.758 -10.113 1.00 75.00 201 ASP A O 1
ATOM 1622 N N . ILE A 1 202 ? 15.468 -3.011 -10.674 1.00 65.56 202 ILE A N 1
ATOM 1623 C CA . ILE A 1 202 ? 16.251 -2.683 -11.867 1.00 65.56 202 ILE A CA 1
ATOM 1624 C C . ILE A 1 202 ? 17.701 -2.376 -11.469 1.00 65.56 202 ILE A C 1
ATOM 1626 O O . ILE A 1 202 ? 18.626 -2.885 -12.096 1.00 65.56 202 ILE A O 1
ATOM 1630 N N . SER A 1 203 ? 17.959 -1.547 -10.460 1.00 65.19 203 SER A N 1
ATOM 1631 C CA . SER A 1 203 ? 19.328 -1.161 -10.097 1.00 65.19 203 SER A CA 1
ATOM 1632 C C . SER A 1 203 ? 20.184 -2.295 -9.529 1.00 65.19 203 SER A C 1
ATOM 1634 O O . SER A 1 203 ? 21.384 -2.314 -9.801 1.00 65.19 203 SER A O 1
ATOM 1636 N N . GLU A 1 204 ? 19.576 -3.250 -8.829 1.00 73.19 204 GLU A N 1
ATOM 1637 C CA . GLU A 1 204 ? 20.264 -4.360 -8.159 1.00 73.19 204 GLU A CA 1
ATOM 1638 C C . GLU A 1 204 ? 20.554 -5.548 -9.095 1.00 73.19 204 GLU A C 1
ATOM 1640 O O . GLU A 1 204 ? 21.228 -6.497 -8.710 1.00 73.19 204 GLU A O 1
ATOM 1645 N N . ASN A 1 205 ? 20.166 -5.444 -10.375 1.00 62.69 205 ASN A N 1
ATOM 1646 C CA . ASN A 1 205 ? 20.239 -6.536 -11.356 1.00 62.69 205 ASN A CA 1
ATOM 1647 C C . ASN A 1 205 ? 19.403 -7.754 -10.941 1.00 62.69 205 ASN A C 1
ATOM 1649 O O . ASN A 1 205 ? 19.805 -8.889 -11.206 1.00 62.69 205 ASN A O 1
ATOM 1653 N N . GLU A 1 206 ? 18.237 -7.508 -10.345 1.00 67.12 206 GLU A N 1
ATOM 1654 C CA . GLU A 1 206 ? 17.285 -8.566 -10.036 1.00 67.12 206 GLU A CA 1
ATOM 1655 C C . GLU A 1 206 ? 16.862 -9.341 -11.288 1.00 67.12 206 GLU A C 1
ATOM 1657 O O . GLU A 1 206 ? 17.000 -8.885 -12.433 1.00 67.12 206 GLU A O 1
ATOM 1662 N N . SER A 1 207 ? 16.362 -10.557 -11.066 1.00 63.06 207 SER A N 1
ATOM 1663 C CA . SER A 1 207 ? 15.952 -11.432 -12.164 1.00 63.06 207 SER A CA 1
ATOM 1664 C C . SER A 1 207 ? 14.894 -10.765 -13.054 1.00 63.06 207 SER A C 1
ATOM 1666 O O . SER A 1 207 ? 14.044 -10.006 -12.587 1.00 63.06 207 SER A O 1
ATOM 1668 N N . HIS A 1 208 ? 14.902 -11.100 -14.346 1.00 62.34 208 HIS A N 1
ATOM 1669 C CA . HIS A 1 208 ? 13.935 -10.579 -15.317 1.00 62.34 208 HIS A CA 1
ATOM 1670 C C . HIS A 1 208 ? 12.473 -10.717 -14.844 1.00 62.34 208 HIS A C 1
ATOM 1672 O O . HIS A 1 208 ? 11.685 -9.787 -14.994 1.00 62.34 208 HIS A O 1
ATOM 1678 N N . ASN A 1 209 ? 12.132 -11.838 -14.202 1.00 64.31 209 ASN A N 1
ATOM 1679 C CA . ASN A 1 209 ? 10.783 -12.099 -13.695 1.00 64.31 209 ASN A CA 1
ATOM 1680 C C . ASN A 1 209 ? 10.350 -11.124 -12.589 1.00 64.31 209 ASN A C 1
ATOM 1682 O O . ASN A 1 209 ? 9.168 -10.798 -12.506 1.00 64.31 209 ASN A O 1
ATOM 1686 N N . ILE A 1 210 ? 11.287 -10.660 -11.757 1.00 70.38 210 ILE A N 1
ATOM 1687 C CA . ILE A 1 210 ? 11.012 -9.700 -10.678 1.00 70.38 210 ILE A CA 1
ATOM 1688 C C . ILE A 1 210 ? 10.699 -8.330 -11.284 1.00 70.38 210 ILE A C 1
ATOM 1690 O O . ILE A 1 210 ? 9.631 -7.775 -11.034 1.00 70.38 210 ILE A O 1
ATOM 1694 N N . ILE A 1 211 ? 11.556 -7.859 -12.195 1.00 66.88 211 ILE A N 1
ATOM 1695 C CA . ILE A 1 211 ? 11.364 -6.589 -12.913 1.00 66.88 211 ILE A CA 1
ATOM 1696 C C . ILE A 1 211 ? 10.040 -6.594 -13.699 1.00 66.88 211 ILE A C 1
ATOM 1698 O O . ILE A 1 211 ? 9.310 -5.601 -13.706 1.00 66.88 211 ILE A O 1
ATOM 1702 N N . LEU A 1 212 ? 9.696 -7.720 -14.332 1.00 66.06 212 LEU A N 1
ATOM 1703 C CA . LEU A 1 212 ? 8.429 -7.899 -15.043 1.00 66.06 212 LEU A CA 1
ATOM 1704 C C . LEU A 1 212 ? 7.217 -7.832 -14.101 1.00 66.06 212 LEU A C 1
ATOM 1706 O O . LEU A 1 212 ? 6.194 -7.244 -14.454 1.00 66.06 212 LEU A O 1
ATOM 1710 N N . ASN A 1 213 ? 7.303 -8.433 -12.914 1.00 77.00 213 ASN A N 1
ATOM 1711 C CA . ASN A 1 213 ? 6.214 -8.404 -11.941 1.00 77.00 213 ASN A CA 1
ATOM 1712 C C . ASN A 1 213 ? 5.975 -6.990 -11.391 1.00 77.00 213 ASN A C 1
ATOM 1714 O O . ASN A 1 213 ? 4.830 -6.550 -11.272 1.00 77.00 213 ASN A O 1
ATOM 1718 N N . ASP A 1 214 ? 7.047 -6.251 -11.132 1.00 78.00 214 ASP A N 1
ATOM 1719 C CA . ASP A 1 214 ? 6.974 -4.853 -10.716 1.00 78.00 214 ASP A CA 1
ATOM 1720 C C . ASP A 1 214 ? 6.385 -3.958 -11.815 1.00 78.00 214 ASP A C 1
ATOM 1722 O O . ASP A 1 214 ? 5.470 -3.173 -11.559 1.00 78.00 214 ASP A O 1
ATOM 1726 N N . ALA A 1 215 ? 6.814 -4.138 -13.069 1.00 70.88 215 ALA A N 1
ATOM 1727 C CA . ALA A 1 215 ? 6.234 -3.448 -14.222 1.00 70.88 215 ALA A CA 1
ATOM 1728 C C . ALA A 1 215 ? 4.725 -3.722 -14.368 1.00 70.88 215 ALA A C 1
ATOM 1730 O O . ALA A 1 215 ? 3.939 -2.802 -14.608 1.00 70.88 215 ALA A O 1
ATOM 1731 N N . ARG A 1 216 ? 4.300 -4.978 -14.177 1.00 75.38 216 ARG A N 1
ATOM 1732 C CA . ARG A 1 216 ? 2.880 -5.368 -14.190 1.00 75.38 216 ARG A CA 1
ATOM 1733 C C . ARG A 1 216 ? 2.092 -4.735 -13.051 1.00 75.38 216 ARG A C 1
ATOM 1735 O O . ARG A 1 216 ? 0.954 -4.336 -13.274 1.00 75.38 216 ARG A O 1
ATOM 1742 N N . THR A 1 217 ? 2.689 -4.619 -11.868 1.00 83.12 217 THR A N 1
ATOM 1743 C CA . THR A 1 217 ? 2.063 -3.989 -10.696 1.00 83.12 217 THR A CA 1
ATOM 1744 C C . THR A 1 217 ? 1.826 -2.501 -10.953 1.00 83.12 217 THR A C 1
ATOM 1746 O O . THR A 1 217 ? 0.700 -2.023 -10.812 1.00 83.12 217 THR A O 1
ATOM 1749 N N . ILE A 1 218 ? 2.844 -1.800 -11.470 1.00 77.56 218 ILE A N 1
ATOM 1750 C CA . ILE A 1 218 ? 2.730 -0.405 -11.915 1.00 77.56 218 ILE A CA 1
ATOM 1751 C C . ILE A 1 218 ? 1.612 -0.265 -12.957 1.00 77.56 218 ILE A C 1
ATOM 1753 O O . ILE A 1 218 ? 0.733 0.582 -12.808 1.00 77.56 218 ILE A O 1
ATOM 1757 N N . ASN A 1 219 ? 1.605 -1.105 -13.999 1.00 73.38 219 ASN A N 1
ATOM 1758 C CA . ASN A 1 219 ? 0.586 -1.055 -15.051 1.00 73.38 219 ASN A CA 1
ATOM 1759 C C . ASN A 1 219 ? -0.828 -1.299 -14.495 1.00 73.38 219 ASN A C 1
ATOM 1761 O O . ASN A 1 219 ? -1.755 -0.551 -14.799 1.00 73.38 219 ASN A O 1
ATOM 1765 N N . PHE A 1 220 ? -0.992 -2.296 -13.623 1.00 82.31 220 PHE A N 1
ATOM 1766 C CA . PHE A 1 220 ? -2.265 -2.593 -12.970 1.00 82.31 220 PHE A CA 1
ATOM 1767 C C . PHE A 1 220 ? -2.800 -1.385 -12.192 1.00 82.31 220 PHE A C 1
ATOM 1769 O O . PHE A 1 220 ? -3.952 -0.993 -12.388 1.00 82.31 220 PHE A O 1
ATOM 1776 N N . HIS A 1 221 ? -1.974 -0.744 -11.360 1.00 79.88 221 HIS A N 1
ATOM 1777 C CA . HIS A 1 221 ? -2.384 0.448 -10.615 1.00 79.88 221 HIS A CA 1
ATOM 1778 C C . HIS A 1 221 ? -2.671 1.639 -11.529 1.00 79.88 221 HIS A C 1
ATOM 1780 O O . HIS A 1 221 ? -3.676 2.329 -11.345 1.00 79.88 221 HIS A O 1
ATOM 1786 N N . LEU A 1 222 ? -1.870 1.843 -12.573 1.00 73.88 222 LEU A N 1
ATOM 1787 C CA . LEU A 1 222 ? -2.120 2.887 -13.562 1.00 73.88 222 LEU A CA 1
ATOM 1788 C C . LEU A 1 222 ? -3.450 2.677 -14.301 1.00 73.88 222 LEU A C 1
ATOM 1790 O O . LEU A 1 222 ? -4.220 3.625 -14.439 1.00 73.88 222 LEU A O 1
ATOM 1794 N N . GLN A 1 223 ? -3.796 1.453 -14.703 1.00 73.69 223 GLN A N 1
ATOM 1795 C CA . GLN A 1 223 ? -5.094 1.145 -15.321 1.00 73.69 223 GLN A CA 1
ATOM 1796 C C . GLN A 1 223 ? -6.263 1.279 -14.336 1.00 73.69 223 GLN A C 1
ATOM 1798 O O . GLN A 1 223 ? -7.297 1.870 -14.660 1.00 73.69 223 GLN A O 1
ATOM 1803 N N . LYS A 1 224 ? -6.093 0.777 -13.107 1.00 79.88 224 LYS A N 1
ATOM 1804 C CA . LYS A 1 224 ? -7.095 0.857 -12.033 1.00 79.88 224 LYS A CA 1
ATOM 1805 C C . LYS A 1 224 ? -7.451 2.306 -11.699 1.00 79.88 224 LYS A C 1
ATOM 1807 O O . LYS A 1 224 ? -8.615 2.599 -11.422 1.00 79.88 224 LYS A O 1
ATOM 1812 N N . TYR A 1 225 ? -6.469 3.208 -11.725 1.00 74.75 225 TYR A N 1
ATOM 1813 C CA . TYR A 1 225 ? -6.642 4.598 -11.302 1.00 74.75 225 TYR A CA 1
ATOM 1814 C C . TYR A 1 225 ? -6.781 5.608 -12.451 1.00 74.75 225 TYR A C 1
ATOM 1816 O O . TYR A 1 225 ? -7.310 6.690 -12.213 1.00 74.75 225 TYR A O 1
ATOM 1824 N N . SER A 1 226 ? -6.399 5.274 -13.690 1.00 66.56 226 SER A N 1
ATOM 1825 C CA . SER A 1 226 ? -6.592 6.135 -14.878 1.00 66.56 226 SER A CA 1
ATOM 1826 C C . SER A 1 226 ? -8.057 6.290 -15.288 1.00 66.56 226 SER A C 1
ATOM 1828 O O . SER A 1 226 ? -8.456 7.354 -15.758 1.00 66.56 226 SER A O 1
ATOM 1830 N N . ASN A 1 227 ? -8.869 5.252 -15.075 1.00 59.88 227 ASN A N 1
ATOM 1831 C CA . ASN A 1 227 ? -10.300 5.262 -15.384 1.00 59.88 227 ASN A CA 1
ATOM 1832 C C . ASN A 1 227 ? -11.148 5.983 -14.325 1.00 59.88 227 ASN A C 1
ATOM 1834 O O . ASN A 1 227 ? -12.325 6.275 -14.558 1.00 59.88 227 ASN A O 1
ATOM 1838 N N . LYS A 1 228 ? -10.575 6.280 -13.154 1.00 60.22 228 LYS A N 1
ATOM 1839 C CA . LYS A 1 228 ? -11.260 7.061 -12.122 1.00 60.22 228 LYS A CA 1
ATOM 1840 C C . LYS A 1 228 ? -11.184 8.538 -12.509 1.00 60.22 228 LYS A C 1
ATOM 1842 O O . LYS A 1 228 ? -10.205 8.984 -13.090 1.00 60.22 228 LYS A O 1
ATOM 1847 N N . LYS A 1 229 ? -12.214 9.333 -12.189 1.00 53.03 229 LYS A N 1
ATOM 1848 C CA . LYS A 1 229 ? -12.329 10.782 -12.506 1.00 53.03 229 LYS A CA 1
ATOM 1849 C C . LYS A 1 229 ? -11.213 11.671 -11.915 1.00 53.03 229 LYS A C 1
ATOM 1851 O O . LYS A 1 229 ? -11.322 12.899 -11.925 1.00 53.03 229 LYS A O 1
ATOM 1856 N N . THR A 1 230 ? -10.151 11.090 -11.378 1.00 55.31 230 THR A N 1
ATOM 1857 C CA . THR A 1 230 ? -8.948 11.794 -10.972 1.00 55.31 230 THR A CA 1
ATOM 1858 C C . THR A 1 230 ? -8.247 12.316 -12.225 1.00 55.31 230 THR A C 1
ATOM 1860 O O . THR A 1 230 ? -8.045 11.614 -13.211 1.00 55.31 230 THR A O 1
ATOM 1863 N N . LYS A 1 231 ? -7.862 13.596 -12.223 1.00 55.56 231 LYS A N 1
ATOM 1864 C CA . LYS A 1 231 ? -7.209 14.253 -13.373 1.00 55.56 231 LYS A CA 1
ATOM 1865 C C . LYS A 1 231 ? -5.841 13.643 -13.736 1.00 55.56 231 LYS A C 1
ATOM 1867 O O . LYS A 1 231 ? -5.212 14.122 -14.672 1.00 55.56 231 LYS A O 1
ATOM 1872 N N . LEU A 1 232 ? -5.419 12.585 -13.036 1.00 53.81 232 LEU A N 1
ATOM 1873 C CA . LEU A 1 232 ? -4.157 11.865 -13.164 1.00 53.81 232 LEU A CA 1
ATOM 1874 C C . LEU A 1 232 ? -3.938 11.235 -14.542 1.00 53.81 232 LEU A C 1
ATOM 1876 O O . LEU A 1 232 ? -2.845 11.371 -15.087 1.00 53.81 232 LEU A O 1
ATOM 1880 N N . GLY A 1 233 ? -4.984 10.679 -15.164 1.00 49.25 233 GLY A N 1
ATOM 1881 C CA . GLY A 1 233 ? -4.898 10.090 -16.510 1.00 49.25 233 GLY A CA 1
ATOM 1882 C C . GLY A 1 233 ? -4.533 11.076 -17.632 1.00 49.25 233 GLY A C 1
ATOM 1883 O O . GLY A 1 233 ? -4.227 10.651 -18.737 1.00 49.25 233 GLY A O 1
ATOM 1884 N N . LYS A 1 234 ? -4.543 12.395 -17.371 1.00 52.53 234 LYS A N 1
ATOM 1885 C CA . LYS A 1 234 ? -4.138 13.432 -18.342 1.00 52.53 234 LYS A CA 1
ATOM 1886 C C . LYS A 1 234 ? -2.709 13.949 -18.155 1.00 52.53 234 LYS A C 1
ATOM 1888 O O . LYS A 1 234 ? -2.263 14.759 -18.962 1.00 52.53 234 LYS A O 1
ATOM 1893 N N . ILE A 1 235 ? -2.027 13.574 -17.074 1.00 50.69 235 ILE A N 1
ATOM 1894 C CA . ILE A 1 235 ? -0.795 14.256 -16.638 1.00 50.69 235 ILE A CA 1
ATOM 1895 C C . ILE A 1 235 ? 0.446 13.627 -17.266 1.00 50.69 235 ILE A C 1
ATOM 1897 O O . ILE A 1 235 ? 1.460 14.302 -17.424 1.00 50.69 235 ILE A O 1
ATOM 1901 N N . LEU A 1 236 ? 0.387 12.347 -17.628 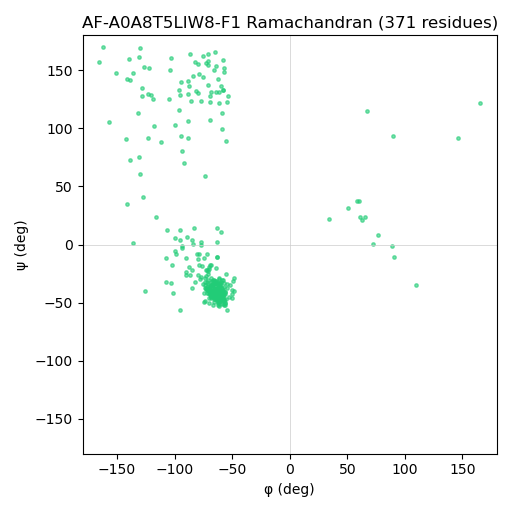1.00 55.41 236 LEU A N 1
ATOM 1902 C CA . LEU A 1 236 ? 1.563 11.586 -18.020 1.00 55.41 236 LEU A CA 1
ATOM 1903 C C . LEU A 1 236 ? 1.253 10.654 -19.181 1.00 55.41 236 LEU A C 1
ATOM 1905 O O . LEU A 1 236 ? 0.194 10.035 -19.223 1.00 55.41 236 LEU A O 1
ATOM 1909 N N . ASP A 1 237 ? 2.224 10.535 -20.085 1.00 62.19 237 ASP A N 1
ATOM 1910 C CA . ASP A 1 237 ? 2.251 9.563 -21.179 1.00 62.19 237 ASP A CA 1
ATOM 1911 C C . ASP A 1 237 ? 2.550 8.154 -20.626 1.00 62.19 237 ASP A C 1
ATOM 1913 O O . ASP A 1 237 ? 3.570 7.523 -20.906 1.00 62.19 237 ASP A O 1
ATOM 1917 N N . ILE A 1 238 ? 1.671 7.718 -19.722 1.00 59.88 238 ILE A N 1
ATOM 1918 C CA . ILE A 1 238 ? 1.700 6.432 -19.028 1.00 59.88 238 ILE A CA 1
ATOM 1919 C C . ILE A 1 238 ? 1.655 5.293 -20.047 1.00 59.88 238 ILE A C 1
ATOM 1921 O O . ILE A 1 238 ? 2.424 4.344 -19.928 1.00 59.88 238 ILE A O 1
ATOM 1925 N N . ASP A 1 239 ? 0.832 5.430 -21.086 1.00 62.34 239 ASP A N 1
ATOM 1926 C CA . ASP A 1 239 ? 0.677 4.430 -22.144 1.00 62.34 239 ASP A CA 1
ATOM 1927 C C . ASP A 1 239 ? 1.982 4.210 -22.926 1.00 62.34 239 ASP A C 1
ATOM 1929 O O . ASP A 1 239 ? 2.346 3.075 -23.234 1.00 62.34 239 ASP A O 1
ATOM 1933 N N . SER A 1 240 ? 2.743 5.275 -23.200 1.00 67.56 240 SER A N 1
ATOM 1934 C CA . SER A 1 240 ? 4.068 5.180 -23.828 1.00 67.56 240 SER A CA 1
ATOM 1935 C C . SER A 1 240 ? 5.098 4.508 -22.928 1.00 67.56 240 SER A C 1
ATOM 1937 O O . SER A 1 240 ? 5.923 3.731 -23.411 1.00 67.56 240 SER A O 1
ATOM 1939 N N . PHE A 1 241 ? 5.047 4.756 -21.617 1.00 66.75 241 PHE A N 1
ATOM 1940 C CA . PHE A 1 241 ? 5.917 4.067 -20.667 1.00 66.75 241 PHE A CA 1
ATOM 1941 C C . PHE A 1 241 ? 5.576 2.577 -20.549 1.00 66.75 241 PHE A C 1
ATOM 1943 O O . PHE A 1 241 ? 6.484 1.748 -20.604 1.00 66.75 241 PHE A O 1
ATOM 1950 N N . ILE A 1 242 ? 4.284 2.234 -20.473 1.00 62.00 242 ILE A N 1
ATOM 1951 C CA . ILE A 1 242 ? 3.795 0.846 -20.484 1.00 62.00 242 ILE A CA 1
ATOM 1952 C C . ILE A 1 242 ? 4.291 0.133 -21.741 1.00 62.00 242 ILE A C 1
ATOM 1954 O O . ILE A 1 242 ? 4.934 -0.908 -21.643 1.00 62.00 242 ILE A O 1
ATOM 1958 N N . LYS A 1 243 ? 4.095 0.744 -22.915 1.00 70.50 243 LYS A N 1
ATOM 1959 C CA . LYS A 1 243 ? 4.548 0.181 -24.189 1.00 70.50 243 LYS A CA 1
ATOM 1960 C C . LYS A 1 243 ? 6.051 -0.116 -24.191 1.00 70.50 243 LYS A C 1
ATOM 1962 O O . LYS A 1 243 ? 6.464 -1.169 -24.660 1.00 70.50 243 LYS A O 1
ATOM 1967 N N . LYS A 1 244 ? 6.883 0.782 -23.659 1.00 70.00 244 LYS A N 1
ATOM 1968 C CA . LYS A 1 244 ? 8.341 0.577 -23.601 1.00 70.00 244 LYS A CA 1
ATOM 1969 C C . LYS A 1 244 ? 8.759 -0.499 -22.601 1.00 70.00 244 LYS A C 1
ATOM 1971 O O . LYS A 1 244 ? 9.745 -1.185 -22.852 1.00 70.00 244 LYS A O 1
ATOM 1976 N N . LEU A 1 245 ? 8.044 -0.639 -21.483 1.00 65.31 245 LEU A N 1
ATOM 1977 C CA . LEU A 1 245 ? 8.269 -1.729 -20.534 1.00 65.31 245 LEU A CA 1
ATOM 1978 C C . LEU A 1 245 ? 7.910 -3.083 -21.149 1.00 65.31 245 LEU A C 1
ATOM 1980 O O . LEU A 1 245 ? 8.703 -4.014 -21.035 1.00 65.31 245 LEU A O 1
ATOM 1984 N N . ASP A 1 246 ? 6.768 -3.179 -21.830 1.00 66.69 246 ASP A N 1
ATOM 1985 C CA . ASP A 1 246 ? 6.357 -4.396 -22.537 1.00 66.69 246 ASP A CA 1
ATOM 1986 C C . ASP A 1 246 ? 7.375 -4.765 -23.624 1.00 66.69 246 ASP A C 1
ATOM 1988 O O . ASP A 1 246 ? 7.867 -5.890 -23.652 1.00 66.69 246 ASP A O 1
ATOM 1992 N N . GLU A 1 247 ? 7.809 -3.793 -24.431 1.00 68.62 247 GLU A N 1
ATOM 1993 C CA . GLU A 1 247 ? 8.841 -4.019 -25.445 1.00 68.62 247 GLU A CA 1
ATOM 1994 C C . GLU A 1 247 ? 10.191 -4.472 -24.852 1.00 68.62 247 GLU A C 1
ATOM 1996 O O . GLU A 1 247 ? 10.856 -5.331 -25.431 1.00 68.62 247 GLU A O 1
ATOM 2001 N N . TYR A 1 248 ? 10.625 -3.907 -23.717 1.00 65.75 248 TYR A N 1
ATOM 2002 C CA . TYR A 1 248 ? 11.829 -4.373 -23.020 1.00 65.75 248 TYR A CA 1
ATOM 2003 C C . TYR A 1 248 ? 11.663 -5.808 -22.528 1.00 65.75 248 TYR A C 1
ATOM 2005 O O . TYR A 1 248 ? 12.602 -6.599 -22.617 1.00 65.75 248 TYR A O 1
ATOM 2013 N N . ASN A 1 249 ? 10.479 -6.151 -22.020 1.00 61.34 249 ASN A N 1
ATOM 2014 C CA . ASN A 1 249 ? 10.216 -7.477 -21.492 1.00 61.34 249 ASN A CA 1
ATOM 2015 C C . ASN A 1 249 ? 10.209 -8.541 -22.590 1.00 61.34 249 ASN A C 1
ATOM 2017 O O . ASN A 1 249 ? 10.876 -9.562 -22.429 1.00 61.34 249 ASN A O 1
ATOM 2021 N N . ASP A 1 250 ? 9.557 -8.266 -23.720 1.00 63.84 250 ASP A N 1
ATOM 2022 C CA . ASP A 1 250 ? 9.579 -9.140 -24.896 1.00 63.84 250 ASP A CA 1
ATOM 2023 C C . ASP A 1 250 ? 11.024 -9.359 -25.384 1.00 63.84 250 ASP A C 1
ATOM 2025 O O . ASP A 1 250 ? 11.462 -10.490 -25.599 1.00 63.84 250 ASP A O 1
ATOM 2029 N N . ARG A 1 251 ? 11.825 -8.284 -25.455 1.00 60.47 251 ARG A N 1
ATOM 2030 C CA . ARG A 1 251 ? 13.241 -8.349 -25.864 1.00 60.47 251 ARG A CA 1
ATOM 2031 C C . ARG A 1 251 ? 14.143 -9.073 -24.858 1.00 60.47 251 ARG A C 1
ATOM 2033 O O . ARG A 1 251 ? 15.107 -9.724 -25.261 1.00 60.47 251 ARG A O 1
ATOM 2040 N N . ALA A 1 252 ? 13.875 -8.942 -23.560 1.00 58.12 252 ALA A N 1
ATOM 2041 C CA . ALA A 1 252 ? 14.641 -9.598 -22.503 1.00 58.12 252 ALA A CA 1
ATOM 2042 C C . ALA A 1 252 ? 14.321 -11.101 -22.401 1.00 58.12 252 ALA A C 1
ATOM 2044 O O . ALA A 1 252 ? 15.230 -11.892 -22.137 1.00 58.12 252 ALA A O 1
ATOM 2045 N N . ALA A 1 253 ? 13.070 -11.499 -22.662 1.00 54.66 253 ALA A N 1
ATOM 2046 C CA . ALA A 1 253 ? 12.652 -12.899 -22.733 1.00 54.66 253 ALA A CA 1
ATOM 2047 C C . ALA A 1 253 ? 13.276 -13.635 -23.935 1.00 54.66 253 ALA A C 1
ATOM 2049 O O . ALA A 1 253 ? 13.675 -14.795 -23.815 1.00 54.66 253 ALA A O 1
ATOM 2050 N N . ASP A 1 254 ? 13.452 -12.939 -25.062 1.00 54.25 254 ASP A N 1
ATOM 2051 C CA . ASP A 1 254 ? 13.979 -13.520 -26.301 1.00 54.25 254 ASP A CA 1
ATOM 2052 C C . ASP A 1 254 ? 15.479 -13.852 -26.283 1.00 54.25 254 ASP A C 1
ATOM 2054 O O . ASP A 1 254 ? 15.947 -14.500 -27.213 1.00 54.25 254 ASP A O 1
ATOM 2058 N N . SER A 1 255 ? 16.230 -13.450 -25.247 1.00 45.62 255 SER A N 1
ATOM 2059 C CA . SER A 1 255 ? 17.594 -13.885 -24.860 1.00 45.62 255 SER A CA 1
ATOM 2060 C C . SER A 1 255 ? 18.628 -14.265 -25.948 1.00 45.62 255 SER A C 1
ATOM 2062 O O . SER A 1 255 ? 19.656 -14.869 -25.643 1.00 45.62 255 SER A O 1
ATOM 2064 N N . VAL A 1 256 ? 18.481 -13.809 -27.192 1.00 46.81 256 VAL A N 1
ATOM 2065 C CA . VAL A 1 256 ? 19.577 -13.670 -28.149 1.00 46.81 256 VAL A CA 1
ATOM 2066 C C . VAL A 1 256 ? 20.048 -12.232 -28.038 1.00 46.81 256 VAL A C 1
ATOM 2068 O O . VAL A 1 256 ? 19.510 -11.313 -28.651 1.00 46.81 256 VAL A O 1
ATOM 2071 N N . ILE A 1 257 ? 21.052 -12.050 -27.187 1.00 53.56 257 ILE A N 1
ATOM 2072 C CA . ILE A 1 257 ? 21.765 -10.801 -26.922 1.00 53.56 257 ILE A CA 1
ATOM 2073 C C . ILE A 1 257 ? 22.313 -10.252 -28.251 1.00 53.56 257 ILE A C 1
ATOM 2075 O O . ILE A 1 257 ? 23.431 -10.564 -28.656 1.00 53.56 257 ILE A O 1
ATOM 2079 N N . LYS A 1 258 ? 21.523 -9.438 -28.956 1.00 55.16 258 LYS A N 1
ATOM 2080 C CA . LYS A 1 258 ? 21.959 -8.700 -30.146 1.00 55.16 258 LYS A CA 1
ATOM 2081 C C . LYS A 1 258 ? 22.543 -7.362 -29.691 1.00 55.16 258 LYS A C 1
ATOM 2083 O O . LYS A 1 258 ? 21.910 -6.668 -28.892 1.00 55.16 258 LYS A O 1
ATOM 2088 N N . PRO A 1 259 ? 23.747 -6.969 -30.129 1.00 55.34 259 PRO A N 1
ATOM 2089 C CA . PRO A 1 259 ? 24.309 -5.685 -29.753 1.00 55.34 259 PRO A CA 1
ATOM 2090 C C . PRO A 1 259 ? 23.532 -4.583 -30.470 1.00 55.34 259 PRO A C 1
ATOM 2092 O O . PRO A 1 259 ? 22.935 -4.801 -31.519 1.00 55.34 259 PRO A O 1
ATOM 2095 N N . ASN A 1 260 ? 23.514 -3.388 -29.897 1.00 62.56 260 ASN A N 1
ATOM 2096 C CA . ASN A 1 260 ? 22.804 -2.278 -30.515 1.00 62.56 260 ASN A CA 1
ATOM 2097 C C . ASN A 1 260 ? 23.549 -1.806 -31.773 1.00 62.56 260 ASN A C 1
ATOM 2099 O O . ASN A 1 260 ? 24.773 -1.647 -31.731 1.00 62.56 260 ASN A O 1
ATOM 2103 N N . ILE A 1 261 ? 22.830 -1.517 -32.861 1.00 64.62 261 ILE A N 1
ATOM 2104 C CA . ILE A 1 261 ? 23.401 -0.753 -33.975 1.00 64.62 261 ILE A CA 1
ATOM 2105 C C . ILE A 1 261 ? 23.881 0.586 -33.395 1.00 64.62 261 ILE A C 1
ATOM 2107 O O . ILE A 1 261 ? 23.193 1.227 -32.607 1.00 64.62 261 ILE A O 1
ATOM 2111 N N . PHE A 1 262 ? 25.101 0.986 -33.735 1.00 71.75 262 PHE A N 1
ATOM 2112 C CA . PHE A 1 262 ? 25.848 2.114 -33.170 1.00 71.75 262 PHE A CA 1
ATOM 2113 C C . PHE A 1 262 ? 26.391 1.949 -31.746 1.00 71.75 262 PHE A C 1
ATOM 2115 O O . PHE A 1 262 ? 27.056 2.876 -31.268 1.00 71.75 262 PHE A O 1
ATOM 2122 N N . GLY A 1 263 ? 26.169 0.803 -31.096 1.00 73.38 263 GLY A N 1
ATOM 2123 C CA . GLY A 1 263 ? 26.727 0.475 -29.785 1.00 73.38 263 GLY A CA 1
ATOM 2124 C C . GLY A 1 263 ? 28.251 0.343 -29.812 1.00 73.38 263 GLY A C 1
ATOM 2125 O O . GLY A 1 263 ? 28.839 -0.030 -30.833 1.00 73.38 263 GLY A O 1
ATOM 2126 N N . LYS A 1 264 ? 28.898 0.663 -28.685 1.00 80.62 264 LYS A N 1
ATOM 2127 C CA . LYS A 1 264 ? 30.343 0.477 -28.510 1.00 80.62 264 LYS A CA 1
ATOM 2128 C C . LYS A 1 264 ? 30.646 -0.968 -28.136 1.00 80.62 264 LYS A C 1
ATOM 2130 O O . LYS A 1 264 ? 30.056 -1.525 -27.211 1.00 80.62 264 LYS A O 1
ATOM 2135 N N . VAL A 1 265 ? 31.613 -1.546 -28.830 1.00 84.25 265 VAL A N 1
ATOM 2136 C CA . VAL A 1 265 ? 32.133 -2.889 -28.581 1.00 84.25 265 VAL A CA 1
ATOM 2137 C C . VAL A 1 265 ? 33.658 -2.846 -28.533 1.00 84.25 265 VAL A C 1
ATOM 2139 O O . VAL A 1 265 ? 34.285 -1.914 -29.014 1.00 84.25 265 VAL A O 1
ATOM 2142 N N . LYS A 1 266 ? 34.263 -3.866 -27.948 1.00 86.75 266 LYS A N 1
ATOM 2143 C CA . LYS A 1 266 ? 35.689 -4.136 -27.829 1.00 86.75 266 LYS A CA 1
ATOM 2144 C C . LYS A 1 266 ? 35.947 -5.494 -28.430 1.00 86.75 266 LYS A C 1
ATOM 2146 O O . LYS A 1 266 ? 35.280 -6.463 -28.062 1.00 86.75 266 LYS A O 1
ATOM 2151 N N . PHE A 1 267 ? 36.919 -5.576 -29.318 1.00 85.25 267 PHE A N 1
ATOM 2152 C CA . PHE A 1 267 ? 37.316 -6.848 -29.895 1.00 85.25 267 PHE A CA 1
ATOM 2153 C C . PHE A 1 267 ? 38.008 -7.739 -28.849 1.00 85.25 267 PHE A C 1
ATOM 2155 O O . PHE A 1 267 ? 38.937 -7.289 -28.186 1.00 85.25 267 PHE A O 1
ATOM 2162 N N . LYS A 1 268 ? 37.562 -8.991 -28.676 1.00 84.81 268 LYS A N 1
ATOM 2163 C CA . LYS A 1 268 ? 38.133 -9.954 -27.712 1.00 84.81 268 LYS A CA 1
ATOM 2164 C C . LYS A 1 268 ? 39.156 -10.885 -28.342 1.00 84.81 268 LYS A C 1
ATOM 2166 O O . LYS A 1 268 ? 40.245 -11.055 -27.816 1.00 84.81 268 LYS A O 1
ATOM 2171 N N . ARG A 1 269 ? 38.747 -11.595 -29.392 1.00 84.00 269 ARG A N 1
ATOM 2172 C CA . ARG A 1 269 ? 39.538 -12.645 -30.044 1.00 84.00 269 ARG A CA 1
ATOM 2173 C C . ARG A 1 269 ? 38.928 -12.999 -31.388 1.00 84.00 269 ARG A C 1
ATOM 2175 O O . ARG A 1 269 ? 37.730 -12.816 -31.570 1.00 84.00 269 ARG A O 1
ATOM 2182 N N . THR A 1 270 ? 39.737 -13.557 -32.287 1.00 81.69 270 THR A N 1
ATOM 2183 C CA . THR A 1 270 ? 39.225 -14.125 -33.543 1.00 81.69 270 THR A CA 1
ATOM 2184 C C . THR A 1 270 ? 38.823 -15.582 -33.349 1.00 81.69 270 THR A C 1
ATOM 2186 O O . THR A 1 270 ? 39.570 -16.343 -32.733 1.00 81.69 270 THR A O 1
ATOM 2189 N N . LEU A 1 271 ? 37.681 -15.988 -33.895 1.00 81.38 271 LEU A N 1
ATOM 2190 C CA . LEU A 1 271 ? 37.282 -17.390 -33.987 1.00 81.38 271 LEU A CA 1
ATOM 2191 C C . LEU A 1 271 ? 37.821 -18.006 -35.285 1.00 81.38 271 LEU A C 1
ATOM 2193 O O . LEU A 1 271 ? 37.182 -17.955 -36.331 1.00 81.38 271 LEU A O 1
ATOM 2197 N N . GLU A 1 272 ? 39.014 -18.591 -35.216 1.00 80.81 272 GLU A N 1
ATOM 2198 C CA . GLU A 1 272 ? 39.788 -19.014 -36.397 1.00 80.81 272 GLU A CA 1
ATOM 2199 C C . GLU A 1 272 ? 39.096 -20.080 -37.260 1.00 80.81 272 GLU A C 1
ATOM 2201 O O . GLU A 1 272 ? 39.278 -20.098 -38.469 1.00 80.81 272 GLU A O 1
ATOM 2206 N N . ASN A 1 273 ? 38.248 -20.921 -36.662 1.00 81.00 273 ASN A N 1
ATOM 2207 C CA . ASN A 1 273 ? 37.557 -22.010 -37.363 1.00 81.00 273 ASN A CA 1
ATOM 2208 C C . ASN A 1 273 ? 36.337 -21.554 -38.182 1.00 81.00 273 ASN A C 1
ATOM 2210 O O . ASN A 1 273 ? 35.735 -22.365 -38.880 1.00 81.00 273 ASN A O 1
ATOM 2214 N N . TYR A 1 274 ? 35.928 -20.290 -38.051 1.00 73.75 274 TYR A N 1
ATOM 2215 C CA . TYR A 1 274 ? 34.699 -19.765 -38.657 1.00 73.75 274 TYR A CA 1
ATOM 2216 C C . TYR A 1 274 ? 34.948 -18.836 -39.837 1.00 73.75 274 TYR A C 1
ATOM 2218 O O . TYR A 1 274 ? 34.016 -18.486 -40.558 1.00 73.75 274 TYR A O 1
ATOM 2226 N N . TRP A 1 275 ? 36.195 -18.428 -40.014 1.00 78.62 275 TRP A N 1
ATOM 2227 C CA . TRP A 1 275 ? 36.589 -17.412 -40.963 1.00 78.62 275 TRP A CA 1
ATOM 2228 C C . TRP A 1 275 ? 37.687 -17.957 -41.861 1.00 78.62 275 TRP A C 1
ATOM 2230 O O . TRP A 1 275 ? 38.466 -18.819 -41.461 1.00 78.62 275 TRP A O 1
ATOM 2240 N N . ASP A 1 276 ? 37.770 -17.418 -43.072 1.00 79.38 276 ASP A N 1
ATOM 2241 C CA . ASP A 1 276 ? 38.881 -17.727 -43.958 1.00 79.38 276 ASP A CA 1
ATOM 2242 C C . ASP A 1 276 ? 40.228 -17.357 -43.284 1.00 79.38 276 ASP A C 1
ATOM 2244 O O . ASP A 1 276 ? 40.348 -16.255 -42.729 1.00 79.38 276 ASP A O 1
ATOM 2248 N N . PRO A 1 277 ? 41.247 -18.238 -43.299 1.00 80.38 277 PRO A N 1
ATOM 2249 C CA . PRO A 1 277 ? 42.521 -17.981 -42.628 1.00 80.38 277 PRO A CA 1
ATOM 2250 C C . PRO A 1 277 ? 43.231 -16.703 -43.093 1.00 80.38 277 PRO A C 1
ATOM 2252 O O . PRO A 1 277 ? 43.888 -16.034 -42.291 1.00 80.38 277 PRO A O 1
ATOM 2255 N N . GLU A 1 278 ? 43.103 -16.329 -44.369 1.00 76.44 278 GLU A N 1
ATOM 2256 C CA . GLU A 1 278 ? 43.679 -15.092 -44.894 1.00 76.44 278 GLU A CA 1
ATOM 2257 C C . GLU A 1 278 ? 42.981 -13.872 -44.277 1.00 76.44 278 GLU A C 1
ATOM 2259 O O . GLU A 1 278 ? 43.643 -12.942 -43.807 1.00 76.44 278 GLU A O 1
ATOM 2264 N N . TYR A 1 279 ? 41.650 -13.924 -44.167 1.00 74.81 279 TYR A N 1
ATOM 2265 C CA . TYR A 1 279 ? 40.841 -12.893 -43.513 1.00 74.81 279 TYR A CA 1
ATOM 2266 C C . TYR A 1 279 ? 41.177 -12.743 -42.021 1.00 74.81 279 TYR A C 1
ATOM 2268 O O . TYR A 1 279 ? 41.374 -11.626 -41.535 1.00 74.81 279 TYR A O 1
ATOM 2276 N N . VAL A 1 280 ? 41.316 -13.858 -41.296 1.00 77.31 280 VAL A N 1
ATOM 2277 C CA . VAL A 1 280 ? 41.730 -13.877 -39.879 1.00 77.31 280 VAL A CA 1
ATOM 2278 C C . VAL A 1 280 ? 43.090 -13.209 -39.692 1.00 77.31 280 VAL A C 1
ATOM 2280 O O . VAL A 1 280 ? 43.258 -12.361 -38.812 1.00 77.31 280 VAL A O 1
ATOM 2283 N N . ASN A 1 281 ? 44.065 -13.565 -40.529 1.00 78.00 281 ASN A N 1
ATOM 2284 C CA . ASN A 1 281 ? 45.423 -13.037 -40.432 1.00 78.00 281 ASN A CA 1
ATOM 2285 C C . ASN A 1 281 ? 45.482 -11.532 -40.709 1.00 78.00 281 ASN A C 1
ATOM 2287 O O . ASN A 1 281 ? 46.203 -10.807 -40.020 1.00 78.00 281 ASN A O 1
ATOM 2291 N N . GLN A 1 282 ? 44.695 -11.041 -41.666 1.00 74.19 282 GLN A N 1
ATOM 2292 C CA . GLN A 1 282 ? 44.589 -9.606 -41.922 1.00 74.19 282 GLN A CA 1
ATOM 2293 C C . GLN A 1 282 ? 43.876 -8.868 -40.781 1.00 74.19 282 GLN A C 1
ATOM 2295 O O . GLN A 1 282 ? 44.332 -7.797 -40.371 1.00 74.19 282 GLN A O 1
ATOM 2300 N N . ARG A 1 283 ? 42.825 -9.459 -40.191 1.00 77.50 283 ARG A N 1
ATOM 2301 C CA . ARG A 1 283 ? 42.098 -8.866 -39.050 1.00 77.50 283 ARG A CA 1
ATOM 2302 C C . ARG A 1 283 ? 43.001 -8.710 -37.837 1.00 77.50 283 ARG A C 1
ATOM 2304 O O . ARG A 1 283 ? 43.029 -7.641 -37.243 1.00 77.50 283 ARG A O 1
ATOM 2311 N N . LYS A 1 284 ? 43.797 -9.729 -37.506 1.00 76.62 284 LYS A N 1
ATOM 2312 C CA . LYS A 1 284 ? 44.746 -9.674 -36.380 1.00 76.62 284 LYS A CA 1
ATOM 2313 C C . LYS A 1 284 ? 45.816 -8.592 -36.538 1.00 76.62 284 LYS A C 1
ATOM 2315 O O . LYS A 1 284 ? 46.249 -8.026 -35.541 1.00 76.62 284 LYS A O 1
ATOM 2320 N N . ARG A 1 285 ? 46.249 -8.309 -37.773 1.00 74.81 285 ARG A N 1
ATOM 2321 C CA . ARG A 1 285 ? 47.236 -7.253 -38.063 1.00 74.81 285 ARG A CA 1
ATOM 2322 C C . ARG A 1 285 ? 46.655 -5.844 -37.947 1.00 74.81 285 ARG A C 1
ATOM 2324 O O . ARG A 1 285 ? 47.397 -4.911 -37.668 1.00 74.81 285 ARG A O 1
ATOM 2331 N N . THR A 1 286 ? 45.359 -5.689 -38.197 1.00 73.25 286 THR A N 1
ATOM 2332 C CA . THR A 1 286 ? 44.699 -4.380 -38.321 1.00 73.25 286 THR A CA 1
ATOM 2333 C C . THR A 1 286 ? 43.894 -3.997 -37.084 1.00 73.25 286 THR A C 1
ATOM 2335 O O . THR A 1 286 ? 43.842 -2.820 -36.743 1.00 73.25 286 THR A O 1
ATOM 2338 N N . ILE A 1 287 ? 43.299 -4.968 -36.386 1.00 79.62 287 ILE A N 1
ATOM 2339 C CA . ILE A 1 287 ? 42.426 -4.761 -35.227 1.00 79.62 287 ILE A CA 1
ATOM 2340 C C . ILE A 1 287 ? 42.999 -5.546 -34.037 1.00 79.62 287 ILE A C 1
ATOM 2342 O O . ILE A 1 287 ? 42.690 -6.730 -33.859 1.00 79.62 287 ILE A O 1
ATOM 2346 N N . PRO A 1 288 ? 43.855 -4.911 -33.218 1.00 81.94 288 PRO A N 1
ATOM 2347 C CA . PRO A 1 288 ? 44.348 -5.510 -31.986 1.00 81.94 288 PRO A CA 1
ATOM 2348 C C . PRO A 1 288 ? 43.214 -5.915 -31.034 1.00 81.94 288 PRO A C 1
ATOM 2350 O O . PRO A 1 288 ? 42.136 -5.321 -30.990 1.00 81.94 288 PRO A O 1
ATOM 2353 N N . THR A 1 289 ? 43.462 -6.938 -30.218 1.00 83.88 289 THR A N 1
ATOM 2354 C CA . THR A 1 289 ? 42.549 -7.272 -29.114 1.00 83.88 289 THR A CA 1
ATOM 2355 C C . THR A 1 289 ? 42.426 -6.081 -28.162 1.00 83.88 289 THR A C 1
ATOM 2357 O O . THR A 1 289 ? 43.417 -5.441 -27.824 1.00 83.88 289 THR A O 1
ATOM 2360 N N . GLY A 1 290 ? 41.204 -5.783 -27.729 1.00 81.50 290 GLY A N 1
ATOM 2361 C CA . GLY A 1 290 ? 40.872 -4.649 -26.872 1.00 81.50 290 GLY A CA 1
ATOM 2362 C C . GLY A 1 290 ? 40.508 -3.369 -27.625 1.00 81.50 290 GLY A C 1
ATOM 2363 O O . GLY A 1 290 ? 39.986 -2.451 -26.994 1.00 81.50 290 GLY A O 1
ATOM 2364 N N . THR A 1 291 ? 40.715 -3.300 -28.947 1.00 85.81 291 THR A N 1
ATOM 2365 C CA . THR A 1 291 ? 40.339 -2.124 -29.742 1.00 85.81 291 THR A CA 1
ATOM 2366 C C . THR A 1 291 ? 38.833 -1.884 -29.669 1.00 85.81 291 THR A C 1
ATOM 2368 O O . THR A 1 291 ? 38.028 -2.801 -29.858 1.00 85.81 291 THR A O 1
ATOM 2371 N N . GLU A 1 292 ? 38.460 -0.635 -29.394 1.00 86.88 292 GLU A N 1
ATOM 2372 C CA . GLU A 1 292 ? 37.072 -0.184 -29.377 1.00 86.88 292 GLU A CA 1
ATOM 2373 C C . GLU A 1 292 ? 36.562 0.074 -30.797 1.00 86.88 292 GLU A C 1
ATOM 2375 O O . GLU A 1 292 ? 37.190 0.776 -31.591 1.00 86.88 292 GLU A O 1
ATOM 2380 N N . GLY A 1 293 ? 35.401 -0.490 -31.100 1.00 86.44 293 GLY A N 1
ATOM 2381 C CA . GLY A 1 293 ? 34.688 -0.326 -32.353 1.00 86.44 293 GLY A CA 1
ATOM 2382 C C . GLY A 1 293 ? 33.228 0.040 -32.126 1.00 86.44 293 GLY A C 1
ATOM 2383 O O . GLY A 1 293 ? 32.700 -0.009 -31.012 1.00 86.44 293 GLY A O 1
ATOM 2384 N N . ARG A 1 294 ? 32.564 0.422 -33.212 1.00 86.12 294 ARG A N 1
ATOM 2385 C CA . ARG A 1 294 ? 31.154 0.793 -33.242 1.00 86.12 294 ARG A CA 1
ATOM 2386 C C . ARG A 1 294 ? 30.397 -0.151 -34.159 1.00 86.12 294 ARG A C 1
ATOM 2388 O O . ARG A 1 294 ? 30.763 -0.292 -35.322 1.00 86.12 294 ARG A O 1
ATOM 2395 N N . VAL A 1 295 ? 29.341 -0.777 -33.654 1.00 84.19 295 VAL A N 1
ATOM 2396 C CA . VAL A 1 295 ? 28.477 -1.641 -34.471 1.00 84.19 295 VAL A CA 1
ATOM 2397 C C . VAL A 1 295 ? 27.790 -0.788 -35.541 1.00 84.19 295 VAL A C 1
ATOM 2399 O O . VAL A 1 295 ? 27.247 0.267 -35.234 1.00 84.19 295 VAL A O 1
ATOM 2402 N N . ILE A 1 296 ? 27.818 -1.216 -36.798 1.00 81.19 296 ILE A N 1
ATOM 2403 C CA . ILE A 1 296 ? 27.166 -0.541 -37.933 1.00 81.19 296 ILE A CA 1
ATOM 2404 C C . ILE A 1 296 ? 25.936 -1.324 -38.395 1.00 81.19 296 ILE A C 1
ATOM 2406 O O . ILE A 1 296 ? 24.969 -0.730 -38.862 1.00 81.19 296 ILE A O 1
ATOM 2410 N N . LEU A 1 297 ? 25.974 -2.653 -38.278 1.00 78.50 297 LEU A N 1
ATOM 2411 C CA . LEU A 1 297 ? 24.902 -3.543 -38.713 1.00 78.50 297 LEU A CA 1
ATOM 2412 C C . LEU A 1 297 ? 24.885 -4.803 -37.847 1.00 78.50 297 LEU A C 1
ATOM 2414 O O . LEU A 1 297 ? 25.937 -5.267 -37.411 1.00 78.50 297 LEU A O 1
ATOM 2418 N N . VAL A 1 298 ? 23.696 -5.360 -37.638 1.00 74.75 298 VAL A N 1
ATOM 2419 C CA . VAL A 1 298 ? 23.473 -6.642 -36.964 1.00 74.75 298 VAL A CA 1
ATOM 2420 C C . VAL A 1 298 ? 22.596 -7.489 -37.871 1.00 74.75 298 VAL A C 1
ATOM 2422 O O . VAL A 1 298 ? 21.552 -7.017 -38.318 1.00 74.75 298 VAL A O 1
ATOM 2425 N N . TYR A 1 299 ? 23.025 -8.710 -38.159 1.00 70.31 299 TYR A N 1
ATOM 2426 C CA . TYR A 1 299 ? 22.287 -9.641 -39.002 1.00 70.31 299 TYR A CA 1
ATOM 2427 C C . TYR A 1 299 ? 21.274 -10.458 -38.200 1.00 70.31 299 TYR A C 1
ATOM 2429 O O . TYR A 1 299 ? 21.322 -10.556 -36.969 1.00 70.31 299 TYR A O 1
ATOM 2437 N N . GLU A 1 300 ? 20.338 -11.071 -38.920 1.00 60.53 300 GLU A N 1
ATOM 2438 C CA . GLU A 1 300 ? 19.352 -11.978 -38.333 1.00 60.53 300 GLU A CA 1
ATOM 2439 C C . GLU A 1 300 ? 20.008 -13.209 -37.698 1.00 60.53 300 GLU A C 1
ATOM 2441 O O . GLU A 1 300 ? 19.563 -13.629 -36.630 1.00 60.53 300 GLU A O 1
ATOM 2446 N N . ASP A 1 301 ? 21.104 -13.698 -38.290 1.00 62.12 301 ASP A N 1
ATOM 2447 C CA . ASP A 1 301 ? 21.898 -14.850 -37.838 1.00 62.12 301 ASP A CA 1
ATOM 2448 C C . ASP A 1 301 ? 22.831 -14.552 -36.648 1.00 62.12 301 ASP A C 1
ATOM 2450 O O . ASP A 1 301 ? 23.519 -15.446 -36.157 1.00 62.12 301 ASP A O 1
ATOM 2454 N N . GLY A 1 302 ? 22.841 -13.306 -36.163 1.00 65.62 302 GLY A N 1
ATOM 2455 C CA . GLY A 1 302 ? 23.634 -12.880 -35.014 1.00 65.62 302 GLY A CA 1
ATOM 2456 C C . GLY A 1 302 ? 25.048 -12.399 -35.343 1.00 65.62 302 GLY A C 1
ATOM 2457 O O . GLY A 1 302 ? 25.739 -11.953 -34.428 1.00 65.62 302 GLY A O 1
ATOM 2458 N N . ASN A 1 303 ? 25.487 -12.411 -36.606 1.00 79.00 303 ASN A N 1
ATOM 2459 C CA . ASN A 1 303 ? 26.735 -11.743 -36.983 1.00 79.00 303 ASN A CA 1
ATOM 2460 C C . ASN A 1 303 ? 26.567 -10.220 -36.935 1.00 79.00 303 ASN A C 1
ATOM 2462 O O . ASN A 1 303 ? 25.463 -9.679 -37.053 1.00 79.00 303 ASN A O 1
ATOM 2466 N N . VAL A 1 304 ? 27.676 -9.497 -36.796 1.00 81.69 304 VAL A N 1
ATOM 2467 C CA . VAL A 1 304 ? 27.670 -8.037 -36.692 1.00 81.69 304 VAL A CA 1
ATOM 2468 C C . VAL A 1 304 ? 28.794 -7.397 -37.484 1.00 81.69 304 VAL A C 1
ATOM 2470 O O . VAL A 1 304 ? 29.921 -7.880 -37.508 1.00 81.69 304 VAL A O 1
ATOM 2473 N N . ILE A 1 305 ? 28.494 -6.266 -38.115 1.00 85.56 305 ILE A N 1
ATOM 2474 C CA . ILE A 1 305 ? 29.480 -5.423 -38.786 1.00 85.56 305 ILE A CA 1
ATOM 2475 C C . ILE A 1 305 ? 29.917 -4.333 -37.819 1.00 85.56 305 ILE A C 1
ATOM 2477 O O . ILE A 1 305 ? 29.077 -3.622 -37.268 1.00 85.56 305 ILE A O 1
ATOM 2481 N N . VAL A 1 306 ? 31.223 -4.168 -37.635 1.00 85.56 306 VAL A N 1
ATOM 2482 C CA . VAL A 1 306 ? 31.801 -3.203 -36.693 1.00 85.56 306 VAL A CA 1
ATOM 2483 C C . VAL A 1 306 ? 32.838 -2.335 -37.400 1.00 85.56 306 VAL A C 1
ATOM 2485 O O . VAL A 1 306 ? 33.679 -2.848 -38.137 1.00 85.56 306 VAL A O 1
ATOM 2488 N N . GLN A 1 307 ? 32.786 -1.022 -37.159 1.00 87.50 307 GLN A N 1
ATOM 2489 C CA . GLN A 1 307 ? 33.805 -0.057 -37.571 1.00 87.50 307 GLN A CA 1
ATOM 2490 C C . GLN A 1 307 ? 34.791 0.212 -36.439 1.00 87.50 307 GLN A C 1
ATOM 2492 O O . GLN A 1 307 ? 34.369 0.541 -35.332 1.00 87.50 307 GLN A O 1
ATOM 2497 N N . PHE A 1 308 ? 36.088 0.182 -36.730 1.00 84.38 308 PHE A N 1
ATOM 2498 C CA . PHE A 1 308 ? 37.150 0.538 -35.786 1.00 84.38 308 PHE A CA 1
ATOM 2499 C C . PHE A 1 308 ? 37.836 1.835 -36.239 1.00 84.38 308 PHE A C 1
ATOM 2501 O O . PHE A 1 308 ? 38.802 1.804 -37.001 1.00 84.38 308 PHE A O 1
ATOM 2508 N N . PRO A 1 309 ? 37.332 3.009 -35.818 1.00 72.25 309 PRO A N 1
ATOM 2509 C CA . PRO A 1 309 ? 37.853 4.294 -36.287 1.00 72.25 309 PRO A CA 1
ATOM 2510 C C . PRO A 1 309 ? 39.279 4.592 -35.794 1.00 72.25 309 PRO A C 1
ATOM 2512 O O . PRO A 1 309 ? 39.938 5.459 -36.353 1.00 72.25 309 PRO A O 1
ATOM 2515 N N . SER A 1 310 ? 39.751 3.892 -34.759 1.00 67.19 310 SER A N 1
ATOM 2516 C CA . SER A 1 310 ? 41.024 4.141 -34.073 1.00 67.19 310 SER A CA 1
ATOM 2517 C C . SER A 1 310 ? 42.211 3.318 -34.585 1.00 67.19 310 SER A C 1
ATOM 2519 O O . SER A 1 310 ? 43.309 3.465 -34.059 1.00 67.19 310 SER A O 1
ATOM 2521 N N . THR A 1 311 ? 42.030 2.437 -35.573 1.00 65.12 311 THR A N 1
ATOM 2522 C CA . THR A 1 311 ? 43.125 1.586 -36.065 1.00 65.12 311 THR A CA 1
ATOM 2523 C C . THR A 1 311 ? 43.952 2.301 -37.136 1.00 65.12 311 THR A C 1
ATOM 2525 O O . THR A 1 311 ? 43.412 2.703 -38.170 1.00 65.12 311 THR A O 1
ATOM 2528 N N . GLU A 1 312 ? 45.264 2.416 -36.900 1.00 57.25 312 GLU A N 1
ATOM 2529 C CA . GLU A 1 312 ? 46.238 3.129 -37.750 1.00 57.25 312 GLU A CA 1
ATOM 2530 C C . GLU A 1 312 ? 46.519 2.441 -39.098 1.00 57.25 312 GLU A C 1
ATOM 2532 O O . GLU A 1 312 ? 46.978 3.079 -40.045 1.00 57.25 312 GLU A O 1
ATOM 2537 N N . HIS A 1 313 ? 46.247 1.138 -39.215 1.00 57.66 313 HIS A N 1
ATOM 2538 C CA . HIS A 1 313 ? 46.516 0.373 -40.432 1.00 57.66 313 HIS A CA 1
ATOM 2539 C C . HIS A 1 313 ? 45.274 0.253 -41.319 1.00 57.66 313 HIS A C 1
ATOM 2541 O O . HIS A 1 313 ? 44.287 -0.385 -40.955 1.00 57.66 313 HIS A O 1
ATOM 254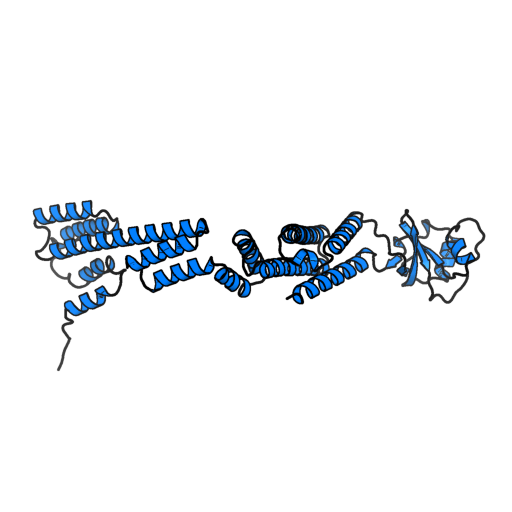7 N N . HIS A 1 314 ? 45.354 0.838 -42.517 1.00 56.47 314 HIS A N 1
ATOM 2548 C CA . HIS A 1 314 ? 44.332 0.757 -43.557 1.00 56.47 314 HIS A CA 1
ATOM 2549 C C . HIS A 1 314 ? 44.720 -0.286 -44.606 1.00 56.47 314 HIS A C 1
ATOM 2551 O O . HIS A 1 314 ? 45.542 -0.009 -45.478 1.00 56.47 314 HIS A O 1
ATOM 2557 N N . SER A 1 315 ? 44.121 -1.473 -44.581 1.00 49.03 315 SER A N 1
ATOM 2558 C CA . SER A 1 315 ? 44.220 -2.374 -45.733 1.00 49.03 315 SER A CA 1
ATOM 2559 C C . SER A 1 315 ? 43.073 -3.375 -45.782 1.00 49.03 315 SER A C 1
ATOM 2561 O O . SER A 1 315 ? 43.056 -4.354 -45.049 1.00 49.03 315 SER A O 1
ATOM 2563 N N . TRP A 1 316 ? 42.131 -3.141 -46.702 1.00 58.44 316 TRP A N 1
ATOM 2564 C CA . TRP A 1 316 ? 41.156 -4.144 -47.134 1.00 58.44 316 TRP A CA 1
ATOM 2565 C C . TRP A 1 316 ? 40.906 -4.008 -48.638 1.00 58.44 316 TRP A C 1
ATOM 2567 O O . TRP A 1 316 ? 40.041 -3.262 -49.088 1.00 58.44 316 TRP A O 1
ATOM 2577 N N . GLN A 1 317 ? 41.694 -4.739 -49.419 1.00 48.28 317 GLN A N 1
ATOM 2578 C CA . GLN A 1 317 ? 41.359 -5.158 -50.780 1.00 48.28 317 GLN A CA 1
ATOM 2579 C C . GLN A 1 317 ? 41.833 -6.606 -50.912 1.00 48.28 317 GLN A C 1
ATOM 2581 O O . GLN A 1 317 ? 42.862 -6.885 -51.515 1.00 48.28 317 GLN A O 1
ATOM 2586 N N . VAL A 1 318 ? 41.125 -7.531 -50.265 1.00 47.31 318 VAL A N 1
ATOM 2587 C CA . VAL A 1 318 ? 41.291 -8.961 -50.570 1.00 47.31 318 VAL A CA 1
ATOM 2588 C C . VAL A 1 318 ? 40.408 -9.260 -51.756 1.00 47.31 318 VAL A C 1
ATOM 2590 O O . VAL A 1 318 ? 39.351 -8.661 -51.873 1.00 47.31 318 VAL A O 1
ATOM 2593 N N . ASP A 1 319 ? 40.814 -10.147 -52.646 1.00 50.34 319 ASP A N 1
ATOM 2594 C CA . ASP A 1 319 ? 40.047 -10.450 -53.843 1.00 50.34 319 ASP A CA 1
ATOM 2595 C C . ASP A 1 319 ? 38.665 -11.079 -53.527 1.00 50.34 319 ASP A C 1
ATOM 2597 O O . ASP A 1 319 ? 38.409 -11.678 -52.480 1.00 50.34 319 ASP A O 1
ATOM 2601 N N . ASN A 1 320 ? 37.738 -10.875 -54.454 1.00 48.69 320 ASN A N 1
ATOM 2602 C CA . ASN A 1 320 ? 36.278 -10.773 -54.327 1.00 48.69 320 ASN A CA 1
ATOM 2603 C C . ASN A 1 320 ? 35.435 -11.966 -53.824 1.00 48.69 320 ASN A C 1
ATOM 2605 O O . ASN A 1 320 ? 34.215 -11.943 -54.014 1.00 48.69 320 ASN A O 1
ATOM 2609 N N . LYS A 1 321 ? 35.992 -13.024 -53.226 1.00 52.16 321 LYS A N 1
ATOM 2610 C CA . LYS A 1 321 ? 35.246 -14.297 -53.175 1.00 52.16 321 LYS A CA 1
ATOM 2611 C C . LYS A 1 321 ? 34.327 -14.540 -51.968 1.00 52.16 321 LYS A C 1
ATOM 2613 O O . LYS A 1 321 ? 33.360 -15.276 -52.144 1.00 52.16 321 LYS A O 1
ATOM 2618 N N . TYR A 1 322 ? 34.526 -13.904 -50.805 1.00 50.78 322 TYR A N 1
ATOM 2619 C CA . TYR A 1 322 ? 33.819 -14.330 -49.572 1.00 50.78 322 TYR A CA 1
ATOM 2620 C C . TYR A 1 322 ? 33.215 -13.235 -48.673 1.00 50.78 322 TYR A C 1
ATOM 2622 O O . TYR A 1 322 ? 32.598 -13.558 -47.668 1.00 50.78 322 TYR A O 1
ATOM 2630 N N . TRP A 1 323 ? 33.316 -11.949 -49.015 1.00 61.22 323 TRP A N 1
ATOM 2631 C CA . TRP A 1 323 ? 33.066 -10.853 -48.053 1.00 61.22 323 TRP A CA 1
ATOM 2632 C C . TRP A 1 323 ? 32.042 -9.812 -48.558 1.00 61.22 323 TRP A C 1
ATOM 2634 O O . TRP A 1 323 ? 32.194 -8.602 -48.383 1.00 61.22 323 TRP A O 1
ATOM 2644 N N . ARG A 1 324 ? 30.962 -10.293 -49.198 1.00 56.84 324 ARG A N 1
ATOM 2645 C CA . ARG A 1 324 ? 29.990 -9.507 -49.996 1.00 56.84 324 ARG A CA 1
ATOM 2646 C C . ARG A 1 324 ? 29.442 -8.230 -49.342 1.00 56.84 324 ARG A C 1
ATOM 2648 O O . ARG A 1 324 ? 29.103 -7.310 -50.084 1.00 56.84 324 ARG A O 1
ATOM 2655 N N . VAL A 1 325 ? 29.344 -8.139 -48.014 1.00 58.94 325 VAL A N 1
ATOM 2656 C CA . VAL A 1 325 ? 28.617 -7.033 -47.364 1.00 58.94 325 VAL A CA 1
ATOM 2657 C C . VAL A 1 325 ? 29.529 -5.936 -46.816 1.00 58.94 325 VAL A C 1
ATOM 2659 O O . VAL A 1 325 ? 29.254 -4.762 -47.077 1.00 58.94 325 VAL A O 1
ATOM 2662 N N . ALA A 1 326 ? 30.663 -6.272 -46.186 1.00 61.66 326 ALA A N 1
ATOM 2663 C CA . ALA A 1 326 ? 31.688 -5.280 -45.824 1.00 61.66 326 ALA A CA 1
ATOM 2664 C C . ALA A 1 326 ? 32.200 -4.525 -47.069 1.00 61.66 326 ALA A C 1
ATOM 2666 O O . ALA A 1 326 ? 32.439 -3.319 -47.017 1.00 61.66 326 ALA A O 1
ATOM 2667 N N . LYS A 1 327 ? 32.203 -5.202 -48.231 1.00 65.75 327 LYS A N 1
ATOM 2668 C CA . LYS A 1 327 ? 32.468 -4.613 -49.552 1.00 65.75 327 LYS A CA 1
ATOM 2669 C C . LYS A 1 327 ? 31.652 -3.365 -49.849 1.00 65.75 327 LYS A C 1
ATOM 2671 O O . LYS A 1 327 ? 32.180 -2.409 -50.410 1.00 65.75 327 LYS A O 1
ATOM 2676 N N . SER A 1 328 ? 30.365 -3.376 -49.508 1.00 68.69 328 SER A N 1
ATOM 2677 C CA . SER A 1 328 ? 29.477 -2.246 -49.791 1.00 68.69 328 SER A CA 1
ATOM 2678 C C . SER A 1 328 ? 29.877 -1.001 -48.994 1.00 68.69 328 SER A C 1
ATOM 2680 O O . SER A 1 328 ? 29.813 0.111 -49.516 1.00 68.69 328 SER A O 1
ATOM 2682 N N . TYR A 1 329 ? 30.385 -1.186 -47.776 1.00 72.06 329 TYR A N 1
ATOM 2683 C CA . TYR A 1 329 ? 30.906 -0.112 -46.937 1.00 72.06 329 TYR A CA 1
ATOM 2684 C C . TYR A 1 329 ? 32.274 0.369 -47.438 1.00 72.06 329 TYR A C 1
ATOM 2686 O O . TYR A 1 329 ? 32.478 1.575 -47.572 1.00 72.06 329 TYR A O 1
ATOM 2694 N N . TRP A 1 330 ? 33.158 -0.548 -47.847 1.00 69.56 330 TRP A N 1
ATOM 2695 C CA . TRP A 1 330 ? 34.456 -0.201 -48.443 1.00 69.56 330 TRP A CA 1
ATOM 2696 C C . TRP A 1 330 ? 34.300 0.572 -49.757 1.00 69.56 330 TRP A C 1
ATOM 2698 O O . TRP A 1 330 ? 34.971 1.577 -49.971 1.00 69.56 330 TRP A O 1
ATOM 2708 N N . SER A 1 331 ? 33.344 0.176 -50.605 1.00 68.75 331 SER A N 1
ATOM 2709 C CA . SER A 1 331 ? 33.030 0.881 -51.858 1.00 68.75 331 SER A CA 1
ATOM 2710 C C . SER A 1 331 ? 32.505 2.307 -51.645 1.00 68.75 331 SER A C 1
ATOM 2712 O O . SER A 1 331 ? 32.595 3.136 -52.544 1.00 68.75 331 SER A O 1
ATOM 2714 N N . LYS A 1 332 ? 32.000 2.608 -50.440 1.00 73.19 332 LYS A N 1
ATOM 2715 C CA . LYS A 1 332 ? 31.553 3.940 -50.006 1.00 73.19 332 LYS A CA 1
ATOM 2716 C C . LYS A 1 332 ? 32.640 4.711 -49.243 1.00 73.19 332 LYS A C 1
ATOM 2718 O O . LYS A 1 332 ? 32.337 5.709 -48.598 1.00 73.19 332 LYS A O 1
ATOM 2723 N N . GLY A 1 333 ? 33.888 4.239 -49.278 1.00 68.69 333 GLY A N 1
ATOM 2724 C CA . GLY A 1 333 ? 35.025 4.872 -48.609 1.00 68.69 333 GLY A CA 1
ATOM 2725 C C . GLY A 1 333 ? 35.077 4.653 -47.095 1.00 68.69 333 GLY A C 1
ATOM 2726 O O . GLY A 1 333 ? 35.907 5.268 -46.430 1.00 68.69 333 GLY A O 1
ATOM 2727 N N . GLN A 1 334 ? 34.226 3.791 -46.523 1.00 71.50 334 GLN A N 1
ATOM 2728 C CA . GLN A 1 334 ? 34.347 3.436 -45.110 1.00 71.50 334 GLN A CA 1
ATOM 2729 C C . GLN A 1 334 ? 35.491 2.443 -44.920 1.00 71.50 334 GLN A C 1
ATOM 2731 O O . GLN A 1 334 ? 35.504 1.364 -45.510 1.00 71.50 334 GLN A O 1
ATOM 2736 N N . ILE A 1 335 ? 36.437 2.810 -44.066 1.00 72.56 335 ILE A N 1
ATOM 2737 C CA . ILE A 1 335 ? 37.620 2.013 -43.737 1.00 72.56 335 ILE A CA 1
ATOM 2738 C C . ILE A 1 335 ? 37.461 1.334 -42.374 1.00 72.56 335 ILE A C 1
ATOM 2740 O O . ILE A 1 335 ? 36.640 1.754 -41.552 1.00 72.56 335 ILE A O 1
ATOM 2744 N N . ASN A 1 336 ? 38.259 0.288 -42.142 1.00 77.56 336 ASN A N 1
ATOM 2745 C CA . ASN A 1 336 ? 38.332 -0.455 -40.878 1.00 77.56 336 ASN A CA 1
ATOM 2746 C C . ASN A 1 336 ? 36.984 -1.063 -40.442 1.00 77.56 336 ASN A C 1
ATOM 2748 O O . ASN A 1 336 ? 36.643 -1.081 -39.259 1.00 77.56 336 ASN A O 1
ATOM 2752 N N . VAL A 1 337 ? 36.206 -1.537 -41.418 1.00 80.00 337 VAL A N 1
ATOM 2753 C CA . VAL A 1 337 ? 34.917 -2.208 -41.214 1.00 80.00 337 VAL A CA 1
ATOM 2754 C C . VAL A 1 337 ? 35.093 -3.706 -41.432 1.00 80.00 337 VAL A C 1
ATOM 2756 O O . VAL A 1 337 ? 35.547 -4.110 -42.503 1.00 80.00 337 VAL A O 1
ATOM 2759 N N . ALA A 1 338 ? 34.711 -4.520 -40.450 1.00 81.50 338 ALA A N 1
ATOM 2760 C CA . ALA A 1 338 ? 34.794 -5.978 -40.527 1.00 81.50 338 ALA A CA 1
ATOM 2761 C C . ALA A 1 338 ? 33.559 -6.655 -39.914 1.00 81.50 338 ALA A C 1
ATOM 2763 O O . ALA A 1 338 ? 32.823 -6.042 -39.140 1.00 81.50 338 ALA A O 1
ATOM 2764 N N . GLU A 1 339 ? 33.337 -7.914 -40.291 1.00 84.31 339 GLU A N 1
ATOM 2765 C CA . GLU A 1 339 ? 32.274 -8.762 -39.752 1.00 84.31 339 GLU A CA 1
ATOM 2766 C C . GLU A 1 339 ? 32.804 -9.609 -38.594 1.00 84.31 339 GLU A C 1
ATOM 2768 O O . GLU A 1 339 ? 33.935 -10.100 -38.630 1.00 84.31 339 GLU A O 1
ATOM 2773 N N . PHE A 1 340 ? 31.989 -9.750 -37.554 1.00 82.50 340 PHE A N 1
ATOM 2774 C CA . PHE A 1 340 ? 32.309 -10.448 -36.317 1.00 82.50 340 PHE A CA 1
ATOM 2775 C C . PHE A 1 340 ? 31.137 -11.319 -35.906 1.00 82.50 340 PHE A C 1
ATOM 2777 O O . PHE A 1 340 ? 29.977 -10.938 -36.066 1.00 82.50 340 PHE A O 1
ATOM 2784 N N . ARG A 1 341 ? 31.447 -12.447 -35.279 1.00 81.31 341 ARG A N 1
ATOM 2785 C CA . ARG A 1 341 ? 30.478 -13.133 -34.431 1.00 81.31 341 ARG A CA 1
ATOM 2786 C C . ARG A 1 341 ? 30.401 -12.456 -33.069 1.00 81.31 341 ARG A C 1
ATOM 2788 O O . ARG A 1 341 ? 31.364 -11.833 -32.614 1.00 81.31 341 ARG A O 1
ATOM 2795 N N . MET A 1 342 ? 29.277 -12.609 -32.383 1.00 73.31 342 MET A N 1
ATOM 2796 C CA . MET A 1 342 ? 29.071 -11.984 -31.076 1.00 73.31 342 MET A CA 1
ATOM 2797 C C . MET A 1 342 ? 30.078 -12.419 -30.015 1.00 73.31 342 MET A C 1
ATOM 2799 O O . MET A 1 342 ? 30.498 -11.612 -29.185 1.00 73.31 342 MET A O 1
ATOM 2803 N N . GLU A 1 343 ? 30.536 -13.665 -30.070 1.00 77.62 343 GLU A N 1
ATOM 2804 C CA . GLU A 1 343 ? 31.515 -14.215 -29.135 1.00 77.62 343 GLU A CA 1
ATOM 2805 C C . GLU A 1 343 ? 32.916 -13.604 -29.314 1.00 77.62 343 GLU A C 1
ATOM 2807 O O . GLU A 1 343 ? 33.754 -13.689 -28.411 1.00 77.62 343 GLU A O 1
ATOM 2812 N N . GLU A 1 344 ? 33.175 -12.964 -30.459 1.00 77.62 344 GLU A N 1
ATOM 2813 C CA . GLU A 1 344 ? 34.421 -12.250 -30.754 1.00 77.62 344 GLU A CA 1
ATOM 2814 C C . GLU A 1 344 ? 34.460 -10.850 -30.127 1.00 77.62 344 GLU A C 1
ATOM 2816 O O . GLU A 1 344 ? 35.508 -10.200 -30.142 1.00 77.62 344 GLU A O 1
ATOM 2821 N N . LEU A 1 345 ? 33.347 -10.377 -29.553 1.00 82.31 345 LEU A N 1
ATOM 2822 C CA . LEU A 1 345 ? 33.183 -9.016 -29.049 1.00 82.31 345 LEU A CA 1
ATOM 2823 C C . LEU A 1 345 ? 32.823 -8.978 -27.550 1.00 82.31 345 LEU A C 1
ATOM 2825 O O . LEU A 1 345 ? 32.226 -9.887 -26.971 1.00 82.31 345 LEU A O 1
ATOM 2829 N N . SER A 1 346 ? 33.204 -7.886 -26.894 1.00 74.75 346 SER A N 1
ATOM 2830 C CA . SER A 1 346 ? 32.745 -7.442 -25.564 1.00 74.75 346 SER A CA 1
ATOM 2831 C C . SER A 1 346 ? 32.121 -6.076 -25.733 1.00 74.75 346 SER A C 1
ATOM 2833 O O . SER A 1 346 ? 32.782 -5.203 -26.257 1.00 74.75 346 SER A O 1
ATOM 2835 N N . GLY A 1 347 ? 30.916 -5.818 -25.264 1.00 64.50 347 GLY A N 1
ATOM 2836 C CA . GLY A 1 347 ? 30.358 -4.469 -25.320 1.00 64.50 347 GLY A CA 1
ATOM 2837 C C . GLY A 1 347 ? 29.201 -4.327 -24.360 1.00 64.50 347 GLY A C 1
ATOM 2838 O O . GLY A 1 347 ? 28.738 -5.330 -23.811 1.00 64.50 347 GLY A O 1
ATOM 2839 N N . GLU A 1 348 ? 28.746 -3.091 -24.163 1.00 52.97 348 GLU A N 1
ATOM 2840 C CA . GLU A 1 348 ? 27.477 -2.859 -23.478 1.00 52.97 348 GLU A CA 1
ATOM 2841 C C . GLU A 1 348 ? 26.383 -3.569 -24.274 1.00 52.97 348 GLU A C 1
ATOM 2843 O O . GLU A 1 348 ? 26.115 -3.255 -25.437 1.00 52.97 348 GLU A O 1
ATOM 2848 N N . GLN A 1 349 ? 25.801 -4.596 -23.660 1.00 53.81 349 GLN A N 1
ATOM 2849 C CA . GLN A 1 349 ? 24.684 -5.323 -24.242 1.00 53.81 349 GLN A CA 1
ATOM 2850 C C . GLN A 1 349 ? 23.515 -4.344 -24.413 1.00 53.81 349 GLN A C 1
ATOM 2852 O O . GLN A 1 349 ? 23.310 -3.474 -23.566 1.00 53.81 349 GLN A O 1
ATOM 2857 N N . SER A 1 350 ? 22.752 -4.470 -25.501 1.00 52.97 350 SER A N 1
ATOM 2858 C CA . SER A 1 350 ? 21.582 -3.622 -25.803 1.00 52.97 350 SER A CA 1
ATOM 2859 C C . SER A 1 350 ? 20.636 -3.483 -24.604 1.00 52.97 350 SER A C 1
ATOM 2861 O O . SER A 1 350 ? 20.219 -2.375 -24.270 1.00 52.97 350 SER A O 1
ATOM 2863 N N . ILE A 1 351 ? 20.437 -4.586 -23.882 1.00 50.16 351 ILE A N 1
ATOM 2864 C CA . ILE A 1 351 ? 19.643 -4.678 -22.655 1.00 50.16 351 ILE A CA 1
ATOM 2865 C C . ILE A 1 351 ? 20.140 -3.709 -21.565 1.00 50.16 351 ILE A C 1
ATOM 2867 O O . ILE A 1 351 ? 19.326 -3.116 -20.868 1.00 50.16 351 ILE A O 1
ATOM 2871 N N . TYR A 1 352 ? 21.450 -3.469 -21.429 1.00 51.59 352 TYR A N 1
ATOM 2872 C CA . TYR A 1 352 ? 21.999 -2.578 -20.394 1.00 51.59 352 TYR A CA 1
ATOM 2873 C C . TYR A 1 352 ? 21.739 -1.089 -20.685 1.00 51.59 352 TYR A C 1
ATOM 2875 O O . TYR A 1 352 ? 21.433 -0.311 -19.780 1.00 51.59 352 TYR A O 1
ATOM 2883 N N . ILE A 1 353 ? 21.813 -0.682 -21.956 1.00 51.62 353 ILE A N 1
ATOM 2884 C CA . ILE A 1 353 ? 21.495 0.692 -22.383 1.00 51.62 353 ILE A CA 1
ATOM 2885 C C . ILE A 1 353 ? 19.992 0.952 -22.228 1.00 51.62 353 ILE A C 1
ATOM 2887 O O . ILE A 1 353 ? 19.580 2.004 -21.738 1.00 51.62 353 ILE A O 1
ATOM 2891 N N . GLU A 1 354 ? 19.173 -0.022 -22.612 1.00 57.06 354 GLU A N 1
ATOM 2892 C CA . GLU A 1 354 ? 17.718 0.057 -22.527 1.00 57.06 354 GLU A CA 1
ATOM 2893 C C . GLU A 1 354 ? 17.226 0.076 -21.075 1.00 57.06 354 GLU A C 1
ATOM 2895 O O . GLU A 1 354 ? 16.400 0.907 -20.707 1.00 57.06 354 GLU A O 1
ATOM 2900 N N . LYS A 1 355 ? 17.850 -0.732 -20.216 1.00 60.53 355 LYS A N 1
ATOM 2901 C CA . LYS A 1 355 ? 17.678 -0.708 -18.763 1.00 60.53 355 LYS A CA 1
ATOM 2902 C C . LYS A 1 355 ? 17.954 0.673 -18.161 1.00 60.53 355 LYS A C 1
ATOM 2904 O O . LYS A 1 355 ? 17.159 1.176 -17.368 1.00 60.53 355 LYS A O 1
ATOM 2909 N N . ASN A 1 356 ? 19.056 1.318 -18.548 1.00 62.34 356 ASN A N 1
ATOM 2910 C CA . ASN A 1 356 ? 19.372 2.671 -18.081 1.00 62.34 356 ASN A CA 1
ATOM 2911 C C . ASN A 1 356 ? 18.373 3.715 -18.603 1.00 62.34 356 ASN A C 1
ATOM 2913 O O . ASN A 1 356 ? 18.023 4.643 -17.875 1.00 62.34 356 ASN A O 1
ATOM 2917 N N . ARG A 1 357 ? 17.872 3.546 -19.832 1.00 65.19 357 ARG A N 1
ATOM 2918 C CA . ARG A 1 357 ? 16.839 4.414 -20.408 1.00 65.19 357 ARG A CA 1
ATOM 2919 C C . ARG A 1 357 ? 15.498 4.268 -19.686 1.00 65.19 357 ARG A C 1
ATOM 2921 O O . ARG A 1 357 ? 14.899 5.282 -19.349 1.00 65.19 357 ARG A O 1
ATOM 2928 N N . LEU A 1 358 ? 15.065 3.041 -19.391 1.00 64.81 358 LEU A N 1
ATOM 2929 C CA . LEU A 1 358 ? 13.863 2.775 -18.593 1.00 64.81 358 LEU A CA 1
ATOM 2930 C C . LEU A 1 358 ? 13.981 3.366 -17.190 1.00 64.81 358 LEU A C 1
ATOM 2932 O O . LEU A 1 358 ? 13.038 3.985 -16.705 1.00 64.81 358 LEU A O 1
ATOM 2936 N N . LYS A 1 359 ? 15.157 3.243 -16.562 1.00 67.00 359 LYS A N 1
ATOM 2937 C CA . LYS A 1 359 ? 15.434 3.862 -15.262 1.00 67.00 359 LYS A CA 1
ATOM 2938 C C . LYS A 1 359 ? 15.277 5.382 -15.314 1.00 67.00 359 LYS A C 1
ATOM 2940 O O . LYS A 1 359 ? 14.693 5.969 -14.408 1.00 67.00 359 LYS A O 1
ATOM 2945 N N . GLU A 1 360 ? 15.782 6.023 -16.364 1.00 68.81 360 GLU A N 1
ATOM 2946 C CA . GLU A 1 360 ? 15.678 7.473 -16.526 1.00 68.81 360 GLU A CA 1
ATOM 2947 C C . GLU A 1 360 ? 14.246 7.929 -16.836 1.00 68.81 360 GLU A C 1
ATOM 2949 O O . GLU A 1 360 ? 13.772 8.921 -16.286 1.00 68.81 360 GLU A O 1
ATOM 2954 N N . GLU A 1 361 ? 13.508 7.179 -17.650 1.00 66.88 361 GLU A N 1
ATOM 2955 C CA . GLU A 1 361 ? 12.097 7.462 -17.919 1.00 66.88 361 GLU A CA 1
ATOM 2956 C C . GLU A 1 361 ? 11.222 7.269 -16.670 1.00 66.88 361 GLU A C 1
ATOM 2958 O O . GLU A 1 361 ? 10.418 8.147 -16.358 1.00 66.88 361 GLU A O 1
ATOM 2963 N N . ALA A 1 362 ? 11.442 6.205 -15.889 1.00 67.00 362 ALA A N 1
ATOM 2964 C CA . ALA A 1 362 ? 10.775 5.992 -14.603 1.00 67.00 362 ALA A CA 1
ATOM 2965 C C . ALA A 1 362 ? 11.062 7.137 -13.615 1.00 67.00 362 ALA A C 1
ATOM 2967 O O . ALA A 1 362 ? 10.149 7.636 -12.953 1.00 67.00 362 ALA A O 1
ATOM 2968 N N . ARG A 1 363 ? 12.312 7.627 -13.557 1.00 71.81 363 ARG A N 1
ATOM 2969 C CA . ARG A 1 363 ? 12.669 8.817 -12.764 1.00 71.81 363 ARG A CA 1
ATOM 2970 C C . ARG A 1 363 ? 11.933 10.064 -13.229 1.00 71.81 363 ARG A C 1
ATOM 2972 O O . ARG A 1 363 ? 11.438 10.803 -12.381 1.00 71.81 363 ARG A O 1
ATOM 2979 N N . ASN A 1 364 ? 11.849 10.295 -14.537 1.00 70.19 364 ASN A N 1
ATOM 2980 C CA . ASN A 1 364 ? 11.154 11.452 -15.100 1.00 70.19 364 ASN A CA 1
ATOM 2981 C C . ASN A 1 364 ? 9.655 11.410 -14.788 1.00 70.19 364 ASN A C 1
ATOM 2983 O O . ASN A 1 364 ? 9.084 12.412 -14.360 1.00 70.19 364 ASN A O 1
ATOM 2987 N N . ILE A 1 365 ? 9.029 10.240 -14.914 1.00 66.50 365 ILE A N 1
ATOM 2988 C CA . ILE A 1 365 ? 7.628 10.021 -14.541 1.00 66.50 365 ILE A CA 1
ATOM 2989 C C . ILE A 1 365 ? 7.427 10.283 -13.045 1.00 66.50 365 ILE A C 1
ATOM 2991 O O . ILE A 1 365 ? 6.555 11.067 -12.673 1.00 66.50 365 ILE A O 1
ATOM 2995 N N . MET A 1 366 ? 8.280 9.722 -12.183 1.00 69.50 366 MET A N 1
ATOM 2996 C CA . MET A 1 366 ? 8.220 9.948 -10.736 1.00 69.50 366 MET A CA 1
ATOM 2997 C C . MET A 1 366 ? 8.433 11.427 -10.367 1.00 69.50 366 MET A C 1
ATOM 2999 O O . MET A 1 366 ? 7.750 11.948 -9.483 1.00 69.50 366 MET A O 1
ATOM 3003 N N . ALA A 1 367 ? 9.368 12.121 -11.019 1.00 72.06 367 ALA A N 1
ATOM 3004 C CA . ALA A 1 367 ? 9.625 13.542 -10.794 1.00 72.06 367 ALA A CA 1
ATOM 3005 C C . ALA A 1 367 ? 8.412 14.400 -11.182 1.00 72.06 367 ALA A C 1
ATOM 3007 O O . ALA A 1 367 ? 8.008 15.273 -10.412 1.00 72.06 367 ALA A O 1
ATOM 3008 N N . ASN A 1 368 ? 7.780 14.091 -12.314 1.00 67.06 368 ASN A N 1
ATOM 3009 C CA . ASN A 1 368 ? 6.554 14.745 -12.761 1.00 67.06 368 ASN A CA 1
ATOM 3010 C C . ASN A 1 368 ? 5.381 14.478 -11.806 1.00 67.06 368 ASN A C 1
ATOM 3012 O O . ASN A 1 368 ? 4.673 15.417 -11.443 1.00 67.06 368 ASN A O 1
ATOM 3016 N N . PHE A 1 369 ? 5.217 13.241 -11.317 1.00 65.00 369 PHE A N 1
ATOM 3017 C CA . PHE A 1 369 ? 4.227 12.926 -10.280 1.00 65.00 369 PHE A CA 1
ATOM 3018 C C . PHE A 1 369 ? 4.464 13.742 -9.009 1.00 65.00 369 PHE A C 1
ATOM 3020 O O . PHE A 1 369 ? 3.526 14.332 -8.475 1.00 65.00 369 PHE A O 1
ATOM 3027 N N . LYS A 1 370 ? 5.711 13.819 -8.525 1.00 67.44 370 LYS A N 1
ATOM 3028 C CA . LYS A 1 370 ? 6.061 14.613 -7.336 1.00 67.44 370 LYS A CA 1
ATOM 3029 C C . LYS A 1 370 ? 5.745 16.095 -7.520 1.00 67.44 370 LYS A C 1
ATOM 3031 O O . LYS A 1 370 ? 5.191 16.690 -6.597 1.00 67.44 370 LYS A O 1
ATOM 3036 N N . ALA A 1 371 ? 6.064 16.654 -8.687 1.00 64.75 371 ALA A N 1
ATOM 3037 C CA . ALA A 1 371 ? 5.864 18.064 -9.012 1.00 64.75 371 ALA A CA 1
ATOM 3038 C C . ALA A 1 371 ? 4.392 18.450 -9.236 1.00 64.75 371 ALA A C 1
ATOM 3040 O O . ALA A 1 371 ? 4.049 19.622 -9.086 1.00 64.75 371 ALA A O 1
ATOM 3041 N N . TYR A 1 372 ? 3.524 17.490 -9.568 1.00 60.34 372 TYR A N 1
ATOM 3042 C CA . TYR A 1 372 ? 2.097 17.742 -9.738 1.00 60.34 372 TYR A CA 1
ATOM 3043 C C . TYR A 1 372 ? 1.425 18.054 -8.389 1.00 60.34 372 TYR A C 1
ATOM 3045 O O . TYR A 1 372 ? 1.520 17.250 -7.450 1.00 60.34 372 TYR A O 1
ATOM 3053 N N . ARG A 1 373 ? 0.793 19.234 -8.313 1.00 51.56 373 ARG A N 1
ATOM 3054 C CA . ARG A 1 373 ? 0.001 19.748 -7.185 1.00 51.56 373 ARG A CA 1
ATOM 3055 C C . ARG A 1 373 ? -1.479 19.728 -7.513 1.00 51.56 373 ARG A C 1
ATOM 3057 O O . ARG A 1 373 ? -1.831 20.232 -8.605 1.00 51.56 373 ARG A O 1
#

Secondary structure (DSSP, 8-state):
--------HHHHHHHHTT-TT-HHHHHHHHHHSS--S-TTHHHHHHHHHHHHHHHHHTT-HHHHHHHHHHHHHTT-SPTTHHHHHHHHHHHHHHHHHHHHHHHHHHHHHHHHHHTT-HHHHHHHHHHHHHHT-S-HHHHHHHHHHHHHTSHHHHHHHHHTS-HHHHHHHHHHHHHH-TT-TTHHHHHHHHHHHHHHHHHHHHHHT--HHHHHHHHHHHHHHHHHHHTSSSGGGGTS-HHHHHHHHHHHHHHHHT---PPPTT-EEEE----GGGS-HHHHHHHHHHS-TT-EEEEEEE-TTS-EEEE-TT-S-------SSS-TTHHHHHHTT--SEEEE-GGGEEE--HHHHHHHHHHHHHHHHHHHHHH--

Radius of gyration: 42.52 Å; Cα contacts (8 Å, |Δi|>4): 327; chains: 1; bounding box: 79×45×128 Å